Protein AF-A0A351F115-F1 (afdb_monomer_lite)

Foldseek 3Di:
DQDPPLVVNLVVLLVVLVVCVVVVVLVSLLVSCVVNAPPDDPAQSNLSSLLSNCLPPLLCLLSLLVNLQHHVPCNVVSCVRCVVSHDLVSNVVVQDALQSQLSNLLSVLVVDLDQSVVSLVSNCVRPQAGPSSLVSLVVNLVSLCQQQVCCQQFVDHGPRDPPPPPPDPCPVDQRFNVVSNVSNVVSLVSLVVSLVVLVPDDLVRHNDSLSSLVSNLSSCLSNLVLVVSLVSLVVSCVPPVPDPCNLVSLLSNLLSQQLPDAQPPGDRDPSNLVNCVVCVQQLVSLSSNLSSCVRSVVNQLSLLSNQSSLPVVVVDPDPPPLPRFDKHWHALDRSHSPTDIDRHSVVVCLWRPALVSLVSNLVSLPPPPPPPPSCCNSNVRVVVCSLVSLQSSLLNCVLVVVLVSSLVSNVVHDPVVCVQCQDLPRPPQADVPAHQADDQLQDWPPFDGQRDDPDDDGRDLNVLSVVLVVLVVLLPDPPRPQNLSSLLSNLSNLLQCALRHRNVSSNDRYSDDPPPDPDPRTRPNSVCRHAVVSSLVSLVSSLVSDPDPLLNLLSVLSSCVSGDPPPDLVVSCVVPVPCSVVSVDSVCSNVSNVND

Sequence (596 aa):
LAEKDPYLNRKYAFIAIRTAYYGSEFDYIKKIFQSHFARGKKDYLYYRALFFNSFQNKDAGSDIANIMAYCPEKRYAAYYFFHEQFDLKNSLTKATSSQDIGNLYAFASVQRLDPNLDYLRKIYEHSNKSRILDFLLLREINKIEDWIYTPYYTNYLPSTQFTEFWWSENDTELHTIETLRARSEKDRTYAKQMLDFVIGVDYSKIHDVSLWNAAQIQLLFMTRNYDACLNKIEVFEKQFAKKKIISQIEKIKALCIISNQETGRAIIKEAVKPIIMKYKDDERFLFSIGRELEFRKNLPDGIAIIAFGNQKFRNRYYYDESNNSVEWRGNRLLNSGNLEYFYEYFDYLDFVYSADDLKIVVNGLNKKKKGDDFYKTMYSQLKKDENYLKDLLGTKYIRENRLEDALNAFNLIAFRYWEENYNPWERDRFDDSYTFDKNPFYDIKYVDPFIPHTERYLVTKLSITQHLIKYLKLADNPKTKNRDYYYFIIANCYLNMTQKGHSWMMRRFTSVTNYDQEYDESYIDESEYVNSLLAQKYYRLAAENSKTEKFKALCLLMEVFSADPERKLDRLKNTYPEYYQELSSCENLENYFEAR

Radius of gyration: 35.19 Å; chains: 1; bounding box: 95×59×95 Å

pLDDT: mean 88.33, std 13.48, range [35.59, 98.81]

Structure (mmCIF, N/CA/C/O backbone):
data_AF-A0A351F115-F1
#
_entry.id   AF-A0A351F115-F1
#
loop_
_atom_site.group_PDB
_atom_site.id
_atom_site.type_symbol
_atom_site.label_atom_id
_atom_site.label_alt_id
_atom_site.label_comp_id
_atom_site.label_asym_id
_atom_site.label_entity_id
_atom_site.label_seq_id
_atom_site.pdbx_PDB_ins_code
_atom_site.Cartn_x
_atom_site.Cartn_y
_atom_site.Cartn_z
_atom_site.occupancy
_atom_site.B_iso_or_equiv
_atom_site.auth_seq_id
_atom_site.auth_comp_id
_atom_site.auth_asym_id
_atom_site.auth_atom_id
_atom_site.pdbx_PDB_model_num
ATOM 1 N N . LEU A 1 1 ? -58.477 12.902 39.162 1.00 46.78 1 LEU A N 1
ATOM 2 C CA . LEU A 1 1 ? -58.349 11.608 39.871 1.00 46.78 1 LEU A CA 1
ATOM 3 C C . LEU A 1 1 ? -56.872 11.388 40.161 1.00 46.78 1 LEU A C 1
ATOM 5 O O . LEU A 1 1 ? -56.096 11.329 39.218 1.00 46.78 1 LEU A O 1
ATOM 9 N N . ALA A 1 2 ? -56.465 11.387 41.431 1.00 62.66 2 ALA A N 1
ATOM 10 C CA . ALA A 1 2 ? -55.080 11.093 41.789 1.00 62.66 2 ALA A CA 1
ATOM 11 C C . ALA A 1 2 ? -54.870 9.576 41.684 1.00 62.66 2 ALA A C 1
ATOM 13 O O . ALA A 1 2 ? -55.402 8.828 42.503 1.00 62.66 2 ALA A O 1
ATOM 14 N N . GLU A 1 3 ? -54.160 9.137 40.643 1.00 77.31 3 GLU A N 1
ATOM 15 C CA . GLU A 1 3 ? -53.733 7.743 40.494 1.00 77.31 3 GLU A CA 1
ATOM 16 C C . GLU A 1 3 ? -52.885 7.344 41.708 1.00 77.31 3 GLU A C 1
ATOM 18 O O . GLU A 1 3 ? -51.897 8.022 42.022 1.00 77.31 3 GLU A O 1
ATOM 23 N N . LYS A 1 4 ? -53.303 6.277 42.398 1.00 80.94 4 LYS A N 1
ATOM 24 C CA . LYS A 1 4 ? -52.693 5.806 43.648 1.00 80.94 4 LYS A CA 1
ATOM 25 C C . LYS A 1 4 ? -51.581 4.795 43.401 1.00 80.94 4 LYS A C 1
ATOM 27 O O . LYS A 1 4 ? -50.735 4.634 44.277 1.00 80.94 4 LYS A O 1
ATOM 32 N N . ASP A 1 5 ? -51.561 4.138 42.240 1.00 88.19 5 ASP A N 1
ATOM 33 C CA . ASP A 1 5 ? -50.468 3.243 41.878 1.00 88.19 5 ASP A CA 1
ATOM 34 C C . ASP A 1 5 ? -49.172 4.048 41.623 1.00 88.19 5 ASP A C 1
ATOM 36 O O . ASP A 1 5 ? -49.130 4.887 40.713 1.00 88.19 5 ASP A O 1
ATOM 40 N N . PRO A 1 6 ? -48.086 3.819 42.392 1.00 83.44 6 PRO A N 1
ATOM 41 C CA . PRO A 1 6 ? -46.859 4.611 42.274 1.00 83.44 6 PRO A CA 1
ATOM 42 C C . PRO A 1 6 ? -46.179 4.509 40.902 1.00 83.44 6 PRO A C 1
ATOM 44 O O . PRO A 1 6 ? -45.483 5.437 40.479 1.00 83.44 6 PRO A O 1
ATOM 47 N N . TYR A 1 7 ? -46.357 3.390 40.195 1.00 85.00 7 TYR A N 1
ATOM 48 C CA . TYR A 1 7 ? -45.766 3.169 38.881 1.00 85.00 7 TYR A CA 1
ATOM 49 C C . TYR A 1 7 ? -46.531 3.924 37.786 1.00 85.00 7 TYR A C 1
ATOM 51 O O . TYR A 1 7 ? -45.915 4.638 36.986 1.00 85.00 7 TYR A O 1
ATOM 59 N N . LEU A 1 8 ? -47.863 3.830 37.774 1.00 90.25 8 LEU A N 1
ATOM 60 C CA . LEU A 1 8 ? -48.729 4.572 36.857 1.00 90.25 8 LEU A CA 1
ATOM 61 C C . LEU A 1 8 ? -48.640 6.079 37.106 1.00 90.25 8 LEU A C 1
ATOM 63 O O . LEU A 1 8 ? -48.534 6.844 36.148 1.00 90.25 8 LEU A O 1
ATOM 67 N N . ASN A 1 9 ? -48.561 6.509 38.368 1.00 90.00 9 ASN A N 1
ATOM 68 C CA . ASN A 1 9 ? -48.372 7.913 38.727 1.00 90.00 9 ASN A CA 1
ATOM 69 C C . ASN A 1 9 ? -47.105 8.507 38.081 1.00 90.00 9 ASN A C 1
ATOM 71 O O . ASN A 1 9 ? -47.172 9.542 37.415 1.00 90.00 9 ASN A O 1
ATOM 75 N N . ARG A 1 10 ? -45.958 7.814 38.179 1.00 92.06 10 ARG A N 1
ATOM 76 C CA . ARG A 1 10 ? -44.707 8.251 37.530 1.00 92.06 10 ARG A CA 1
ATOM 77 C C . ARG A 1 10 ? -44.803 8.226 36.004 1.00 92.06 10 ARG A C 1
ATOM 79 O O . ARG A 1 10 ? -44.256 9.110 35.348 1.00 92.06 10 ARG A O 1
ATOM 86 N N . LYS A 1 11 ? -45.504 7.252 35.414 1.00 93.44 11 LYS A N 1
ATOM 87 C CA . LYS A 1 11 ? -45.737 7.216 33.959 1.00 93.44 11 LYS A CA 1
ATOM 88 C C . LYS A 1 11 ? -46.572 8.399 33.476 1.00 93.44 11 LYS A C 1
ATOM 90 O O . LYS A 1 11 ? -46.186 9.029 32.494 1.00 93.44 11 LYS A O 1
ATOM 95 N N . TYR A 1 12 ? -47.660 8.733 34.166 1.00 94.69 12 TYR A N 1
ATOM 96 C CA . TYR A 1 12 ? -48.470 9.906 33.835 1.00 94.69 12 TYR A CA 1
ATOM 97 C C . TYR A 1 12 ? -47.681 11.205 34.013 1.00 94.69 12 TYR A C 1
ATOM 99 O O . TYR A 1 12 ? -47.723 12.059 33.130 1.00 94.69 12 TYR A O 1
ATOM 107 N N . ALA A 1 13 ? -46.874 11.318 35.073 1.00 94.50 13 ALA A N 1
ATOM 108 C CA . ALA A 1 13 ? -45.971 12.453 35.261 1.00 94.50 13 ALA A CA 1
ATOM 109 C C . ALA A 1 13 ? -44.963 12.592 34.102 1.00 94.50 13 ALA A C 1
ATOM 111 O O . ALA A 1 13 ? -44.718 13.694 33.618 1.00 94.50 13 ALA A O 1
ATOM 112 N N . PHE A 1 14 ? -44.416 11.483 33.596 1.00 95.50 14 PHE A N 1
ATOM 113 C CA . PHE A 1 14 ? -43.544 11.514 32.419 1.00 95.50 14 PHE A CA 1
ATOM 114 C C . PHE A 1 14 ? -44.281 11.941 31.136 1.00 95.50 14 PHE A C 1
ATOM 116 O O . PHE A 1 14 ? -43.737 12.714 30.349 1.00 95.50 14 PHE A O 1
ATOM 123 N N . ILE A 1 15 ? -45.515 11.471 30.917 1.00 95.94 15 ILE A N 1
ATOM 124 C CA . ILE A 1 15 ? -46.340 11.901 29.774 1.00 95.94 15 ILE A CA 1
ATOM 125 C C . ILE A 1 15 ? -46.619 13.408 29.854 1.00 95.94 15 ILE A C 1
ATOM 127 O O . ILE A 1 15 ? -46.506 14.101 28.841 1.00 95.94 15 ILE A O 1
ATOM 131 N N . ALA A 1 16 ? -46.905 13.926 31.051 1.00 96.69 16 ALA A N 1
ATOM 132 C CA . ALA A 1 16 ? -47.076 15.357 31.282 1.00 96.69 16 ALA A CA 1
ATOM 133 C C . ALA A 1 16 ? -45.792 16.141 30.961 1.00 96.69 16 ALA A C 1
ATOM 135 O O . ALA A 1 16 ? -45.860 17.106 30.208 1.00 96.69 16 ALA A O 1
ATOM 136 N N . ILE A 1 17 ? -44.618 15.678 31.417 1.00 97.00 17 ILE A N 1
ATOM 137 C CA . ILE A 1 17 ? -43.314 16.272 31.060 1.00 97.00 17 ILE A CA 1
ATOM 138 C C . ILE A 1 17 ? -43.117 16.320 29.539 1.00 97.00 17 ILE A C 1
ATOM 140 O O . ILE A 1 17 ? -42.720 17.348 28.995 1.00 97.00 17 ILE A O 1
ATOM 144 N N . ARG A 1 18 ? -43.399 15.219 28.834 1.00 95.50 18 ARG A N 1
ATOM 145 C CA . ARG A 1 18 ? -43.221 15.155 27.378 1.00 95.50 18 ARG A CA 1
ATOM 146 C C . ARG A 1 18 ? -44.179 16.096 26.643 1.00 95.50 18 ARG A C 1
ATOM 148 O O . ARG A 1 18 ? -43.780 16.705 25.659 1.00 95.50 18 ARG A O 1
ATOM 155 N N . THR A 1 19 ? -45.418 16.211 27.112 1.00 96.81 19 THR A N 1
ATOM 156 C CA . THR A 1 19 ? -46.416 17.130 26.540 1.00 96.81 19 THR A CA 1
ATOM 157 C C . THR A 1 19 ? -45.997 18.582 26.767 1.00 96.81 19 THR A C 1
ATOM 159 O O . THR A 1 19 ? -45.962 19.362 25.821 1.00 96.81 19 THR A O 1
ATOM 162 N N . ALA A 1 20 ? -45.567 18.906 27.989 1.00 96.56 20 ALA A N 1
ATOM 163 C CA . ALA A 1 20 ? -45.057 20.221 28.365 1.00 96.56 20 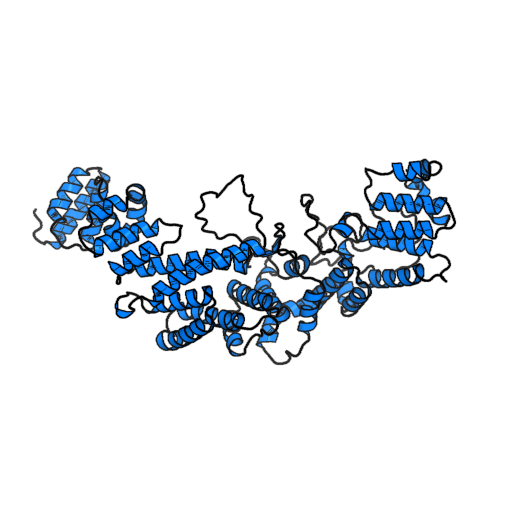ALA A CA 1
ATOM 164 C C . ALA A 1 20 ? -43.832 20.638 27.537 1.00 96.56 20 ALA A C 1
ATOM 166 O O . ALA A 1 20 ? -43.718 21.796 27.154 1.00 96.56 20 ALA A O 1
ATOM 167 N N . TYR A 1 21 ? -42.947 19.696 27.191 1.00 95.94 21 TYR A N 1
ATOM 168 C CA . TYR A 1 21 ? -41.808 19.964 26.307 1.00 95.94 21 TYR A CA 1
ATOM 169 C C . TYR A 1 21 ? -42.235 20.458 24.921 1.00 95.94 21 TYR A C 1
ATOM 171 O O . TYR A 1 21 ? -41.673 21.432 24.432 1.00 95.94 21 TYR A O 1
ATOM 179 N N . TYR A 1 22 ? -43.252 19.847 24.304 1.00 95.06 22 TYR A N 1
ATOM 180 C CA . TYR A 1 22 ? -43.764 20.316 23.009 1.00 95.06 22 TYR A CA 1
ATOM 181 C C . TYR A 1 22 ? -44.514 21.651 23.107 1.00 95.06 22 TYR A C 1
ATOM 183 O O . TYR A 1 22 ? -44.584 22.378 22.122 1.00 95.06 22 TYR A O 1
ATOM 191 N N . GLY A 1 23 ? -45.038 21.984 24.289 1.00 95.44 23 GLY A N 1
ATOM 192 C CA . GLY A 1 23 ? -45.591 23.304 24.599 1.00 95.44 23 GLY A CA 1
ATOM 193 C C . GLY A 1 23 ? -44.549 24.345 25.027 1.00 95.44 23 GLY A C 1
ATOM 194 O O . GLY A 1 23 ? -44.927 25.467 25.342 1.00 95.44 23 GLY A O 1
ATOM 195 N N . SER A 1 24 ? -43.253 24.004 25.062 1.00 94.19 24 SER A N 1
ATOM 196 C CA . SER A 1 24 ? -42.176 24.857 25.600 1.00 94.19 24 SER A CA 1
ATOM 197 C C . SER A 1 24 ? -42.368 25.290 27.068 1.00 94.19 24 SER A C 1
ATOM 199 O O . SER A 1 24 ? -41.802 26.287 27.515 1.00 94.19 24 SER A O 1
ATOM 201 N N . GLU A 1 25 ? -43.123 24.527 27.861 1.00 96.19 25 GLU A N 1
ATOM 202 C CA . GLU A 1 25 ? -43.442 24.826 29.265 1.00 96.19 25 GLU A CA 1
ATOM 203 C C . GLU A 1 25 ? -42.366 24.290 30.231 1.00 96.19 25 GLU A C 1
ATOM 205 O O . GLU A 1 25 ? -42.608 23.424 31.080 1.00 96.19 25 GLU A O 1
ATOM 210 N N . PHE A 1 26 ? -41.130 24.780 30.109 1.00 93.56 26 PHE A N 1
ATOM 211 C CA . PHE A 1 26 ? -39.989 24.206 30.835 1.00 93.56 26 PHE A CA 1
ATOM 212 C C . PHE A 1 26 ? -40.050 24.354 32.367 1.00 93.56 26 PHE A C 1
ATOM 214 O O . PHE A 1 26 ? -39.596 23.460 33.087 1.00 93.56 26 PHE A O 1
ATOM 221 N N . ASP A 1 27 ? -40.656 25.421 32.894 1.00 94.19 27 ASP A N 1
ATOM 222 C CA . ASP A 1 27 ? -40.867 25.567 34.343 1.00 94.19 27 ASP A CA 1
ATOM 223 C C . ASP A 1 27 ? -41.812 24.490 34.890 1.00 94.19 27 ASP A C 1
ATOM 225 O O . ASP A 1 27 ? -41.612 23.954 35.988 1.00 94.19 27 ASP A O 1
ATOM 229 N N . TYR A 1 28 ? -42.817 24.112 34.095 1.00 95.31 28 TYR A N 1
ATOM 230 C CA . TYR A 1 28 ? -43.743 23.045 34.445 1.00 95.31 28 TYR A CA 1
ATOM 231 C C . TYR A 1 28 ? -43.050 21.676 34.422 1.00 95.31 28 TYR A C 1
ATOM 233 O O . TYR A 1 28 ? -43.230 20.886 35.354 1.00 95.31 28 TYR A O 1
ATOM 241 N N . ILE A 1 29 ? -42.164 21.433 33.445 1.00 96.31 29 ILE A N 1
ATOM 242 C CA . ILE A 1 29 ? -41.291 20.245 33.423 1.00 96.31 29 ILE A CA 1
ATOM 243 C C . ILE A 1 29 ? -40.482 20.151 34.718 1.00 96.31 29 ILE A C 1
ATOM 245 O O . ILE A 1 29 ? -40.507 19.107 35.376 1.00 96.31 29 ILE A O 1
ATOM 249 N N . LYS A 1 30 ? -39.812 21.240 35.120 1.00 94.62 30 LYS A N 1
ATOM 250 C CA . LYS A 1 30 ? -38.999 21.284 36.344 1.00 94.62 30 LYS A CA 1
ATOM 251 C C . LYS A 1 30 ? -39.828 20.970 37.587 1.00 94.62 30 LYS A C 1
ATOM 253 O O . LYS A 1 30 ? -39.413 20.159 38.419 1.00 94.62 30 LYS A O 1
ATOM 258 N N . LYS A 1 31 ? -41.026 21.553 37.699 1.00 95.50 31 LYS A N 1
ATOM 259 C CA . LYS A 1 31 ? -41.953 21.304 38.814 1.00 95.50 31 LYS A CA 1
ATOM 260 C C . LYS A 1 31 ? -42.383 19.836 38.892 1.00 95.50 31 LYS A C 1
ATOM 262 O O . LYS A 1 31 ? -42.335 19.242 39.975 1.00 95.50 31 LYS A O 1
ATOM 267 N N . ILE A 1 32 ? -42.782 19.236 37.767 1.00 95.44 32 ILE A N 1
ATOM 268 C CA . ILE A 1 32 ? -43.182 17.820 37.726 1.00 95.44 32 ILE A CA 1
ATOM 269 C C . ILE A 1 32 ? -41.984 16.924 38.055 1.00 95.44 32 ILE A C 1
ATOM 271 O O . ILE A 1 32 ? -42.112 15.994 38.854 1.00 95.44 32 ILE A O 1
ATOM 275 N N . PHE A 1 33 ? -40.807 17.220 37.497 1.00 95.31 33 PHE A N 1
ATOM 276 C CA . PHE A 1 33 ? -39.592 16.454 37.759 1.00 95.31 33 PHE A CA 1
ATOM 277 C C . PHE A 1 33 ? -39.231 16.449 39.250 1.00 95.31 33 PHE A C 1
ATOM 279 O O . PHE A 1 33 ? -39.029 15.386 39.842 1.00 95.31 33 PHE A O 1
ATOM 286 N N . GLN A 1 34 ? -39.217 17.622 39.888 1.00 93.94 34 GLN A N 1
ATOM 287 C CA . GLN A 1 34 ? -38.934 17.739 41.320 1.00 93.94 34 GLN A CA 1
ATOM 288 C C . GLN A 1 34 ? -39.942 16.973 42.184 1.00 93.94 34 GLN A C 1
ATOM 290 O O . GLN A 1 34 ? -39.546 16.323 43.152 1.00 93.94 34 GLN A O 1
ATOM 295 N N . SER A 1 35 ? -41.222 17.002 41.808 1.00 93.06 35 SER A N 1
ATOM 296 C CA . SER A 1 35 ? -42.300 16.384 42.588 1.00 93.06 35 SER A CA 1
ATOM 297 C C . SER A 1 35 ? -42.333 14.856 42.464 1.00 93.06 35 SER A C 1
ATOM 299 O O . SER A 1 35 ? -42.600 14.172 43.448 1.00 93.06 35 SER A O 1
ATOM 301 N N . HIS A 1 36 ? -42.045 14.308 41.277 1.00 92.69 36 HIS A N 1
ATOM 302 C CA . HIS A 1 36 ? -42.259 12.881 40.985 1.00 92.69 36 HIS A CA 1
ATOM 303 C C . HIS A 1 36 ? -40.974 12.068 40.754 1.00 92.69 36 HIS A C 1
ATOM 305 O O . HIS A 1 36 ? -41.019 10.836 40.792 1.00 92.69 36 HIS A O 1
ATOM 311 N N . PHE A 1 37 ? -39.831 12.717 40.502 1.00 93.62 37 PHE A N 1
ATOM 312 C CA . PHE A 1 37 ? -38.601 12.035 40.080 1.00 93.62 37 PHE A CA 1
ATOM 313 C C . PHE A 1 37 ? -37.375 12.349 40.944 1.00 93.62 37 PHE A C 1
ATOM 315 O O . PHE A 1 37 ? -36.576 11.444 41.175 1.00 93.62 37 PHE A O 1
ATOM 322 N N . ALA A 1 38 ? -37.226 13.569 41.473 1.00 90.25 38 ALA A N 1
ATOM 323 C CA . ALA A 1 38 ? -35.990 13.992 42.150 1.00 90.25 38 ALA A CA 1
ATOM 324 C C . ALA A 1 38 ? -35.612 13.169 43.400 1.00 90.25 38 ALA A C 1
ATOM 326 O O . ALA A 1 38 ? -34.429 13.004 43.680 1.00 90.25 38 ALA A O 1
ATOM 327 N N . ARG A 1 39 ? -36.596 12.639 44.140 1.00 86.12 39 ARG A N 1
ATOM 328 C CA . ARG A 1 39 ? -36.383 11.834 45.364 1.00 86.12 39 ARG A CA 1
ATOM 329 C C . ARG A 1 39 ? -36.653 10.333 45.168 1.00 86.12 39 ARG A C 1
ATOM 331 O O . ARG A 1 39 ? -36.789 9.600 46.141 1.00 86.12 39 ARG A O 1
ATOM 338 N N . GLY A 1 40 ? -36.786 9.885 43.918 1.00 82.69 40 GLY A N 1
ATOM 339 C CA . GLY A 1 40 ? -37.211 8.528 43.572 1.00 82.69 40 GLY A CA 1
ATOM 340 C C . GLY A 1 40 ? -36.092 7.610 43.076 1.00 82.69 40 GLY A C 1
ATOM 341 O O . GLY A 1 40 ? -34.918 7.970 43.014 1.00 82.69 40 GLY A O 1
ATOM 342 N N . LYS A 1 41 ? -36.483 6.395 42.670 1.00 88.25 41 LYS A N 1
ATOM 343 C CA . LYS A 1 41 ? -35.584 5.420 42.039 1.00 88.25 41 LYS A CA 1
ATOM 344 C C . LYS A 1 41 ? -35.066 5.957 40.699 1.00 88.25 41 LYS A C 1
ATOM 346 O O . LYS A 1 41 ? -35.858 6.291 39.818 1.00 88.25 41 LYS A O 1
ATOM 351 N N . LYS A 1 42 ? -33.742 5.953 40.524 1.00 90.62 42 LYS A N 1
ATOM 352 C CA . LYS A 1 42 ? -33.059 6.284 39.263 1.00 90.62 42 LYS A CA 1
ATOM 353 C C . LYS A 1 42 ? -33.142 5.120 38.262 1.00 90.62 42 LYS A C 1
ATOM 355 O O . LYS A 1 42 ? -32.173 4.413 38.020 1.00 90.62 42 LYS A O 1
ATOM 360 N N . ASP A 1 43 ? -34.339 4.861 37.748 1.00 90.75 43 ASP A N 1
ATOM 361 C CA . ASP A 1 43 ? -34.608 3.865 36.703 1.00 90.75 43 ASP A CA 1
ATOM 362 C C . ASP A 1 43 ? -34.716 4.508 35.306 1.00 90.75 43 ASP A C 1
ATOM 364 O O . ASP A 1 43 ? -34.501 5.708 35.138 1.00 90.75 43 ASP A O 1
ATOM 368 N N . TYR A 1 44 ? -35.059 3.719 34.281 1.00 89.56 44 TYR A N 1
ATOM 369 C CA . TYR A 1 44 ? -35.165 4.212 32.900 1.00 89.56 44 TYR A CA 1
ATOM 370 C C . TYR A 1 44 ? -36.099 5.431 32.773 1.00 89.56 44 TYR A C 1
ATOM 372 O O . TYR A 1 44 ? -35.824 6.351 32.005 1.00 89.56 44 TYR A O 1
ATOM 380 N N . LEU A 1 45 ? -37.191 5.472 33.546 1.00 92.56 45 LEU A N 1
ATOM 381 C CA . LEU A 1 45 ? -38.173 6.549 33.473 1.00 92.56 45 LEU A CA 1
ATOM 382 C C . LEU A 1 45 ? -37.640 7.839 34.107 1.00 92.56 45 LEU A C 1
ATOM 384 O O . LEU A 1 45 ? -37.899 8.919 33.581 1.00 92.56 45 LEU A O 1
ATOM 388 N N . TYR A 1 46 ? -36.851 7.726 35.183 1.00 95.06 46 TYR A N 1
ATOM 389 C CA . TYR A 1 46 ? -36.118 8.858 35.752 1.00 95.06 46 TYR A CA 1
ATOM 390 C C . TYR A 1 46 ? -35.191 9.499 34.718 1.00 95.06 46 TYR A C 1
ATOM 392 O O . TYR A 1 46 ? -35.288 10.701 34.497 1.00 95.06 46 TYR A O 1
ATOM 400 N N . TYR A 1 47 ? -34.345 8.720 34.035 1.00 94.75 47 TYR A N 1
ATOM 401 C CA . TYR A 1 47 ? -33.392 9.294 33.077 1.00 94.75 47 TYR A CA 1
ATOM 402 C C . TYR A 1 47 ? -34.065 9.851 31.814 1.00 94.75 47 TYR A C 1
ATOM 404 O O . TYR A 1 47 ? -33.599 10.845 31.259 1.00 94.75 47 TYR A O 1
ATOM 412 N N . ARG A 1 48 ? -35.199 9.279 31.381 1.00 94.56 48 ARG A N 1
ATOM 413 C CA . ARG A 1 48 ? -36.036 9.884 30.330 1.00 94.56 48 ARG A CA 1
ATOM 414 C C . ARG A 1 48 ? -36.603 11.237 30.754 1.00 94.56 48 ARG A C 1
ATOM 416 O O . ARG A 1 48 ? -36.627 12.154 29.940 1.00 94.56 48 ARG A O 1
ATOM 423 N N . ALA A 1 49 ? -37.082 11.356 31.992 1.00 95.19 49 ALA A N 1
ATOM 424 C CA . ALA A 1 49 ? -37.593 12.614 32.528 1.00 95.19 49 ALA A CA 1
ATOM 425 C C . ALA A 1 49 ? -36.462 13.638 32.739 1.00 95.19 49 ALA A C 1
ATOM 427 O O . ALA A 1 49 ? -36.638 14.814 32.425 1.00 95.19 49 ALA A O 1
ATOM 428 N N . LEU A 1 50 ? -35.290 13.177 33.194 1.00 94.69 50 LEU A N 1
ATOM 429 C CA . LEU A 1 50 ? -34.104 14.004 33.416 1.00 94.69 50 LEU A CA 1
ATOM 430 C C . LEU A 1 50 ? -33.648 14.682 32.122 1.00 94.69 50 LEU A C 1
ATOM 432 O O . LEU A 1 50 ? -33.390 15.877 32.143 1.00 94.69 50 LEU A O 1
ATOM 436 N N . PHE A 1 51 ? -33.660 13.962 30.992 1.00 95.44 51 PHE A N 1
ATOM 437 C CA . PHE A 1 51 ? -33.349 14.524 29.671 1.00 95.44 51 PHE A CA 1
ATOM 438 C C . PHE A 1 51 ? -34.157 15.789 29.351 1.00 95.44 51 PHE A C 1
ATOM 440 O O . PHE A 1 51 ? -33.592 16.783 28.907 1.00 95.44 51 PHE A O 1
ATOM 447 N N . PHE A 1 52 ? -35.468 15.781 29.606 1.00 95.00 52 PHE A N 1
ATOM 448 C CA . PHE A 1 52 ? -36.305 16.960 29.373 1.00 95.00 52 PHE A CA 1
ATOM 449 C C . PHE A 1 52 ? -36.050 18.066 30.404 1.00 95.00 52 PHE A C 1
ATOM 451 O O . PHE A 1 52 ? -36.082 19.244 30.061 1.00 95.00 52 PHE A O 1
ATOM 458 N N . ASN A 1 53 ? -35.757 17.697 31.653 1.00 94.25 53 ASN A N 1
ATOM 459 C CA . ASN A 1 53 ? -35.425 18.648 32.713 1.00 94.25 53 ASN A CA 1
ATOM 460 C C . ASN A 1 53 ? -34.075 19.362 32.483 1.00 94.25 53 ASN A C 1
ATOM 462 O O . ASN A 1 53 ? -33.877 20.464 32.990 1.00 94.25 53 ASN A O 1
ATOM 466 N N . SER A 1 54 ? -33.159 18.772 31.707 1.00 93.31 54 SER A N 1
ATOM 467 C CA . SER A 1 54 ? -31.838 19.350 31.431 1.00 93.31 54 SER A CA 1
ATOM 468 C C . SER A 1 54 ? -31.868 20.592 30.526 1.00 93.31 54 SER A C 1
ATOM 470 O O . SER A 1 54 ? -30.959 21.404 30.629 1.00 93.31 54 SER A O 1
ATOM 472 N N . PHE A 1 55 ? -32.908 20.813 29.710 1.00 90.94 55 PHE A N 1
ATOM 473 C CA . PHE A 1 55 ? -32.941 21.906 28.715 1.00 90.94 55 PHE A CA 1
ATOM 474 C C . PHE A 1 55 ? -32.863 23.333 29.289 1.00 90.94 55 PHE A C 1
ATOM 476 O O . PHE A 1 55 ? -32.411 24.232 28.589 1.00 90.94 55 PHE A O 1
ATOM 483 N N . GLN A 1 56 ? -33.284 23.558 30.538 1.00 85.88 56 GLN A N 1
ATOM 484 C CA . GLN A 1 56 ? -33.159 24.864 31.216 1.00 85.88 56 GLN A CA 1
ATOM 485 C C . GLN A 1 56 ? -32.105 24.862 32.331 1.00 85.88 56 GLN A C 1
ATOM 487 O O . GLN A 1 56 ? -31.926 25.858 33.035 1.00 85.88 56 GLN A O 1
ATOM 492 N N . ASN A 1 57 ? -31.416 23.738 32.540 1.00 83.75 57 ASN A N 1
ATOM 493 C CA . ASN A 1 57 ? -30.407 23.630 33.580 1.00 83.75 57 ASN A CA 1
ATOM 494 C C . ASN A 1 57 ? -29.029 23.975 32.999 1.00 83.75 57 ASN A C 1
ATOM 496 O O . ASN A 1 57 ? -28.372 23.130 32.401 1.00 83.75 57 ASN A O 1
ATOM 500 N N . LYS A 1 58 ? -28.571 25.212 33.235 1.00 76.06 58 LYS A N 1
ATOM 501 C CA . LYS A 1 58 ? -27.241 25.690 32.805 1.00 76.06 58 LYS A CA 1
ATOM 502 C C . LYS A 1 58 ? -26.072 24.902 33.416 1.00 76.06 58 LYS A C 1
ATOM 504 O O . LYS A 1 58 ? -24.958 24.995 32.923 1.00 76.06 58 LYS A O 1
ATOM 509 N N . ASP A 1 59 ? -26.337 24.114 34.457 1.00 81.56 59 ASP A N 1
ATOM 510 C CA . ASP A 1 59 ? -25.364 23.298 35.181 1.00 81.56 59 ASP A CA 1
ATOM 511 C C . ASP A 1 59 ? -25.625 21.791 35.025 1.00 81.56 59 ASP A C 1
ATOM 513 O O . ASP A 1 59 ? -25.282 20.988 35.895 1.00 81.56 59 ASP A O 1
ATOM 517 N N . ALA A 1 60 ? -26.247 21.381 33.918 1.00 86.56 60 ALA A N 1
ATOM 518 C CA . ALA A 1 60 ? -26.678 20.003 33.695 1.00 86.56 60 ALA A CA 1
ATOM 519 C C . ALA A 1 60 ? -25.545 18.999 33.420 1.00 86.56 60 ALA A C 1
ATOM 521 O O . ALA A 1 60 ? -25.846 17.854 33.107 1.00 86.56 60 ALA A O 1
ATOM 522 N N . GLY A 1 61 ? -24.262 19.361 33.515 1.00 89.81 61 GLY A N 1
ATOM 523 C CA . GLY A 1 61 ? -23.151 18.501 33.078 1.00 89.81 61 GLY A CA 1
ATOM 524 C C . GLY A 1 61 ? -23.176 17.079 33.662 1.00 89.81 61 GLY A C 1
ATOM 525 O O . GLY A 1 61 ? -23.100 16.098 32.919 1.00 89.81 61 GLY A O 1
ATOM 526 N N . SER A 1 62 ? -23.391 16.949 34.976 1.00 90.56 62 SER A N 1
ATOM 527 C CA . SER A 1 62 ? -23.563 15.645 35.641 1.00 90.56 62 SER A CA 1
ATOM 528 C C . SER A 1 62 ? -24.837 14.918 35.202 1.00 90.56 62 SER A C 1
ATOM 530 O O . SER A 1 62 ? -24.826 13.698 35.037 1.00 90.56 62 SER A O 1
ATOM 532 N N . ASP A 1 63 ? -25.932 15.649 34.982 1.00 91.19 63 ASP A N 1
ATOM 533 C CA . ASP A 1 63 ? -27.195 15.078 34.507 1.00 91.19 63 ASP A CA 1
ATOM 534 C C . ASP A 1 63 ? -27.038 14.519 33.086 1.00 91.19 63 ASP A C 1
ATOM 536 O O . ASP A 1 63 ? -27.415 13.377 32.828 1.00 91.19 63 ASP A O 1
ATOM 540 N N . ILE A 1 64 ? -26.413 15.284 32.189 1.00 92.25 64 ILE A N 1
ATOM 541 C CA . ILE A 1 64 ? -26.134 14.934 30.791 1.00 92.25 64 ILE A CA 1
ATOM 542 C C . ILE A 1 64 ? -25.253 13.682 30.718 1.00 92.25 64 ILE A C 1
ATOM 544 O O . ILE A 1 64 ? -25.597 12.715 30.029 1.00 92.25 64 ILE A O 1
ATOM 548 N N . ALA A 1 65 ? -24.155 13.655 31.477 1.00 92.81 65 ALA A N 1
ATOM 549 C CA . ALA A 1 65 ? -23.266 12.499 31.539 1.00 92.81 65 ALA A CA 1
ATOM 550 C C . ALA A 1 65 ? -23.984 11.245 32.064 1.00 92.81 65 ALA A C 1
ATOM 552 O O . ALA A 1 65 ? -23.833 10.149 31.516 1.00 92.81 65 ALA A O 1
ATOM 553 N N . ASN A 1 66 ? -24.833 11.403 33.081 1.00 91.56 66 ASN A N 1
ATOM 554 C CA . ASN A 1 66 ? -25.639 10.315 33.624 1.00 91.56 66 ASN A CA 1
ATOM 555 C C . ASN A 1 66 ? -26.716 9.827 32.639 1.00 91.56 66 ASN A C 1
ATOM 557 O O . ASN A 1 66 ? -26.937 8.619 32.531 1.00 91.56 66 ASN A O 1
ATOM 561 N N . ILE A 1 67 ? -27.350 10.716 31.867 1.00 92.94 67 ILE A N 1
ATOM 562 C CA . ILE A 1 67 ? -28.261 10.324 30.780 1.00 92.94 67 ILE A CA 1
ATOM 563 C C . ILE A 1 67 ? -27.504 9.477 29.750 1.00 92.94 67 ILE A C 1
ATOM 565 O O . ILE A 1 67 ? -27.986 8.411 29.363 1.00 92.94 67 ILE A O 1
ATOM 569 N N . MET A 1 68 ? -26.300 9.893 29.345 1.00 90.38 68 MET A N 1
ATOM 570 C CA . MET A 1 68 ? -25.475 9.143 28.393 1.00 90.38 68 MET A CA 1
ATOM 571 C C . MET A 1 68 ? -25.121 7.737 28.916 1.00 90.38 68 MET A C 1
ATOM 573 O O . MET A 1 68 ? -25.185 6.752 28.165 1.00 90.38 68 MET A O 1
ATOM 577 N N . ALA A 1 69 ? -24.778 7.631 30.203 1.00 89.00 69 ALA A N 1
ATOM 578 C CA . ALA A 1 69 ? -24.406 6.376 30.849 1.00 89.00 69 ALA A CA 1
ATOM 579 C C . ALA A 1 69 ? -25.596 5.412 31.006 1.00 89.00 69 ALA A C 1
ATOM 581 O O . ALA A 1 69 ? -25.471 4.228 30.684 1.00 89.00 69 ALA A O 1
ATOM 582 N N . TYR A 1 70 ? -26.756 5.910 31.445 1.00 90.06 70 TYR A N 1
ATOM 583 C CA . TYR A 1 70 ? -27.866 5.071 31.916 1.00 90.06 70 TYR A CA 1
ATOM 584 C C . TYR A 1 70 ? -29.104 5.042 31.011 1.00 90.06 70 TYR A C 1
ATOM 586 O O . TYR A 1 70 ? -29.994 4.223 31.237 1.00 90.06 70 TYR A O 1
ATOM 594 N N . CYS A 1 71 ? -29.176 5.883 29.975 1.00 91.50 71 CYS A N 1
ATOM 595 C CA . CYS A 1 71 ? -30.333 5.987 29.082 1.00 91.50 71 CYS A CA 1
ATOM 596 C C . CYS A 1 71 ? -29.931 5.786 27.608 1.00 91.50 71 CYS A C 1
ATOM 598 O O . CYS A 1 71 ? -29.782 6.760 26.864 1.00 91.50 71 CYS A O 1
ATOM 600 N N . PRO A 1 72 ? -29.759 4.529 27.143 1.00 87.69 72 PRO A N 1
ATOM 601 C CA . PRO A 1 72 ? -29.279 4.237 25.789 1.00 87.69 72 PRO A CA 1
ATOM 602 C C . PRO A 1 72 ? -30.083 4.921 24.675 1.00 87.69 72 PRO A C 1
ATOM 604 O O . PRO A 1 72 ? -29.507 5.434 23.724 1.00 87.69 72 PRO A O 1
ATOM 607 N N . GLU A 1 73 ? -31.405 4.994 24.823 1.00 89.69 73 GLU A N 1
ATOM 608 C CA . GLU A 1 73 ? -32.324 5.603 23.848 1.00 89.69 73 GLU A CA 1
ATOM 609 C C . GLU A 1 73 ? -32.252 7.138 23.777 1.00 89.69 73 GLU A C 1
ATOM 611 O O . GLU A 1 73 ? -32.734 7.737 22.818 1.00 89.69 73 GLU A O 1
ATOM 616 N N . LYS A 1 74 ? -31.667 7.788 24.792 1.00 91.12 74 LYS A N 1
ATOM 617 C CA . LYS A 1 74 ? -31.436 9.238 24.823 1.00 91.12 74 LYS A CA 1
ATOM 618 C C . LYS A 1 74 ? -29.967 9.602 24.698 1.00 91.12 74 LYS A C 1
ATOM 620 O O . LYS A 1 74 ? -29.666 10.784 24.668 1.00 91.12 74 LYS A O 1
ATOM 625 N N . ARG A 1 75 ? -29.062 8.629 24.565 1.00 89.00 75 ARG A N 1
ATOM 626 C CA . ARG A 1 75 ? -27.617 8.867 24.487 1.00 89.00 75 ARG A CA 1
ATOM 627 C C . ARG A 1 75 ? -27.238 9.828 23.359 1.00 89.00 75 ARG A C 1
ATOM 629 O O . ARG A 1 75 ? -26.592 10.835 23.618 1.00 89.00 75 ARG A O 1
ATOM 636 N N . TYR A 1 76 ? -27.665 9.527 22.131 1.00 88.38 76 TYR A N 1
ATOM 637 C CA . TYR A 1 76 ? -27.360 10.356 20.961 1.00 88.38 76 TYR A CA 1
ATOM 638 C C . TYR A 1 76 ? -28.031 11.730 21.048 1.00 88.38 76 TYR A C 1
ATOM 640 O O . TYR A 1 76 ? -27.386 12.742 20.816 1.00 88.38 76 TYR A O 1
ATOM 648 N N . ALA A 1 77 ? -29.301 11.773 21.462 1.00 90.81 77 ALA A N 1
ATOM 649 C CA . ALA A 1 77 ? -30.019 13.032 21.649 1.00 90.81 77 ALA A CA 1
ATOM 650 C C . ALA A 1 77 ? -29.366 13.912 22.728 1.00 90.81 77 ALA A C 1
ATOM 652 O O . ALA A 1 77 ? -29.239 15.114 22.542 1.00 90.81 77 ALA A O 1
ATOM 653 N N . ALA A 1 78 ? -28.927 13.325 23.843 1.00 90.31 78 ALA A N 1
ATOM 654 C CA . ALA A 1 78 ? -28.244 14.049 24.908 1.00 90.31 78 ALA A CA 1
ATOM 655 C C . ALA A 1 78 ? -26.906 14.618 24.433 1.00 90.31 78 ALA A C 1
ATOM 657 O O . ALA A 1 78 ? -26.590 15.752 24.765 1.00 90.31 78 ALA A O 1
ATOM 658 N N . TYR A 1 79 ? -26.152 13.865 23.627 1.00 90.38 79 TYR A N 1
ATOM 659 C CA . TYR A 1 79 ? -24.975 14.415 22.965 1.00 90.38 79 TYR A CA 1
ATOM 660 C C . TYR A 1 79 ? -25.375 15.585 22.062 1.00 90.38 79 TYR A C 1
ATOM 662 O O . TYR A 1 79 ? -24.966 16.704 22.329 1.00 90.38 79 TYR A O 1
ATOM 670 N N . TYR A 1 80 ? -26.248 15.352 21.078 1.00 91.12 80 TYR A N 1
ATOM 671 C CA . TYR A 1 80 ? -26.670 16.339 20.078 1.00 91.12 80 TYR A CA 1
ATOM 672 C C . TYR A 1 80 ? -27.151 17.669 20.678 1.00 91.12 80 TYR A C 1
ATOM 674 O O . TYR A 1 80 ? -26.755 18.724 20.205 1.00 91.12 80 TYR A O 1
ATOM 682 N N . PHE A 1 81 ? -27.981 17.637 21.724 1.00 91.00 81 PHE A N 1
ATOM 683 C CA . PHE A 1 81 ? -28.545 18.861 22.301 1.00 91.00 81 PHE A CA 1
ATOM 684 C C . PHE A 1 81 ? -27.652 19.549 23.334 1.00 91.00 81 PHE A C 1
ATOM 686 O O . PHE A 1 81 ? -27.852 20.733 23.594 1.00 91.00 81 PHE A O 1
ATOM 693 N N . PHE A 1 82 ? -26.724 18.826 23.968 1.00 91.06 82 PHE A N 1
ATOM 694 C CA . PHE A 1 82 ? -26.033 19.340 25.152 1.00 91.06 82 PHE A CA 1
ATOM 695 C C . PHE A 1 82 ? -24.504 19.312 25.077 1.00 91.06 82 PHE A C 1
ATOM 697 O O . PHE A 1 82 ? -23.870 19.787 26.017 1.00 91.06 82 PHE A O 1
ATOM 704 N N . HIS A 1 83 ? -23.890 18.781 24.011 1.00 89.75 83 HIS A N 1
ATOM 705 C CA . HIS A 1 83 ? -22.428 18.662 23.941 1.00 89.75 83 HIS A CA 1
ATOM 706 C C . HIS A 1 83 ? -21.721 20.021 24.078 1.00 89.75 83 HIS A C 1
ATOM 708 O O . HIS A 1 83 ? -20.763 20.117 24.836 1.00 89.75 83 HIS A O 1
ATOM 714 N N . GLU A 1 84 ? -22.238 21.081 23.447 1.00 88.12 84 GLU A N 1
ATOM 715 C CA . GLU A 1 84 ? -21.657 22.434 23.521 1.00 88.12 84 GLU A CA 1
ATOM 716 C C . GLU A 1 84 ? -21.736 23.056 24.921 1.00 88.12 84 GLU A C 1
ATOM 718 O O . GLU A 1 84 ? -20.919 23.896 25.282 1.00 88.12 84 GLU A O 1
ATOM 723 N N . GLN A 1 85 ? -22.718 22.644 25.728 1.00 85.38 85 GLN A N 1
ATOM 724 C CA . GLN A 1 85 ? -22.920 23.155 27.087 1.00 85.38 85 GLN A CA 1
ATOM 725 C C . GLN A 1 85 ? -22.054 22.419 28.118 1.00 85.38 85 GLN A C 1
ATOM 727 O O . GLN A 1 85 ? -22.005 22.808 29.287 1.00 85.38 85 GLN A O 1
ATOM 732 N N . PHE A 1 86 ? -21.414 21.318 27.724 1.00 90.69 86 PHE A N 1
ATOM 733 C CA . PHE A 1 86 ? -20.676 20.471 28.641 1.00 90.69 86 PHE A CA 1
ATOM 734 C C . PHE A 1 86 ? -19.265 21.012 28.887 1.00 90.69 86 PHE A C 1
ATOM 736 O O . PHE A 1 86 ? -18.391 20.920 28.031 1.00 90.69 86 PHE A O 1
ATOM 743 N N . ASP A 1 87 ? -19.018 21.478 30.110 1.00 91.62 87 ASP A N 1
ATOM 744 C CA . ASP A 1 87 ? -17.677 21.802 30.597 1.00 91.62 87 ASP A CA 1
ATOM 745 C C . ASP A 1 87 ? -17.242 20.785 31.661 1.00 91.62 87 ASP A C 1
ATOM 747 O O . ASP A 1 87 ? -17.845 20.685 32.737 1.00 91.62 87 ASP A O 1
ATOM 751 N N . LEU A 1 88 ? -16.195 20.006 31.367 1.00 94.12 88 LEU A N 1
ATOM 752 C CA . LEU A 1 88 ? -15.731 18.939 32.257 1.00 94.12 88 LEU A CA 1
ATOM 753 C C . LEU A 1 88 ? -15.267 19.492 33.612 1.00 94.12 88 LEU A C 1
ATOM 755 O O . LEU A 1 88 ? -15.605 18.926 34.651 1.00 94.12 88 LEU A O 1
ATOM 759 N N . LYS A 1 89 ? -14.511 20.596 33.615 1.00 94.12 89 LYS A N 1
ATOM 760 C CA . LYS A 1 89 ? -13.906 21.161 34.828 1.00 94.12 89 LYS A CA 1
ATOM 761 C C . LYS A 1 89 ? -14.981 21.610 35.818 1.00 94.12 89 LYS A C 1
ATOM 763 O O . LYS A 1 89 ? -14.956 21.202 36.977 1.00 94.12 89 LYS A O 1
ATOM 768 N N . ASN A 1 90 ? -15.954 22.384 35.352 1.00 92.38 90 ASN A N 1
ATOM 769 C CA . ASN A 1 90 ? -17.100 22.849 36.121 1.00 92.38 90 ASN A CA 1
ATOM 770 C C . ASN A 1 90 ? -17.971 21.679 36.573 1.00 92.38 90 ASN A C 1
ATOM 772 O O . ASN A 1 90 ? -18.376 21.638 37.735 1.00 92.38 90 ASN A O 1
ATOM 776 N N . SER A 1 91 ? -18.218 20.700 35.701 1.00 93.69 91 SER A N 1
ATOM 777 C CA . SER A 1 91 ? -19.038 19.534 36.044 1.00 93.69 91 SER A CA 1
ATOM 778 C C . SER A 1 91 ? -18.404 18.679 37.144 1.00 93.69 91 SER A C 1
ATOM 780 O O . SER A 1 91 ? -19.105 18.224 38.047 1.00 93.69 91 SER A O 1
ATOM 782 N N . LEU A 1 92 ? -17.075 18.514 37.135 1.00 94.94 92 LEU A N 1
ATOM 783 C CA . LEU A 1 92 ? -16.349 17.772 38.171 1.00 94.94 92 LEU A CA 1
ATOM 784 C C . LEU A 1 92 ? -16.501 18.399 39.563 1.00 94.94 92 LEU A C 1
ATOM 786 O O . LEU A 1 92 ? -16.628 17.662 40.537 1.00 94.94 92 LEU A O 1
ATOM 790 N N . THR A 1 93 ? -16.574 19.733 39.672 1.00 93.06 93 THR A N 1
ATOM 791 C CA . THR A 1 93 ? -16.818 20.406 40.969 1.00 93.06 93 THR A CA 1
ATOM 792 C C . THR A 1 93 ? -18.178 20.074 41.587 1.00 93.06 93 THR A C 1
ATOM 794 O O . THR A 1 93 ? -18.369 20.249 42.788 1.00 93.06 93 THR A O 1
ATOM 797 N N . LYS A 1 94 ? -19.118 19.579 40.774 1.00 89.50 94 LYS A N 1
ATOM 798 C CA . LYS A 1 94 ? -20.501 19.268 41.159 1.00 89.50 94 LYS A CA 1
ATOM 799 C C . LYS A 1 94 ? -20.766 17.761 41.215 1.00 89.50 94 LYS A C 1
ATOM 801 O O . LYS A 1 94 ? -21.906 17.348 41.425 1.00 89.50 94 LYS A O 1
ATOM 806 N N . ALA A 1 95 ? -19.749 16.926 40.995 1.00 91.50 95 ALA A N 1
ATOM 807 C CA . ALA A 1 95 ? -19.895 15.478 41.021 1.00 91.50 95 ALA A CA 1
ATOM 808 C C . ALA A 1 95 ? -20.164 14.984 42.452 1.00 91.50 95 ALA A C 1
ATOM 810 O O . ALA A 1 95 ? -19.452 15.342 43.387 1.00 91.50 95 ALA A O 1
ATOM 811 N N . THR A 1 96 ? -21.184 14.139 42.628 1.00 89.19 96 THR A N 1
ATOM 812 C CA . THR A 1 96 ? -21.629 13.698 43.964 1.00 89.19 96 THR A CA 1
ATOM 813 C C . THR A 1 96 ? -21.156 12.301 44.356 1.00 89.19 96 THR A C 1
ATOM 815 O O . THR A 1 96 ? -21.307 11.892 45.505 1.00 89.19 96 THR A O 1
ATOM 818 N N . SER A 1 97 ? -20.593 11.545 43.416 1.00 91.62 97 SER A N 1
ATOM 819 C CA . SER A 1 97 ? -20.135 10.177 43.644 1.00 91.62 97 SER A CA 1
ATOM 820 C C . SER A 1 97 ? -18.975 9.811 42.722 1.00 91.62 97 SER A C 1
ATOM 822 O O . SER A 1 97 ? -18.802 10.409 41.661 1.00 91.62 97 SER A O 1
ATOM 824 N N . SER A 1 98 ? -18.213 8.774 43.090 1.00 93.06 98 SER A N 1
ATOM 825 C CA . SER A 1 98 ? -17.179 8.209 42.209 1.00 93.06 98 SER A CA 1
ATOM 826 C C . SER A 1 98 ? -17.762 7.840 40.843 1.00 93.06 98 SER A C 1
ATOM 828 O O . SER A 1 98 ? -17.202 8.164 39.806 1.00 93.06 98 SER A O 1
ATOM 830 N N . GLN A 1 99 ? -18.945 7.233 40.829 1.00 91.44 99 GLN A N 1
ATOM 831 C CA . GLN A 1 99 ? -19.603 6.847 39.590 1.00 91.44 99 GLN A CA 1
ATOM 832 C C . GLN A 1 99 ? -19.962 8.057 38.704 1.00 91.44 99 GLN A C 1
ATOM 834 O O . GLN A 1 99 ? -19.810 7.970 37.485 1.00 91.44 99 GLN A O 1
ATOM 839 N N . ASP A 1 100 ? -20.379 9.186 39.293 1.00 91.81 100 ASP A N 1
ATOM 840 C CA . ASP A 1 100 ? -20.624 10.428 38.545 1.00 91.81 100 ASP A CA 1
ATOM 841 C C . ASP A 1 100 ? -19.332 10.950 37.905 1.00 91.81 100 ASP A C 1
ATOM 843 O O . ASP A 1 100 ? -19.340 11.312 36.731 1.00 91.81 100 ASP A O 1
ATOM 847 N N . ILE A 1 101 ? -18.208 10.923 38.634 1.00 95.50 101 ILE A N 1
ATOM 848 C CA . ILE A 1 101 ? -16.892 11.313 38.097 1.00 95.50 101 ILE A CA 1
ATOM 849 C C . ILE A 1 101 ? -16.547 10.457 36.873 1.00 95.50 101 ILE A C 1
ATOM 851 O O . ILE A 1 101 ? -16.180 10.990 35.825 1.00 95.50 101 ILE A O 1
ATOM 855 N N . GLY A 1 102 ? -16.723 9.135 36.970 1.00 95.56 102 GLY A N 1
ATOM 856 C CA . GLY A 1 102 ? -16.502 8.223 35.846 1.00 95.56 102 GLY A CA 1
ATOM 857 C C . GLY A 1 102 ? -17.387 8.545 34.635 1.00 95.56 102 GLY A C 1
ATOM 858 O O . GLY A 1 102 ? -16.906 8.549 33.503 1.00 95.56 102 GLY A O 1
ATOM 859 N N . ASN A 1 103 ? -18.662 8.877 34.857 1.00 94.50 103 ASN A N 1
ATOM 860 C CA . ASN A 1 103 ? -19.586 9.240 33.780 1.00 94.50 103 ASN A CA 1
ATOM 861 C C . ASN A 1 103 ? -19.215 10.578 33.117 1.00 94.50 103 ASN A C 1
ATOM 863 O O . ASN A 1 103 ? -19.319 10.693 31.896 1.00 94.50 103 ASN A O 1
ATOM 867 N N . LEU A 1 104 ? -18.748 11.565 33.889 1.00 95.75 104 LEU A N 1
ATOM 868 C CA . LEU A 1 104 ? -18.288 12.859 33.372 1.00 95.75 104 LEU A CA 1
ATOM 869 C C . LEU A 1 104 ? -17.076 12.704 32.447 1.00 95.75 104 LEU A C 1
ATOM 871 O O . LEU A 1 104 ? -17.104 13.188 31.315 1.00 95.75 104 LEU A O 1
ATOM 875 N N . TYR A 1 105 ? -16.046 11.969 32.881 1.00 97.12 105 TYR A N 1
ATOM 876 C CA . TYR A 1 105 ? -14.893 11.671 32.024 1.00 97.12 105 TYR A CA 1
ATOM 877 C C . TYR A 1 105 ? -15.287 10.854 30.794 1.00 97.12 105 TYR A C 1
ATOM 879 O O . TYR A 1 105 ? -14.737 11.070 29.713 1.00 97.12 105 TYR A O 1
ATOM 887 N N . ALA A 1 106 ? -16.254 9.943 30.922 1.00 94.44 106 ALA A N 1
ATOM 888 C CA . ALA A 1 106 ? -16.760 9.197 29.780 1.00 94.44 106 ALA A CA 1
ATOM 889 C C . ALA A 1 106 ? -17.467 10.104 28.763 1.00 94.44 106 ALA A C 1
ATOM 891 O O . ALA A 1 106 ? -17.257 9.933 27.565 1.00 94.44 106 ALA A O 1
ATOM 892 N N . PHE A 1 107 ? -18.259 11.083 29.212 1.00 94.06 107 PHE A N 1
ATOM 893 C CA . PHE A 1 107 ? -18.905 12.050 28.318 1.00 94.06 107 PHE A CA 1
ATOM 894 C C . PHE A 1 107 ? -17.874 12.927 27.601 1.00 94.06 107 PHE A C 1
ATOM 896 O O . PHE A 1 107 ? -17.941 13.090 26.384 1.00 94.06 107 PHE A O 1
ATOM 903 N N . ALA A 1 108 ? -16.872 13.418 28.334 1.00 94.50 108 ALA A N 1
ATOM 904 C CA . ALA A 1 108 ? -15.770 14.184 27.757 1.00 94.50 108 ALA A CA 1
ATOM 905 C C . ALA A 1 108 ? -14.966 13.359 26.736 1.00 94.50 108 ALA A C 1
ATOM 907 O O . ALA A 1 108 ? -14.635 13.842 25.658 1.00 94.50 108 ALA A O 1
ATOM 908 N N . SER A 1 109 ? -14.715 12.082 27.038 1.00 94.38 109 SER A N 1
ATOM 909 C CA . SER A 1 109 ? -13.975 11.165 26.162 1.00 94.38 109 SER A CA 1
ATOM 910 C C . SER A 1 109 ? -14.619 11.001 24.787 1.00 94.38 109 SER A C 1
ATOM 912 O O . SER A 1 109 ? -13.912 10.891 23.789 1.00 94.38 109 SER A O 1
ATOM 914 N N . VAL A 1 110 ? -15.956 10.988 24.700 1.00 89.69 110 VAL A N 1
ATOM 915 C CA . VAL A 1 110 ? -16.669 10.849 23.415 1.00 89.69 110 VAL A CA 1
ATOM 916 C C . VAL A 1 110 ? -16.359 12.016 22.467 1.00 89.69 110 VAL A C 1
ATOM 918 O O . VAL A 1 110 ? -16.305 11.808 21.259 1.00 89.69 110 VAL A O 1
ATOM 921 N N . GLN A 1 111 ? -16.068 13.203 23.001 1.00 87.00 111 GLN A N 1
ATOM 922 C CA . GLN A 1 111 ? -15.773 14.411 22.221 1.00 87.00 111 GLN A CA 1
ATOM 923 C C . GLN A 1 111 ? -14.312 14.499 21.755 1.00 87.00 111 GLN A C 1
ATOM 925 O O . GLN A 1 111 ? -14.009 15.233 20.821 1.00 87.00 111 GLN A O 1
ATOM 930 N N . ARG A 1 112 ? -13.396 13.745 22.376 1.00 88.44 112 ARG A N 1
ATOM 931 C CA . ARG A 1 112 ? -11.957 13.853 22.100 1.00 88.44 112 ARG A CA 1
ATOM 932 C C . ARG A 1 112 ? -11.534 13.112 20.836 1.00 88.44 112 ARG A C 1
ATOM 934 O O . ARG A 1 112 ? -11.866 11.935 20.658 1.00 88.44 112 ARG A O 1
ATOM 941 N N . LEU A 1 113 ? -10.781 13.808 19.984 1.00 84.06 113 LEU A N 1
ATOM 942 C CA . LEU A 1 113 ? -10.125 13.260 18.791 1.00 84.06 113 LEU A CA 1
ATOM 943 C C . LEU A 1 113 ? -8.655 12.904 19.063 1.00 84.06 113 LEU A C 1
ATOM 945 O O . LEU A 1 113 ? -8.142 11.949 18.490 1.00 84.06 113 LEU A O 1
ATOM 949 N N . ASP A 1 114 ? -8.014 13.619 19.984 1.00 86.88 114 ASP A N 1
ATOM 950 C CA . ASP A 1 114 ? -6.637 13.430 20.441 1.00 86.88 114 ASP A CA 1
ATOM 951 C C . ASP A 1 114 ? -6.499 12.218 21.401 1.00 86.88 114 ASP A C 1
ATOM 953 O O . ASP A 1 114 ? -7.507 11.586 21.744 1.00 86.88 114 ASP A O 1
ATOM 957 N N . PRO A 1 115 ? -5.277 11.828 21.817 1.00 92.25 115 PRO A N 1
ATOM 958 C CA . PRO A 1 115 ? -5.052 10.715 22.746 1.00 92.25 115 PRO A CA 1
ATOM 959 C C . PRO A 1 115 ? -5.882 10.804 24.040 1.00 92.25 115 PRO A C 1
ATOM 961 O O . PRO A 1 115 ? -5.778 11.776 24.781 1.00 92.25 115 PRO A O 1
ATOM 964 N N . ASN A 1 116 ? -6.659 9.764 24.364 1.00 95.06 116 ASN A N 1
ATOM 965 C CA . ASN A 1 116 ? -7.652 9.786 25.460 1.00 95.06 116 ASN A CA 1
ATOM 966 C C . ASN A 1 116 ? -7.285 8.891 26.668 1.00 95.06 116 ASN A C 1
ATOM 968 O O . ASN A 1 116 ? -8.138 8.493 27.468 1.00 95.06 116 ASN A O 1
ATOM 972 N N . LEU A 1 117 ? -6.012 8.502 26.797 1.00 97.19 117 LEU A N 1
ATOM 973 C CA . LEU A 1 117 ? -5.571 7.530 27.813 1.00 97.19 117 LEU A CA 1
ATOM 974 C C . LEU A 1 117 ? -5.740 8.058 29.244 1.00 97.19 117 LEU A C 1
ATOM 976 O O . LEU A 1 117 ? -6.095 7.304 30.151 1.00 97.19 117 LEU A O 1
ATOM 980 N N . ASP A 1 118 ? -5.488 9.345 29.452 1.00 97.19 118 ASP A N 1
ATOM 981 C CA . ASP A 1 118 ? -5.667 10.025 30.733 1.00 97.19 118 ASP A CA 1
ATOM 982 C C . ASP A 1 118 ? -7.113 9.901 31.238 1.00 97.19 118 ASP A C 1
ATOM 984 O O . ASP A 1 118 ? -7.336 9.565 32.404 1.00 97.19 118 ASP A O 1
ATOM 988 N N . TYR A 1 119 ? -8.100 10.068 30.355 1.00 97.38 119 TYR A N 1
ATOM 989 C CA . TYR A 1 119 ? -9.511 9.944 30.722 1.00 97.38 119 TYR A CA 1
ATOM 990 C C . TYR A 1 119 ? -9.926 8.486 30.904 1.00 97.38 119 TYR A C 1
ATOM 992 O O . TYR A 1 119 ? -10.663 8.186 31.841 1.00 97.38 119 TYR A O 1
ATOM 1000 N N . LEU A 1 120 ? -9.417 7.554 30.091 1.00 97.50 120 LEU A N 1
ATOM 1001 C CA . LEU A 1 120 ? -9.662 6.119 30.291 1.00 97.50 120 LEU A CA 1
ATOM 1002 C C . LEU A 1 120 ? -9.194 5.641 31.672 1.00 97.50 120 LEU A C 1
ATOM 1004 O O . LEU A 1 120 ? -9.919 4.896 32.335 1.00 97.50 120 LEU A O 1
ATOM 1008 N N . ARG A 1 121 ? -8.034 6.119 32.146 1.00 97.56 121 ARG A N 1
ATOM 1009 C CA . ARG A 1 121 ? -7.550 5.839 33.509 1.00 97.56 121 ARG A CA 1
ATOM 1010 C C . ARG A 1 121 ? -8.523 6.356 34.560 1.00 97.56 121 ARG A C 1
ATOM 1012 O O . ARG A 1 121 ? -8.894 5.603 35.457 1.00 97.56 121 ARG A O 1
ATOM 1019 N N . LYS A 1 122 ? -9.015 7.589 34.406 1.00 97.75 122 LYS A N 1
ATOM 1020 C CA . LYS A 1 122 ? -10.016 8.164 35.317 1.00 97.75 122 LYS A CA 1
ATOM 1021 C C . LYS A 1 122 ? -11.336 7.407 35.309 1.00 97.75 122 LYS A C 1
ATOM 1023 O O . LYS A 1 122 ? -11.897 7.152 36.371 1.00 97.75 122 LYS A O 1
ATOM 1028 N N . ILE A 1 123 ? -11.814 6.978 34.148 1.00 96.50 123 ILE A N 1
ATOM 1029 C CA . ILE A 1 123 ? -13.035 6.172 34.059 1.00 96.50 123 ILE A CA 1
ATOM 1030 C C . ILE A 1 123 ? -12.825 4.815 34.734 1.00 96.50 123 ILE A C 1
ATOM 1032 O O . ILE A 1 123 ? -13.707 4.370 35.457 1.00 96.50 123 ILE A O 1
ATOM 1036 N N . TYR A 1 124 ? -11.673 4.167 34.556 1.00 96.75 124 TYR A N 1
ATOM 1037 C CA . TYR A 1 124 ? -11.377 2.899 35.222 1.00 96.75 124 TYR A CA 1
ATOM 1038 C C . TYR A 1 124 ? -11.261 3.046 36.749 1.00 96.75 124 TYR A C 1
ATOM 1040 O O . TYR A 1 124 ? -11.867 2.263 37.481 1.00 96.75 124 TYR A O 1
ATOM 1048 N N . GLU A 1 125 ? -10.557 4.074 37.237 1.00 96.31 125 GLU A N 1
ATOM 1049 C CA . GLU A 1 125 ? -10.439 4.392 38.671 1.00 96.31 125 GLU A CA 1
ATOM 1050 C C . GLU A 1 125 ? -11.817 4.538 39.333 1.00 96.31 125 GLU A C 1
ATOM 1052 O O . GLU A 1 125 ? -12.040 4.056 40.443 1.00 96.31 125 GLU A O 1
ATOM 1057 N N . HIS A 1 126 ? -12.754 5.174 38.628 1.00 95.88 126 HIS A N 1
ATOM 1058 C CA . HIS A 1 126 ? -14.020 5.610 39.201 1.00 95.88 126 HIS A CA 1
ATOM 1059 C C . HIS A 1 126 ? -15.242 4.758 38.817 1.00 95.88 126 HIS A C 1
ATOM 1061 O O . HIS A 1 126 ? -16.251 4.797 39.528 1.00 95.88 126 HIS A O 1
ATOM 1067 N N . SER A 1 127 ? -15.171 4.009 37.711 1.00 90.88 127 SER A N 1
ATOM 1068 C CA . SER A 1 127 ? -16.267 3.237 37.109 1.00 90.88 127 SER A CA 1
ATOM 1069 C C . SER A 1 127 ? -15.783 2.060 36.229 1.00 90.88 127 SER A C 1
ATOM 1071 O O . SER A 1 127 ? -16.200 1.875 35.082 1.00 90.88 127 SER A O 1
ATOM 1073 N N . ASN A 1 128 ? -14.906 1.215 36.775 1.00 87.81 128 ASN A N 1
ATOM 1074 C CA . ASN A 1 128 ? -14.311 0.059 36.079 1.00 87.81 128 ASN A CA 1
ATOM 1075 C C . ASN A 1 128 ? -15.297 -0.956 35.460 1.00 87.81 128 ASN A C 1
ATOM 1077 O O . ASN A 1 128 ? -14.971 -1.558 34.440 1.00 87.81 128 ASN A O 1
ATOM 1081 N N . LYS A 1 129 ? -16.506 -1.129 36.010 1.00 88.62 129 LYS A N 1
ATOM 1082 C CA . LYS A 1 129 ? -17.540 -2.031 35.456 1.00 88.62 129 LYS A CA 1
ATOM 1083 C C . LYS A 1 129 ? -18.454 -1.379 34.413 1.00 88.62 129 LYS A C 1
ATOM 1085 O O . LYS A 1 129 ? -19.474 -1.961 34.040 1.00 88.62 129 LYS A O 1
ATOM 1090 N N . SER A 1 130 ? -18.146 -0.166 33.957 1.00 85.69 130 SER A N 1
ATOM 1091 C CA . SER A 1 130 ? -18.998 0.533 32.999 1.00 85.69 130 SER A CA 1
ATOM 1092 C C . SER A 1 130 ? -18.827 0.008 31.577 1.00 85.69 130 SER A C 1
ATOM 1094 O O . SER A 1 130 ? -17.727 -0.015 31.034 1.00 85.69 130 SER A O 1
ATOM 1096 N N . ARG A 1 131 ? -19.944 -0.291 30.905 1.00 87.94 131 ARG A N 1
ATOM 1097 C CA . ARG A 1 131 ? -19.953 -0.644 29.475 1.00 87.94 131 ARG A CA 1
ATOM 1098 C C . ARG A 1 131 ? -19.388 0.471 28.582 1.00 87.94 131 ARG A C 1
ATOM 1100 O O . ARG A 1 131 ? -18.955 0.199 27.466 1.00 87.94 131 ARG A O 1
ATOM 1107 N N . ILE A 1 132 ? -19.411 1.728 29.035 1.00 89.12 132 ILE A N 1
ATOM 1108 C CA . ILE A 1 132 ? -18.836 2.828 28.252 1.00 89.12 132 ILE A CA 1
ATOM 1109 C C . ILE A 1 132 ? -17.308 2.787 28.236 1.00 89.12 132 ILE A C 1
ATOM 1111 O O . ILE A 1 132 ? -16.719 3.189 27.241 1.00 89.12 132 ILE A O 1
ATOM 1115 N N . LEU A 1 133 ? -16.678 2.266 29.294 1.00 94.56 133 LEU A N 1
ATOM 1116 C CA . LEU A 1 133 ? -15.229 2.109 29.353 1.00 94.56 133 LEU A CA 1
ATOM 1117 C C . LEU A 1 133 ? -14.761 1.125 28.275 1.00 94.56 133 LEU A C 1
ATOM 1119 O O . LEU A 1 133 ? -13.858 1.448 27.512 1.00 94.56 133 LEU A O 1
ATOM 1123 N N . ASP A 1 134 ? -15.441 -0.019 28.156 1.00 94.31 134 ASP A N 1
ATOM 1124 C CA . ASP A 1 134 ? -15.201 -1.015 27.103 1.00 94.31 134 ASP A CA 1
ATOM 1125 C C . ASP A 1 134 ? -15.316 -0.398 25.696 1.00 94.31 134 ASP A C 1
ATOM 1127 O O . ASP A 1 134 ? -14.455 -0.595 24.839 1.00 94.31 134 ASP A O 1
ATOM 1131 N N . PHE A 1 135 ? -16.367 0.395 25.459 1.00 93.00 135 PHE A N 1
ATOM 1132 C CA . PHE A 1 135 ? -16.571 1.084 24.182 1.00 93.00 135 PHE A CA 1
ATOM 1133 C C . PHE A 1 135 ? -15.468 2.108 23.882 1.00 93.00 135 PHE A C 1
ATOM 1135 O O . PHE A 1 135 ? -14.969 2.164 22.759 1.00 93.00 135 PHE A O 1
ATOM 1142 N N . LEU A 1 136 ? -15.088 2.916 24.873 1.00 95.50 136 LEU A N 1
ATOM 1143 C CA . LEU A 1 136 ? -14.062 3.943 24.712 1.00 95.50 136 LEU A CA 1
ATOM 1144 C C . LEU A 1 136 ? -12.671 3.331 24.519 1.00 95.50 136 LEU A C 1
ATOM 1146 O O . LEU A 1 136 ? -11.903 3.863 23.726 1.00 95.50 136 LEU A O 1
ATOM 1150 N N . LEU A 1 137 ? -12.367 2.200 25.167 1.00 97.19 137 LEU A N 1
ATOM 1151 C CA . LEU A 1 137 ? -11.144 1.438 24.905 1.00 97.19 137 LEU A CA 1
ATOM 1152 C C . LEU A 1 137 ? -11.087 0.979 23.445 1.00 97.19 137 LEU A C 1
ATOM 1154 O O . LEU A 1 137 ? -10.083 1.204 22.776 1.00 97.19 137 LEU A O 1
ATOM 1158 N N . LEU A 1 138 ? -12.167 0.373 22.938 1.00 95.56 138 LEU A N 1
ATOM 1159 C CA . LEU A 1 138 ? -12.235 -0.059 21.541 1.00 95.56 138 LEU A CA 1
ATOM 1160 C C . LEU A 1 138 ? -12.062 1.123 20.578 1.00 95.56 138 LEU A C 1
ATOM 1162 O O . LEU A 1 138 ? -11.300 1.031 19.622 1.00 95.56 138 LEU A O 1
ATOM 1166 N N . ARG A 1 139 ? -12.726 2.253 20.848 1.00 95.25 139 ARG A N 1
ATOM 1167 C CA . ARG A 1 139 ? -12.569 3.474 20.046 1.00 95.25 139 ARG A CA 1
ATOM 1168 C C . ARG A 1 139 ? -11.128 3.986 20.061 1.00 95.25 139 ARG A C 1
ATOM 1170 O O . ARG A 1 139 ? -10.637 4.395 19.014 1.00 95.25 139 ARG A O 1
ATOM 1177 N N . GLU A 1 140 ? -10.460 3.971 21.213 1.00 96.56 140 GLU A N 1
ATOM 1178 C CA . GLU A 1 140 ? -9.070 4.422 21.314 1.00 96.56 140 GLU A CA 1
ATOM 1179 C C . GLU A 1 140 ? -8.123 3.510 20.537 1.00 96.56 140 GLU A C 1
ATOM 1181 O O . GLU A 1 140 ? -7.254 3.999 19.824 1.00 96.56 140 GLU A O 1
ATOM 1186 N N . ILE A 1 141 ? -8.337 2.193 20.597 1.00 97.00 141 ILE A N 1
ATOM 1187 C CA . ILE A 1 141 ? -7.576 1.227 19.797 1.00 97.00 141 ILE A CA 1
ATOM 1188 C C . ILE A 1 141 ? -7.785 1.482 18.307 1.00 97.00 141 ILE A C 1
ATOM 1190 O O . ILE A 1 141 ? -6.799 1.545 17.587 1.00 97.00 141 ILE A O 1
ATOM 1194 N N . ASN A 1 142 ? -9.017 1.724 17.853 1.00 95.31 142 ASN A N 1
ATOM 1195 C CA . ASN A 1 142 ? -9.287 2.033 16.446 1.00 95.31 142 ASN A CA 1
ATOM 1196 C C . ASN A 1 142 ? -8.577 3.318 15.975 1.00 95.31 142 ASN A C 1
ATOM 1198 O O . ASN A 1 142 ? -8.117 3.377 14.839 1.00 95.31 142 ASN A O 1
ATOM 1202 N N . LYS A 1 143 ? -8.454 4.345 16.831 1.00 94.75 143 LYS A N 1
ATOM 1203 C CA . LYS A 1 143 ? -7.644 5.534 16.500 1.00 94.75 143 LYS A CA 1
ATOM 1204 C C . LYS A 1 143 ? -6.169 5.175 16.359 1.00 94.75 143 LYS A C 1
ATOM 1206 O O . LYS A 1 143 ? -5.532 5.580 15.399 1.00 94.75 143 LYS A O 1
ATOM 1211 N N . ILE A 1 144 ? -5.638 4.379 17.286 1.00 96.44 144 ILE A N 1
ATOM 1212 C CA . ILE A 1 144 ? -4.249 3.910 17.230 1.00 96.44 144 ILE A CA 1
ATOM 1213 C C . ILE A 1 144 ? -4.010 3.053 15.971 1.00 96.44 144 ILE A C 1
ATOM 1215 O O . ILE A 1 144 ? -2.949 3.163 15.360 1.00 96.44 144 ILE A O 1
ATOM 1219 N N . GLU A 1 145 ? -4.982 2.232 15.554 1.00 95.88 145 GLU A N 1
ATOM 1220 C CA . GLU A 1 145 ? -4.938 1.499 14.280 1.00 95.88 145 GLU A CA 1
ATOM 1221 C C . GLU A 1 145 ? -4.812 2.451 13.095 1.00 95.88 145 GLU A C 1
ATOM 1223 O O . GLU A 1 145 ? -3.921 2.262 12.276 1.00 95.88 145 GLU A O 1
ATOM 1228 N N . ASP A 1 146 ? -5.649 3.484 13.021 1.00 94.50 146 ASP A N 1
ATOM 1229 C CA . ASP A 1 146 ? -5.588 4.491 11.958 1.00 94.50 146 ASP A CA 1
ATOM 1230 C C . ASP A 1 146 ? -4.250 5.253 11.972 1.00 94.50 146 ASP A C 1
ATOM 1232 O O . ASP A 1 146 ? -3.592 5.387 10.944 1.00 94.50 146 ASP A O 1
ATOM 1236 N N . TRP A 1 147 ? -3.786 5.684 13.147 1.00 94.12 147 TRP A N 1
ATOM 1237 C CA . TRP A 1 147 ? -2.527 6.419 13.301 1.00 94.12 147 TRP A CA 1
ATOM 1238 C C . TRP A 1 147 ? -1.293 5.605 12.902 1.00 94.12 147 TRP A C 1
ATOM 1240 O O . TRP A 1 147 ? -0.391 6.133 12.257 1.00 94.12 147 TRP A O 1
ATOM 1250 N N . ILE A 1 148 ? -1.255 4.313 13.242 1.00 96.12 148 ILE A N 1
ATOM 1251 C CA . ILE A 1 148 ? -0.104 3.447 12.963 1.00 96.12 148 ILE A CA 1
ATOM 1252 C C . ILE A 1 148 ? -0.226 2.775 11.597 1.00 96.12 148 ILE A C 1
ATOM 1254 O O . ILE A 1 148 ? 0.720 2.797 10.814 1.00 96.12 148 ILE A O 1
ATOM 1258 N N . TYR A 1 149 ? -1.341 2.101 11.321 1.00 96.12 149 TYR A N 1
ATOM 1259 C CA . TYR A 1 149 ? -1.449 1.172 10.198 1.00 96.12 149 TYR A CA 1
ATOM 1260 C C . TYR A 1 149 ? -1.793 1.844 8.877 1.00 96.12 149 TYR A C 1
ATOM 1262 O O . TYR A 1 149 ? -1.324 1.349 7.850 1.00 96.12 149 TYR A O 1
ATOM 1270 N N . THR A 1 150 ? -2.526 2.963 8.880 1.00 94.06 150 THR A N 1
ATOM 1271 C CA . THR A 1 150 ? -2.805 3.709 7.644 1.00 94.06 150 THR A CA 1
ATOM 1272 C C . THR A 1 150 ? -1.489 4.196 7.013 1.00 94.06 150 THR A C 1
ATOM 1274 O O . THR A 1 150 ? -1.170 3.764 5.902 1.00 94.06 150 THR A O 1
ATOM 1277 N N . PRO A 1 151 ? -0.604 4.935 7.714 1.00 94.06 151 PRO A N 1
ATOM 1278 C CA . PRO A 1 151 ? 0.680 5.310 7.125 1.00 94.06 151 PRO A CA 1
ATOM 1279 C C . PRO A 1 151 ? 1.571 4.099 6.851 1.00 94.06 151 PRO A C 1
ATOM 1281 O O . PRO A 1 151 ? 2.227 4.045 5.812 1.00 94.06 151 PRO A O 1
ATOM 1284 N N . TYR A 1 152 ? 1.581 3.105 7.746 1.00 96.00 152 TYR A N 1
ATOM 1285 C CA . TYR A 1 152 ? 2.470 1.949 7.645 1.00 96.00 152 TYR A CA 1
ATOM 1286 C C . TYR A 1 152 ? 2.171 1.015 6.464 1.00 96.00 152 TYR A C 1
ATOM 1288 O O . TYR A 1 152 ? 3.108 0.552 5.813 1.00 96.00 152 TYR A O 1
ATOM 1296 N N . TYR A 1 153 ? 0.906 0.712 6.170 1.00 95.81 153 TYR A N 1
ATOM 1297 C CA . TYR A 1 153 ? 0.566 -0.209 5.082 1.00 95.81 153 TYR A CA 1
ATOM 1298 C C . TYR A 1 153 ? 0.338 0.504 3.755 1.00 95.81 153 TYR A C 1
ATOM 1300 O O . TYR A 1 153 ? 0.815 0.002 2.733 1.00 95.81 153 TYR A O 1
ATOM 1308 N N . THR A 1 154 ? -0.343 1.654 3.768 1.00 94.06 154 THR A N 1
ATOM 1309 C CA . THR A 1 154 ? -0.837 2.300 2.544 1.00 94.06 154 THR A CA 1
ATOM 1310 C C . THR A 1 154 ? -0.137 3.613 2.204 1.00 94.06 154 THR A C 1
ATOM 1312 O O . THR A 1 154 ? -0.374 4.157 1.131 1.00 94.06 154 THR A O 1
ATOM 1315 N N . ASN A 1 155 ? 0.756 4.108 3.070 1.00 93.50 155 ASN A N 1
ATOM 1316 C CA . ASN A 1 155 ? 1.425 5.403 2.914 1.00 93.50 155 ASN A CA 1
ATOM 1317 C C . ASN A 1 155 ? 0.441 6.588 2.803 1.00 93.50 155 ASN A C 1
ATOM 1319 O O . ASN A 1 155 ? 0.749 7.595 2.166 1.00 93.50 155 ASN A O 1
ATOM 1323 N N . TYR A 1 156 ? -0.731 6.491 3.436 1.00 91.38 156 TYR A N 1
ATOM 1324 C CA . TYR A 1 156 ? -1.654 7.614 3.635 1.00 91.38 156 TYR A CA 1
ATOM 1325 C C . TYR A 1 156 ? -1.468 8.266 4.998 1.00 91.38 156 TYR A C 1
ATOM 1327 O O . TYR A 1 156 ? -0.968 7.652 5.939 1.00 91.38 156 TYR A O 1
ATOM 1335 N N . LEU A 1 157 ? -1.918 9.511 5.120 1.00 89.00 157 LEU A N 1
ATOM 1336 C CA . LEU A 1 157 ? -2.128 10.091 6.437 1.00 89.00 157 LEU A CA 1
ATOM 1337 C C . LEU A 1 157 ? -3.343 9.431 7.111 1.00 89.00 157 LEU A C 1
ATOM 1339 O O . LEU A 1 157 ? -4.273 9.017 6.417 1.00 89.00 157 LEU A O 1
ATOM 1343 N N . PRO A 1 158 ? -3.368 9.358 8.450 1.00 88.75 158 PRO A N 1
ATOM 1344 C CA . PRO A 1 158 ? -4.536 8.878 9.174 1.00 88.75 158 PRO A CA 1
ATOM 1345 C C . PRO A 1 158 ? -5.765 9.754 8.910 1.00 88.75 158 PRO A C 1
ATOM 1347 O O . PRO A 1 158 ? -5.643 10.968 8.723 1.00 88.75 158 PRO A O 1
ATOM 1350 N N . SER A 1 159 ? -6.950 9.149 8.971 1.00 83.62 159 SER A N 1
ATOM 1351 C CA . SER A 1 159 ? -8.235 9.849 8.818 1.00 83.62 159 SER A CA 1
ATOM 1352 C C . SER A 1 159 ? -8.530 10.814 9.971 1.00 83.62 159 SER A C 1
ATOM 1354 O O . SER A 1 159 ? -9.157 11.856 9.794 1.00 83.62 159 SER A O 1
ATOM 1356 N N . THR A 1 160 ? -8.063 10.474 11.172 1.00 73.56 160 THR A N 1
ATOM 1357 C CA . THR A 1 160 ? -8.263 11.265 12.386 1.00 73.56 160 THR A CA 1
ATOM 1358 C C . THR A 1 160 ? -7.040 12.129 12.665 1.00 73.56 160 THR A C 1
ATOM 1360 O O . THR A 1 160 ? -6.157 11.772 13.446 1.00 73.56 160 THR A O 1
ATOM 1363 N N . GLN A 1 161 ? -6.985 13.293 12.017 1.00 66.31 161 GLN A N 1
ATOM 1364 C CA . GLN A 1 161 ? -5.989 14.320 12.312 1.00 66.31 161 GLN A CA 1
ATOM 1365 C C . GLN A 1 161 ? -6.530 15.271 13.384 1.00 66.31 161 GLN A C 1
ATOM 1367 O O . GLN A 1 161 ? -7.604 15.849 13.235 1.00 66.31 161 GLN A O 1
ATOM 1372 N N . PHE A 1 162 ? -5.803 15.389 14.494 1.00 62.59 162 PHE A N 1
ATOM 1373 C CA . PHE A 1 162 ? -6.147 16.264 15.624 1.00 62.59 162 PHE A CA 1
ATOM 1374 C C . PHE A 1 162 ? -5.270 17.526 15.682 1.00 62.59 162 PHE A C 1
ATOM 1376 O O . PHE A 1 162 ? -5.349 18.298 16.633 1.00 62.59 162 PHE A O 1
ATOM 1383 N N . THR A 1 163 ? -4.437 17.739 14.662 1.00 53.50 163 THR A N 1
ATOM 1384 C CA . THR A 1 163 ? -3.820 19.031 14.351 1.00 53.50 163 THR A CA 1
ATOM 1385 C C . THR A 1 163 ? -4.804 19.835 13.496 1.00 53.50 163 THR A C 1
ATOM 1387 O O . THR A 1 163 ? -5.371 19.285 12.558 1.00 53.50 163 THR A O 1
ATOM 1390 N N . GLU A 1 164 ? -5.027 21.114 13.819 1.00 42.91 164 GLU A N 1
ATOM 1391 C CA . GLU A 1 164 ? -6.089 21.994 13.269 1.00 42.91 164 GLU A CA 1
ATOM 1392 C C . GLU A 1 164 ? -6.080 22.220 11.747 1.00 42.91 164 GLU A C 1
ATOM 1394 O O . GLU A 1 164 ? -6.936 22.916 11.206 1.00 42.91 164 GLU A O 1
ATOM 1399 N N . PHE A 1 165 ? -5.151 21.629 11.016 1.00 40.53 165 PHE A N 1
ATOM 1400 C CA . PHE A 1 165 ? -4.887 22.001 9.642 1.00 40.53 165 PHE A CA 1
ATOM 1401 C C . PHE A 1 165 ? -5.409 20.956 8.669 1.00 40.53 165 PHE A C 1
ATOM 1403 O O . PHE A 1 165 ? -4.657 20.258 8.005 1.00 40.53 165 PHE A O 1
ATOM 1410 N N . TRP A 1 166 ? -6.733 20.909 8.536 1.00 39.69 166 TRP A N 1
ATOM 1411 C CA . TRP A 1 166 ? -7.357 20.302 7.357 1.00 39.69 166 TRP A CA 1
ATOM 1412 C C . TRP A 1 166 ? -7.080 21.108 6.074 1.00 39.69 166 TRP A C 1
ATOM 1414 O O . TRP A 1 166 ? -7.356 20.611 4.992 1.00 39.69 166 TRP A O 1
ATOM 1424 N N . TRP A 1 167 ? -6.504 22.312 6.208 1.00 35.59 167 TRP A N 1
ATOM 1425 C CA . TRP A 1 167 ? -6.072 23.221 5.144 1.00 35.59 167 TRP A CA 1
ATOM 1426 C C . TRP A 1 167 ? -4.970 24.184 5.653 1.00 35.59 167 TRP A C 1
ATOM 1428 O O . TRP A 1 167 ? -5.163 25.398 5.625 1.00 35.59 167 TRP A O 1
ATOM 1438 N N . SER A 1 168 ? -3.827 23.714 6.188 1.00 36.66 168 SER A N 1
ATOM 1439 C CA . SER A 1 168 ? -2.694 24.658 6.301 1.00 36.66 168 SER A CA 1
ATOM 1440 C C . SER A 1 168 ? -2.145 24.897 4.910 1.00 36.66 168 SER A C 1
ATOM 1442 O O . SER A 1 168 ? -1.473 24.033 4.357 1.00 36.66 168 SER A O 1
ATOM 1444 N N . GLU A 1 169 ? -2.300 26.117 4.417 1.00 36.94 169 GLU A N 1
ATOM 1445 C CA . GLU A 1 169 ? -1.528 26.696 3.309 1.00 36.94 169 GLU A CA 1
ATOM 1446 C C . GLU A 1 169 ? -0.001 26.764 3.601 1.00 36.94 169 GLU A C 1
ATOM 1448 O O . GLU A 1 169 ? 0.737 27.448 2.906 1.00 36.94 169 GLU A O 1
ATOM 1453 N N . ASN A 1 170 ? 0.485 26.037 4.618 1.00 43.12 170 ASN A N 1
ATOM 1454 C CA . ASN A 1 170 ? 1.879 25.881 5.032 1.00 43.12 170 ASN A CA 1
ATOM 1455 C C . ASN A 1 170 ? 2.220 24.389 5.229 1.00 43.12 170 ASN A C 1
ATOM 1457 O O . ASN A 1 170 ? 2.785 24.009 6.255 1.00 43.12 170 ASN A O 1
ATOM 1461 N N . ASP A 1 171 ? 1.854 23.530 4.275 1.00 46.44 171 ASP A N 1
ATOM 1462 C CA . ASP A 1 171 ? 2.289 22.127 4.253 1.00 46.44 171 ASP A CA 1
ATOM 1463 C C . ASP A 1 171 ? 3.776 22.047 3.856 1.00 46.44 171 ASP A C 1
ATOM 1465 O O . ASP A 1 171 ? 4.152 21.711 2.737 1.00 46.44 171 ASP A O 1
ATOM 1469 N N . THR A 1 172 ? 4.659 22.478 4.761 1.00 52.72 172 THR A N 1
ATOM 1470 C CA . THR A 1 172 ? 6.115 22.401 4.562 1.00 52.72 172 THR A CA 1
ATOM 1471 C C . THR A 1 172 ? 6.664 20.995 4.817 1.00 52.72 172 THR A C 1
ATOM 1473 O O . THR A 1 172 ? 7.853 20.758 4.607 1.00 52.72 172 THR A O 1
ATOM 1476 N N . GLU A 1 173 ? 5.848 20.069 5.335 1.00 64.94 173 GLU A N 1
ATOM 1477 C CA . GLU A 1 173 ? 6.302 18.731 5.713 1.00 64.94 173 GLU A CA 1
ATOM 1478 C C . GLU A 1 173 ? 6.143 17.760 4.541 1.00 64.94 173 GLU A C 1
ATOM 1480 O O . GLU A 1 173 ? 5.095 17.163 4.323 1.00 64.94 173 GLU A O 1
ATOM 1485 N N . LEU A 1 174 ? 7.230 17.569 3.793 1.00 78.06 174 LEU A N 1
ATOM 1486 C CA . LEU A 1 174 ? 7.281 16.606 2.698 1.00 78.06 174 LEU A CA 1
ATOM 1487 C C . LEU A 1 174 ? 6.866 15.203 3.187 1.00 78.06 174 LEU A C 1
ATOM 1489 O O . LEU A 1 174 ? 7.542 14.565 4.005 1.00 78.06 174 LEU A O 1
ATOM 1493 N N . HIS A 1 175 ? 5.740 14.709 2.679 1.00 86.06 175 HIS A N 1
ATOM 1494 C CA . HIS A 1 175 ? 5.240 13.376 2.992 1.00 86.06 175 HIS A CA 1
ATOM 1495 C C . HIS A 1 175 ? 5.928 12.328 2.124 1.00 86.06 175 HIS A C 1
ATOM 1497 O O . HIS A 1 175 ? 5.587 12.131 0.963 1.00 86.06 175 HIS A O 1
ATOM 1503 N N . THR A 1 176 ? 6.883 11.626 2.719 1.00 90.19 176 THR A N 1
ATOM 1504 C CA . THR A 1 176 ? 7.674 10.573 2.087 1.00 90.19 176 THR A CA 1
ATOM 1505 C C . THR A 1 176 ? 7.392 9.246 2.784 1.00 90.19 176 THR A C 1
ATOM 1507 O O . THR A 1 176 ? 6.782 9.197 3.859 1.00 90.19 176 THR A O 1
ATOM 1510 N N . ILE A 1 177 ? 7.860 8.134 2.213 1.00 91.19 177 ILE A N 1
ATOM 1511 C CA . ILE A 1 177 ? 7.754 6.834 2.890 1.00 91.19 177 ILE A CA 1
ATOM 1512 C C . ILE A 1 177 ? 8.473 6.898 4.247 1.00 91.19 177 ILE A C 1
ATOM 1514 O O . ILE A 1 177 ? 7.944 6.401 5.242 1.00 91.19 177 ILE A O 1
ATOM 1518 N N . GLU A 1 178 ? 9.640 7.539 4.321 1.00 91.69 178 GLU A N 1
ATOM 1519 C CA . GLU A 1 178 ? 10.407 7.672 5.566 1.00 91.69 178 GLU A CA 1
ATOM 1520 C C . GLU A 1 178 ? 9.678 8.493 6.634 1.00 91.69 178 GLU A C 1
ATOM 1522 O O . GLU A 1 178 ? 9.571 8.032 7.775 1.00 91.69 178 GLU A O 1
ATOM 1527 N N . THR A 1 179 ? 9.127 9.663 6.289 1.00 91.50 179 THR A N 1
ATOM 1528 C CA . THR A 1 179 ? 8.443 10.523 7.273 1.00 91.50 179 THR A CA 1
ATOM 1529 C C . THR A 1 179 ? 7.157 9.871 7.784 1.00 91.50 179 THR A C 1
ATOM 1531 O O . THR A 1 179 ? 6.895 9.862 8.991 1.00 91.50 179 THR A O 1
ATOM 1534 N N . LEU A 1 180 ? 6.411 9.188 6.911 1.00 92.06 180 LEU A N 1
ATOM 1535 C CA . LEU A 1 180 ? 5.225 8.411 7.290 1.00 92.06 180 LEU A CA 1
ATOM 1536 C C . LEU A 1 180 ? 5.566 7.212 8.192 1.00 92.06 180 LEU A C 1
ATOM 1538 O O . LEU A 1 180 ? 4.820 6.890 9.127 1.00 92.06 180 LEU A O 1
ATOM 1542 N N . ARG A 1 181 ? 6.708 6.546 7.961 1.00 91.62 181 ARG A N 1
ATOM 1543 C CA . ARG A 1 181 ? 7.202 5.489 8.861 1.00 91.62 181 ARG A CA 1
ATOM 1544 C C . ARG A 1 181 ? 7.622 6.062 10.209 1.00 91.62 181 ARG A C 1
ATOM 1546 O O . ARG A 1 181 ? 7.222 5.504 11.227 1.00 91.62 181 ARG A O 1
ATOM 1553 N N . ALA A 1 182 ? 8.353 7.174 10.238 1.00 90.62 182 ALA A N 1
ATOM 1554 C CA . ALA A 1 182 ? 8.758 7.832 11.479 1.00 90.62 182 ALA A CA 1
ATOM 1555 C C . ALA A 1 182 ? 7.545 8.247 12.330 1.00 90.62 182 ALA A C 1
ATOM 1557 O O . ALA A 1 182 ? 7.522 7.999 13.539 1.00 90.62 182 ALA A O 1
ATOM 1558 N N . ARG A 1 183 ? 6.494 8.781 11.694 1.00 90.44 183 ARG A N 1
ATOM 1559 C CA . ARG A 1 183 ? 5.201 9.048 12.340 1.00 90.44 183 ARG A CA 1
ATOM 1560 C C . ARG A 1 183 ? 4.609 7.787 12.971 1.00 90.44 183 ARG A C 1
ATOM 1562 O O . ARG A 1 183 ? 4.303 7.793 14.160 1.00 90.44 183 ARG A O 1
ATOM 1569 N N . SER A 1 184 ? 4.540 6.691 12.213 1.00 93.44 184 SER A N 1
ATOM 1570 C CA . SER A 1 184 ? 4.032 5.410 12.727 1.00 93.44 184 SER A CA 1
ATOM 1571 C C . SER A 1 184 ? 4.807 4.944 13.969 1.00 93.44 184 SER A C 1
ATOM 1573 O O . SER A 1 184 ? 4.210 4.439 14.916 1.00 93.44 184 SER A O 1
ATOM 1575 N N . GLU A 1 185 ? 6.135 5.118 14.004 1.00 94.06 185 GLU A N 1
ATOM 1576 C CA . GLU A 1 185 ? 6.953 4.757 15.173 1.00 94.06 185 GLU A CA 1
ATOM 1577 C C . GLU A 1 185 ? 6.689 5.661 16.389 1.00 94.06 185 GLU A C 1
ATOM 1579 O O . GLU A 1 185 ? 6.663 5.176 17.525 1.00 94.06 185 GLU A O 1
ATOM 1584 N N . LYS A 1 186 ? 6.413 6.953 16.175 1.00 91.81 186 LYS A N 1
ATOM 1585 C CA . LYS A 1 186 ? 5.956 7.856 17.242 1.00 91.81 186 LYS A CA 1
ATOM 1586 C C . LYS A 1 186 ? 4.619 7.384 17.817 1.00 91.81 186 LYS A C 1
ATOM 1588 O O . LYS A 1 186 ? 4.494 7.253 19.036 1.00 91.81 186 LYS A O 1
ATOM 1593 N N . ASP A 1 187 ? 3.659 7.039 16.965 1.00 93.88 187 ASP A N 1
ATOM 1594 C CA . ASP A 1 187 ? 2.324 6.599 17.388 1.00 93.88 187 ASP A CA 1
ATOM 1595 C C . ASP A 1 187 ? 2.356 5.240 18.121 1.00 93.88 187 ASP A C 1
ATOM 1597 O O . ASP A 1 187 ? 1.615 5.023 19.087 1.00 93.88 187 ASP A O 1
ATOM 1601 N N . ARG A 1 188 ? 3.311 4.353 17.790 1.00 96.88 188 ARG A N 1
ATOM 1602 C CA . ARG A 1 188 ? 3.583 3.123 18.567 1.00 96.88 188 ARG A CA 1
ATOM 1603 C C . ARG A 1 188 ? 3.990 3.401 20.016 1.00 96.88 188 ARG A C 1
ATOM 1605 O O . ARG A 1 188 ? 3.716 2.574 20.888 1.00 96.88 188 ARG A O 1
ATOM 1612 N N . THR A 1 189 ? 4.593 4.555 20.308 1.00 96.38 189 THR A N 1
ATOM 1613 C CA . THR A 1 189 ? 4.925 4.943 21.690 1.00 96.38 189 THR A CA 1
ATOM 1614 C C . THR A 1 189 ? 3.656 5.173 22.510 1.00 96.38 189 THR A C 1
ATOM 1616 O O . THR A 1 189 ? 3.571 4.732 23.657 1.00 96.38 189 THR A O 1
ATOM 1619 N N . TYR A 1 190 ? 2.625 5.782 21.917 1.00 96.81 190 TYR A N 1
ATOM 1620 C CA . TYR A 1 190 ? 1.326 5.921 22.573 1.00 96.81 190 TYR A CA 1
ATOM 1621 C C . TYR A 1 190 ? 0.605 4.569 22.710 1.00 96.81 190 TYR A C 1
ATOM 1623 O O . TYR A 1 190 ? 0.090 4.250 23.785 1.00 96.81 190 TYR A O 1
ATOM 1631 N N . ALA A 1 191 ? 0.664 3.710 21.684 1.00 98.19 191 ALA A N 1
ATOM 1632 C CA . ALA A 1 191 ? 0.157 2.337 21.777 1.00 98.19 191 ALA A CA 1
ATOM 1633 C C . ALA A 1 191 ? 0.801 1.558 22.936 1.00 98.19 191 ALA A C 1
ATOM 1635 O O . ALA A 1 191 ? 0.125 0.800 23.632 1.00 98.19 191 ALA A O 1
ATOM 1636 N N . LYS A 1 192 ? 2.095 1.783 23.199 1.00 98.50 192 LYS A N 1
ATOM 1637 C CA . LYS A 1 192 ? 2.799 1.186 24.337 1.00 98.50 192 LYS A CA 1
ATOM 1638 C C . LYS A 1 192 ? 2.261 1.680 25.682 1.00 98.50 192 LYS A C 1
ATOM 1640 O O . LYS A 1 192 ? 2.009 0.861 26.560 1.00 98.50 192 LYS A O 1
ATOM 1645 N N . GLN A 1 193 ? 1.994 2.977 25.829 1.00 98.50 193 GLN A N 1
ATOM 1646 C CA . GLN A 1 193 ? 1.369 3.515 27.046 1.00 98.50 193 GLN A CA 1
ATOM 1647 C C . GLN A 1 193 ? -0.036 2.938 27.279 1.00 98.50 193 GLN A C 1
ATOM 1649 O O . GLN A 1 193 ? -0.414 2.659 28.421 1.00 98.50 193 GLN A O 1
ATOM 1654 N N . MET A 1 194 ? -0.804 2.746 26.201 1.00 98.44 194 MET A N 1
ATOM 1655 C CA . MET A 1 194 ? -2.112 2.097 26.258 1.00 98.44 194 MET A CA 1
ATOM 1656 C C . MET A 1 194 ? -1.995 0.617 26.643 1.00 98.44 194 MET A C 1
ATOM 1658 O O . MET A 1 194 ? -2.739 0.141 27.498 1.00 98.44 194 MET A O 1
ATOM 1662 N N . LEU A 1 195 ? -1.028 -0.103 26.068 1.00 98.75 195 LEU A N 1
ATOM 1663 C CA . LEU A 1 195 ? -0.737 -1.492 26.421 1.00 98.75 195 LEU A CA 1
ATOM 1664 C C . LEU A 1 195 ? -0.403 -1.636 27.908 1.00 98.75 195 LEU A C 1
ATOM 1666 O O . LEU A 1 195 ? -0.941 -2.522 28.568 1.00 98.75 195 LEU A O 1
ATOM 1670 N N . ASP A 1 196 ? 0.452 -0.763 28.440 1.00 98.56 196 ASP A N 1
ATOM 1671 C CA . ASP A 1 196 ? 0.850 -0.799 29.848 1.00 98.56 196 ASP A CA 1
ATOM 1672 C C . ASP A 1 196 ? -0.350 -0.550 30.776 1.00 98.56 196 ASP A C 1
ATOM 1674 O O . ASP A 1 196 ? -0.490 -1.214 31.803 1.00 98.56 196 ASP A O 1
ATOM 1678 N N . PHE A 1 197 ? -1.276 0.333 30.382 1.00 98.38 197 PHE A N 1
ATOM 1679 C CA . PHE A 1 197 ? -2.549 0.506 31.085 1.00 98.38 197 PHE A CA 1
ATOM 1680 C C . PHE A 1 197 ? -3.413 -0.761 31.037 1.00 98.38 197 PHE A C 1
ATOM 1682 O O . PHE A 1 197 ? -3.863 -1.224 32.082 1.00 98.38 197 PHE A O 1
ATOM 1689 N N . VAL A 1 198 ? -3.604 -1.361 29.858 1.00 98.25 198 VAL A N 1
ATOM 1690 C CA . VAL A 1 198 ? -4.404 -2.588 29.687 1.00 98.25 198 VAL A CA 1
ATOM 1691 C C . VAL A 1 198 ? -3.820 -3.774 30.463 1.00 98.25 198 VAL A C 1
ATOM 1693 O O . VAL A 1 198 ? -4.578 -4.593 30.981 1.00 98.25 198 VAL A O 1
ATOM 1696 N N . ILE A 1 199 ? -2.493 -3.872 30.575 1.00 97.69 199 ILE A N 1
ATOM 1697 C CA . ILE A 1 199 ? -1.811 -4.887 31.394 1.00 97.69 199 ILE A CA 1
ATOM 1698 C C . ILE A 1 199 ? -2.006 -4.619 32.891 1.00 97.69 199 ILE A C 1
ATOM 1700 O O . ILE A 1 199 ? -2.174 -5.565 33.657 1.00 97.69 199 ILE A O 1
ATOM 1704 N N . GLY A 1 200 ? -1.991 -3.351 33.311 1.00 96.69 200 GLY A N 1
ATOM 1705 C CA . GLY A 1 200 ? -2.130 -2.951 34.715 1.00 96.69 200 GLY A CA 1
ATOM 1706 C C . GLY A 1 200 ? -3.555 -3.023 35.278 1.00 96.69 200 GLY A C 1
ATOM 1707 O O . GLY A 1 200 ? -3.750 -2.816 36.476 1.00 96.69 200 GLY A O 1
ATOM 1708 N N . VAL A 1 201 ? -4.558 -3.295 34.441 1.00 96.06 201 VAL A N 1
ATOM 1709 C CA . VAL A 1 201 ? -5.961 -3.407 34.855 1.00 96.06 201 VAL A CA 1
ATOM 1710 C C . VAL A 1 201 ? -6.244 -4.745 35.546 1.00 96.06 201 VAL A C 1
ATOM 1712 O O . VAL A 1 201 ? -5.721 -5.795 35.187 1.00 96.06 201 VAL A O 1
ATOM 1715 N N . ASP A 1 202 ? -7.132 -4.712 36.538 1.00 95.25 202 ASP A N 1
ATOM 1716 C CA . ASP A 1 202 ? -7.657 -5.886 37.228 1.00 95.25 202 ASP A CA 1
ATOM 1717 C C . ASP A 1 202 ? -8.853 -6.445 36.444 1.00 95.25 202 ASP A C 1
ATOM 1719 O O . ASP A 1 202 ? -9.963 -5.903 36.478 1.00 95.25 202 ASP A O 1
ATOM 1723 N N . TYR A 1 203 ? -8.629 -7.557 35.742 1.00 94.00 203 TYR A N 1
ATOM 1724 C CA . TYR A 1 203 ? -9.621 -8.168 34.853 1.00 94.00 203 TYR A CA 1
ATOM 1725 C C . TYR A 1 203 ? -10.858 -8.701 35.603 1.00 94.00 203 TYR A C 1
ATOM 1727 O O . TYR A 1 203 ? -11.887 -8.952 34.980 1.00 94.00 203 TYR A O 1
ATOM 1735 N N . SER A 1 204 ? -10.811 -8.837 36.935 1.00 92.19 204 SER A N 1
ATOM 1736 C CA . SER A 1 204 ? -11.991 -9.191 37.743 1.00 92.19 204 SER A CA 1
ATOM 1737 C C . SER A 1 204 ? -12.972 -8.021 37.930 1.00 92.19 204 SER A C 1
ATOM 1739 O O . SER A 1 204 ? -14.125 -8.214 38.333 1.00 92.19 204 SER A O 1
ATOM 1741 N N . LYS A 1 205 ? -12.524 -6.793 37.635 1.00 90.25 205 LYS A N 1
ATOM 1742 C CA . LYS A 1 205 ? -13.267 -5.546 37.860 1.00 90.25 205 LYS A CA 1
ATOM 1743 C C . LYS A 1 205 ? -13.800 -4.899 36.587 1.00 90.25 205 LYS A C 1
ATOM 1745 O O . LYS A 1 205 ? -14.484 -3.888 36.692 1.00 90.25 205 LYS A O 1
ATOM 1750 N N . ILE A 1 206 ? -13.531 -5.468 35.419 1.00 93.75 206 ILE A N 1
ATOM 1751 C CA . ILE A 1 206 ? -14.021 -4.968 34.128 1.00 93.75 206 ILE A CA 1
ATOM 1752 C C . ILE A 1 206 ? -15.290 -5.694 33.684 1.00 93.75 206 ILE A C 1
ATOM 1754 O O . ILE A 1 206 ? -15.636 -6.756 34.202 1.00 93.75 206 ILE A O 1
ATOM 1758 N N . HIS A 1 207 ? -15.999 -5.100 32.727 1.00 92.94 207 HIS A N 1
ATOM 1759 C CA . HIS A 1 207 ? -17.259 -5.632 32.224 1.00 92.94 207 HIS A CA 1
ATOM 1760 C C . HIS A 1 207 ? -17.052 -6.724 31.153 1.00 92.94 207 HIS A C 1
ATOM 1762 O O . HIS A 1 207 ? -17.561 -7.832 31.326 1.00 92.94 207 HIS A O 1
ATOM 1768 N N . ASP A 1 208 ? -16.281 -6.468 30.086 1.00 94.19 208 ASP A N 1
ATOM 1769 C CA . ASP A 1 208 ? -16.011 -7.461 29.031 1.00 94.19 208 ASP A CA 1
ATOM 1770 C C . ASP A 1 208 ? -14.550 -7.939 29.009 1.00 94.19 208 ASP A C 1
ATOM 1772 O O . ASP A 1 208 ? -13.699 -7.441 28.273 1.00 94.19 208 ASP A O 1
ATOM 1776 N N . VAL A 1 209 ? -14.268 -8.996 29.770 1.00 94.62 209 VAL A N 1
ATOM 1777 C CA . VAL A 1 209 ? -12.949 -9.653 29.815 1.00 94.62 209 VAL A CA 1
ATOM 1778 C C . VAL A 1 209 ? -12.457 -10.088 28.428 1.00 94.62 209 VAL A C 1
ATOM 1780 O O . VAL A 1 209 ? -11.259 -10.016 28.148 1.00 94.62 209 VAL A O 1
ATOM 1783 N N . SER A 1 210 ? -13.351 -10.545 27.544 1.00 95.00 210 SER A N 1
ATOM 1784 C CA . SER A 1 210 ? -12.946 -11.002 26.210 1.00 95.00 210 SER A CA 1
ATOM 1785 C C . SER A 1 210 ? -12.508 -9.840 25.320 1.00 95.00 210 SER A C 1
ATOM 1787 O O . SER A 1 210 ? -11.507 -9.960 24.618 1.00 95.00 210 SER A O 1
ATOM 1789 N N . LEU A 1 211 ? -13.183 -8.692 25.406 1.00 95.31 211 LEU A N 1
ATOM 1790 C CA . LEU A 1 211 ? -12.780 -7.483 24.691 1.00 95.31 211 LEU A CA 1
ATOM 1791 C C . LEU A 1 211 ? -11.398 -7.000 25.140 1.00 95.31 211 LEU A C 1
ATOM 1793 O O . LEU A 1 211 ? -10.547 -6.741 24.297 1.00 95.31 211 LEU A O 1
ATOM 1797 N N . TRP A 1 212 ? -11.148 -6.926 26.448 1.00 96.81 212 TRP A N 1
ATOM 1798 C CA . TRP A 1 212 ? -9.869 -6.443 26.977 1.00 96.81 212 TRP A CA 1
ATOM 1799 C C . TRP A 1 212 ? -8.694 -7.364 26.631 1.00 96.81 212 TRP A C 1
ATOM 1801 O O . TRP A 1 212 ? -7.610 -6.888 26.301 1.00 96.81 212 TRP A O 1
ATOM 1811 N N . ASN A 1 213 ? -8.906 -8.685 26.617 1.00 97.25 213 ASN A N 1
ATOM 1812 C CA . ASN A 1 213 ? -7.870 -9.602 26.142 1.00 97.25 213 ASN A CA 1
ATOM 1813 C C . ASN A 1 213 ? -7.581 -9.418 24.641 1.00 97.25 213 ASN A C 1
ATOM 1815 O O . ASN A 1 213 ? -6.418 -9.461 24.245 1.00 97.25 213 ASN A O 1
ATOM 1819 N N . ALA A 1 214 ? -8.607 -9.197 23.813 1.00 97.50 214 ALA A N 1
ATOM 1820 C CA . ALA A 1 214 ? -8.422 -8.921 22.388 1.00 97.50 214 ALA A CA 1
ATOM 1821 C C . ALA A 1 214 ? -7.725 -7.569 22.149 1.00 97.50 214 ALA A C 1
ATOM 1823 O O . ALA A 1 214 ? -6.805 -7.486 21.340 1.00 97.50 214 ALA A O 1
ATOM 1824 N N . ALA A 1 215 ? -8.097 -6.544 22.917 1.00 97.94 215 ALA A N 1
ATOM 1825 C CA . ALA A 1 215 ? -7.427 -5.250 22.951 1.00 97.94 215 ALA A CA 1
ATOM 1826 C C . ALA A 1 215 ? -5.934 -5.391 23.275 1.00 97.94 215 ALA A C 1
ATOM 1828 O O . ALA A 1 215 ? -5.089 -4.832 22.580 1.00 97.94 215 ALA A O 1
ATOM 1829 N N . GLN A 1 216 ? -5.597 -6.194 24.289 1.00 98.50 216 GLN A N 1
ATOM 1830 C CA . GLN A 1 216 ? -4.207 -6.473 24.637 1.00 98.50 216 GLN A CA 1
ATOM 1831 C C . GLN A 1 216 ? -3.451 -7.149 23.484 1.00 98.50 216 GLN A C 1
ATOM 1833 O O . GLN A 1 216 ? -2.314 -6.775 23.216 1.00 98.50 216 GLN A O 1
ATOM 1838 N N . ILE A 1 217 ? -4.062 -8.119 22.792 1.00 98.69 217 ILE A N 1
ATOM 1839 C CA . ILE A 1 217 ? -3.453 -8.790 21.629 1.00 98.69 217 ILE A CA 1
ATOM 1840 C C . ILE A 1 217 ? -3.133 -7.782 20.524 1.00 98.69 217 ILE A C 1
ATOM 1842 O O . ILE A 1 217 ? -2.013 -7.783 20.009 1.00 98.69 217 ILE A O 1
ATOM 1846 N N . GLN A 1 218 ? -4.087 -6.909 20.200 1.00 98.31 218 GLN A N 1
ATOM 1847 C CA . GLN A 1 218 ? -3.914 -5.909 19.154 1.00 98.31 218 GLN A CA 1
ATOM 1848 C C . GLN A 1 218 ? -2.819 -4.898 19.512 1.00 98.31 218 GLN A C 1
ATOM 1850 O O . GLN A 1 218 ? -1.928 -4.635 18.710 1.00 98.31 218 GLN A O 1
ATOM 1855 N N . LEU A 1 219 ? -2.802 -4.411 20.754 1.00 98.75 219 LEU A N 1
ATOM 1856 C CA . LEU A 1 219 ? -1.757 -3.512 21.247 1.00 98.75 219 LEU A CA 1
ATOM 1857 C C . LEU A 1 219 ? -0.372 -4.187 21.287 1.00 98.75 219 LEU A C 1
ATOM 1859 O O . LEU A 1 219 ? 0.636 -3.564 20.957 1.00 98.75 219 LEU A O 1
ATOM 1863 N N . LEU A 1 220 ? -0.289 -5.474 21.641 1.00 98.81 220 LEU A N 1
ATOM 1864 C CA . LEU A 1 220 ? 0.966 -6.235 21.562 1.00 98.81 220 LEU A CA 1
ATOM 1865 C C . LEU A 1 220 ? 1.488 -6.310 20.121 1.00 98.81 220 LEU A C 1
ATOM 1867 O O . LEU A 1 220 ? 2.678 -6.093 19.894 1.00 98.81 220 LEU A O 1
ATOM 1871 N N . PHE A 1 221 ? 0.605 -6.546 19.148 1.00 98.62 221 PHE A N 1
ATOM 1872 C CA . PHE A 1 221 ? 0.967 -6.528 17.731 1.00 98.62 221 PHE A CA 1
ATOM 1873 C C . PHE A 1 221 ? 1.403 -5.126 17.262 1.00 98.62 221 PHE A C 1
ATOM 1875 O O . PHE A 1 221 ? 2.470 -4.986 16.663 1.00 98.62 221 PHE A O 1
ATOM 1882 N N . MET A 1 222 ? 0.661 -4.068 17.611 1.00 98.06 222 MET A N 1
ATOM 1883 C CA . MET A 1 222 ? 1.022 -2.669 17.318 1.00 98.06 222 MET A CA 1
ATOM 1884 C C . MET A 1 222 ? 2.377 -2.273 17.902 1.00 98.06 222 MET A C 1
ATOM 1886 O O . MET A 1 222 ? 3.155 -1.571 17.265 1.00 98.06 222 MET A O 1
ATOM 1890 N N . THR A 1 223 ? 2.697 -2.732 19.107 1.00 98.12 223 THR A N 1
ATOM 1891 C CA . THR A 1 223 ? 3.988 -2.448 19.757 1.00 98.12 223 THR A CA 1
ATOM 1892 C C . THR A 1 223 ? 5.118 -3.367 19.287 1.00 98.12 223 THR A C 1
ATOM 1894 O O . THR A 1 223 ? 6.230 -3.268 19.799 1.00 98.12 223 THR A O 1
ATOM 1897 N N . ARG A 1 224 ? 4.853 -4.250 18.311 1.00 97.62 224 ARG A N 1
ATOM 1898 C CA . ARG A 1 224 ? 5.793 -5.250 17.778 1.00 97.62 224 ARG A CA 1
ATOM 1899 C C . ARG A 1 224 ? 6.339 -6.217 18.833 1.00 97.62 224 ARG A C 1
ATOM 1901 O O . ARG A 1 224 ? 7.388 -6.824 18.639 1.00 97.62 224 ARG A O 1
ATOM 1908 N N . ASN A 1 225 ? 5.620 -6.406 19.940 1.00 98.12 225 ASN A N 1
ATOM 1909 C CA . ASN A 1 225 ? 5.943 -7.429 20.929 1.00 98.12 225 ASN A CA 1
ATOM 1910 C C . ASN A 1 225 ? 5.321 -8.768 20.507 1.00 98.12 225 ASN A C 1
ATOM 1912 O O . ASN A 1 225 ? 4.332 -9.238 21.078 1.00 98.12 225 ASN A O 1
ATOM 1916 N N . TYR A 1 226 ? 5.870 -9.336 19.433 1.00 98.19 226 TYR A N 1
ATOM 1917 C CA . TYR A 1 226 ? 5.265 -10.455 18.721 1.00 98.19 226 TYR A CA 1
ATOM 1918 C C . TYR A 1 226 ? 5.212 -11.743 19.549 1.00 98.19 226 TYR A C 1
ATOM 1920 O O . TYR A 1 226 ? 4.184 -12.415 19.551 1.00 98.19 226 TYR A O 1
ATOM 1928 N N . ASP A 1 227 ? 6.254 -12.065 20.316 1.00 98.12 227 ASP A N 1
ATOM 1929 C CA . ASP A 1 227 ? 6.263 -13.278 21.145 1.00 98.12 227 ASP A CA 1
ATOM 1930 C C . ASP A 1 227 ? 5.179 -13.227 22.230 1.00 98.12 227 ASP A C 1
ATOM 1932 O O . ASP A 1 227 ? 4.398 -14.167 22.395 1.00 98.12 227 ASP A O 1
ATOM 1936 N N . ALA A 1 228 ? 5.057 -12.094 22.930 1.00 98.50 228 ALA A N 1
ATOM 1937 C CA . ALA A 1 228 ? 3.989 -11.907 23.907 1.00 98.50 228 ALA A CA 1
ATOM 1938 C C . ALA A 1 228 ? 2.603 -11.884 23.241 1.00 98.50 228 ALA A C 1
ATOM 1940 O O . ALA A 1 228 ? 1.647 -12.410 23.813 1.00 98.50 228 ALA A O 1
ATOM 1941 N N . CYS A 1 229 ? 2.491 -11.320 22.032 1.00 98.75 229 CYS A N 1
ATOM 1942 C CA . CYS A 1 229 ? 1.267 -11.357 21.235 1.00 98.75 229 CYS A CA 1
ATOM 1943 C C . CYS A 1 229 ? 0.838 -12.807 20.951 1.00 98.75 229 CYS A C 1
ATOM 1945 O O . CYS A 1 229 ? -0.287 -13.181 21.278 1.00 98.75 229 CYS A O 1
ATOM 1947 N N . LEU A 1 230 ? 1.737 -13.649 20.430 1.00 98.62 230 LEU A N 1
ATOM 1948 C CA . LEU A 1 230 ? 1.452 -15.055 20.114 1.00 98.62 230 LEU A CA 1
ATOM 1949 C C . LEU A 1 230 ? 1.070 -15.864 21.358 1.00 98.62 230 LEU A C 1
ATOM 1951 O O . LEU A 1 230 ? 0.073 -16.588 21.329 1.00 98.62 230 LEU A O 1
ATOM 1955 N N . ASN A 1 231 ? 1.790 -15.679 22.467 1.00 98.31 231 ASN A N 1
ATOM 1956 C CA . ASN A 1 231 ? 1.458 -16.319 23.742 1.00 98.31 231 ASN A CA 1
ATOM 1957 C C . ASN A 1 231 ? 0.053 -15.922 24.221 1.00 98.31 231 ASN A C 1
ATOM 1959 O O . ASN A 1 231 ? -0.731 -16.761 24.670 1.00 98.31 231 ASN A O 1
ATOM 1963 N N . LYS A 1 232 ? -0.302 -14.637 24.099 1.00 98.31 232 LYS A N 1
ATOM 1964 C CA . LYS A 1 232 ? -1.624 -14.136 24.490 1.00 98.31 232 LYS A CA 1
ATOM 1965 C C . LYS A 1 232 ? -2.733 -14.670 23.579 1.00 98.31 232 LYS A C 1
ATOM 1967 O O . LYS A 1 232 ? -3.808 -15.004 24.078 1.00 98.31 232 LYS A O 1
ATOM 1972 N N . ILE A 1 233 ? -2.469 -14.788 22.278 1.00 98.44 233 ILE A N 1
ATOM 1973 C CA . ILE A 1 233 ? -3.386 -15.382 21.298 1.00 98.44 233 ILE A CA 1
ATOM 1974 C C . ILE A 1 233 ? -3.686 -16.841 21.645 1.00 98.44 233 ILE A C 1
ATOM 1976 O O . ILE A 1 233 ? -4.853 -17.221 21.664 1.00 98.44 233 ILE A O 1
ATOM 1980 N N . GLU A 1 234 ? -2.675 -17.644 21.983 1.00 97.69 234 GLU A N 1
ATOM 1981 C CA . GLU A 1 234 ? -2.883 -19.055 22.333 1.00 97.69 234 GLU A CA 1
ATOM 1982 C C . GLU A 1 234 ? -3.816 -19.212 23.547 1.00 97.69 234 GLU A C 1
ATOM 1984 O O . GLU A 1 234 ? -4.726 -20.047 23.551 1.00 97.69 234 GLU A O 1
ATOM 1989 N N . VAL A 1 235 ? -3.633 -18.374 24.574 1.00 97.50 235 VAL A N 1
ATOM 1990 C CA . VAL A 1 235 ? -4.524 -18.340 25.745 1.00 97.50 235 VAL A CA 1
ATOM 1991 C C . VAL A 1 235 ? -5.939 -17.912 25.343 1.00 97.50 235 VAL A C 1
ATOM 1993 O O . VAL A 1 235 ? -6.917 -18.520 25.785 1.00 97.50 235 VAL A O 1
ATOM 1996 N N . PHE A 1 236 ? -6.059 -16.898 24.482 1.00 97.75 236 PHE A N 1
ATOM 1997 C CA . PHE A 1 236 ? -7.346 -16.395 24.007 1.00 97.75 236 PHE A CA 1
ATOM 1998 C C . PHE A 1 236 ? -8.128 -17.446 23.220 1.00 97.75 236 PHE A C 1
ATOM 2000 O O . PHE A 1 236 ? -9.312 -17.648 23.484 1.00 97.75 236 PHE A O 1
ATOM 2007 N N . GLU A 1 237 ? -7.481 -18.139 22.282 1.00 96.19 237 GLU A N 1
ATOM 2008 C CA . GLU A 1 237 ? -8.101 -19.184 21.465 1.00 96.19 237 GLU A CA 1
ATOM 2009 C C . GLU A 1 237 ? -8.667 -20.306 22.348 1.00 96.19 237 GLU A C 1
ATOM 2011 O O . GLU A 1 237 ? -9.796 -20.741 22.130 1.00 96.19 237 GLU A O 1
ATOM 2016 N N . LYS A 1 238 ? -7.953 -20.711 23.408 1.00 95.69 238 LYS A N 1
ATOM 2017 C CA . LYS A 1 238 ? -8.426 -21.739 24.355 1.00 95.69 238 LYS A CA 1
ATOM 2018 C C . LYS A 1 238 ? -9.643 -21.287 25.169 1.00 95.69 238 LYS A C 1
ATOM 2020 O O . LYS A 1 238 ? -10.560 -22.075 25.386 1.00 95.69 238 LYS A O 1
ATOM 2025 N N . GLN A 1 239 ? -9.664 -20.035 25.626 1.00 95.69 239 GLN A N 1
ATOM 2026 C CA . GLN A 1 239 ? -10.715 -19.522 26.517 1.00 95.69 239 GLN A CA 1
ATOM 2027 C C . GLN A 1 239 ? -11.951 -19.000 25.769 1.00 95.69 239 GLN A C 1
ATOM 2029 O O . GLN A 1 239 ? -13.072 -19.088 26.271 1.00 95.69 239 GLN A O 1
ATOM 2034 N N . PHE A 1 240 ? -11.763 -18.455 24.567 1.00 94.69 240 PHE A N 1
ATOM 2035 C CA . PHE A 1 240 ? -12.762 -17.654 23.860 1.00 94.69 240 PHE A CA 1
ATOM 2036 C C . PHE A 1 240 ? -13.019 -18.112 22.414 1.00 94.69 240 PHE A C 1
ATOM 2038 O O . PHE A 1 240 ? -13.583 -17.346 21.635 1.00 94.69 240 PHE A O 1
ATOM 2045 N N . ALA A 1 241 ? -12.703 -19.367 22.060 1.00 90.00 241 ALA A N 1
ATOM 2046 C CA . ALA A 1 241 ? -12.861 -19.938 20.709 1.00 90.00 241 ALA A CA 1
ATOM 2047 C C . ALA A 1 241 ? -14.209 -19.644 20.017 1.00 90.00 241 ALA A C 1
ATOM 2049 O O . ALA A 1 241 ? -14.272 -19.492 18.802 1.00 90.00 241 ALA A O 1
ATOM 2050 N N . LYS A 1 242 ? -15.309 -19.578 20.782 1.00 91.25 242 LYS A N 1
ATOM 2051 C CA . LYS A 1 242 ? -16.674 -19.381 20.256 1.00 91.25 242 LYS A CA 1
ATOM 2052 C C . LYS A 1 242 ? -17.082 -17.907 20.114 1.00 91.25 242 LYS A C 1
ATOM 2054 O O . LYS A 1 242 ? -18.210 -17.621 19.713 1.00 91.25 242 LYS A O 1
ATOM 2059 N N . LYS A 1 243 ? -16.222 -16.953 20.485 1.00 92.00 243 LYS A N 1
ATOM 2060 C CA . LYS A 1 243 ? -16.517 -15.517 20.373 1.00 92.00 243 LYS A CA 1
ATOM 2061 C C . LYS A 1 243 ? -16.364 -15.059 18.923 1.00 92.00 243 LYS A C 1
ATOM 2063 O O . LYS A 1 243 ? -15.417 -15.434 18.246 1.00 92.00 243 LYS A O 1
ATOM 2068 N N . LYS A 1 244 ? -17.240 -14.154 18.469 1.00 90.50 244 LYS A N 1
ATOM 2069 C CA . LYS A 1 244 ? -17.197 -13.590 17.101 1.00 90.50 244 LYS A CA 1
ATOM 2070 C C . LYS A 1 244 ? -15.850 -12.933 16.748 1.00 90.50 244 LYS A C 1
ATOM 2072 O O . LYS A 1 244 ? -15.438 -12.964 15.593 1.00 90.50 244 LYS A O 1
ATOM 2077 N N . ILE A 1 245 ? -15.160 -12.378 17.748 1.00 92.12 245 ILE A N 1
ATOM 2078 C CA . ILE A 1 245 ? -13.866 -11.698 17.591 1.00 92.12 245 ILE A CA 1
ATOM 2079 C C . ILE A 1 245 ? -12.712 -12.642 17.221 1.00 92.12 245 ILE A C 1
ATOM 2081 O O . ILE A 1 245 ? -11.675 -12.169 16.770 1.00 92.12 245 ILE A O 1
ATOM 2085 N N . ILE A 1 246 ? -12.889 -13.966 17.348 1.00 95.00 246 ILE A N 1
ATOM 2086 C CA . ILE A 1 246 ? -11.838 -14.953 17.051 1.00 95.00 246 ILE A CA 1
ATOM 2087 C C . ILE A 1 246 ? -11.281 -14.807 15.631 1.00 95.00 246 ILE A C 1
ATOM 2089 O O . ILE A 1 246 ? -10.091 -14.999 15.412 1.00 95.00 246 ILE A O 1
ATOM 2093 N N . SER A 1 247 ? -12.119 -14.379 14.683 1.00 95.06 247 SER A N 1
ATOM 2094 C CA . SER A 1 247 ? -11.701 -14.154 13.299 1.00 95.06 247 SER A CA 1
ATOM 2095 C C . SER A 1 247 ? -10.627 -13.074 13.155 1.00 95.06 247 SER A C 1
ATOM 2097 O O . SER A 1 247 ? -9.710 -13.226 12.355 1.00 95.06 247 SER A O 1
ATOM 2099 N N . GLN A 1 248 ? -10.700 -12.010 13.956 1.00 95.12 248 GLN A N 1
ATOM 2100 C CA . GLN A 1 248 ? -9.684 -10.958 13.979 1.00 95.12 248 GLN A CA 1
ATOM 2101 C C . GLN A 1 248 ? -8.406 -11.447 14.666 1.00 95.12 248 GLN A C 1
ATOM 2103 O O . GLN A 1 248 ? -7.307 -11.187 14.189 1.00 95.12 248 GLN A O 1
ATOM 2108 N N . ILE A 1 249 ? -8.546 -12.236 15.735 1.00 98.06 249 ILE A N 1
ATOM 2109 C CA . ILE A 1 249 ? -7.412 -12.828 16.455 1.00 98.06 249 ILE A CA 1
ATOM 2110 C C . ILE A 1 249 ? -6.602 -13.774 15.558 1.00 98.06 249 ILE A C 1
ATOM 2112 O O . ILE A 1 249 ? -5.375 -13.708 15.553 1.00 98.06 249 ILE A O 1
ATOM 2116 N N . GLU A 1 250 ? -7.262 -14.602 14.746 1.00 97.94 250 GLU A N 1
ATOM 2117 C CA . GLU A 1 250 ? -6.589 -15.469 13.770 1.00 97.94 250 GLU A CA 1
ATOM 2118 C C . GLU A 1 250 ? -5.820 -14.655 12.713 1.00 97.94 250 GLU A C 1
ATOM 2120 O O . GLU A 1 250 ? -4.690 -15.003 12.368 1.00 97.94 250 GLU A O 1
ATOM 2125 N N . LYS A 1 251 ? -6.381 -13.542 12.223 1.00 98.25 251 LYS A N 1
ATOM 2126 C CA . LYS A 1 251 ? -5.686 -12.652 11.275 1.00 98.25 251 LYS A CA 1
ATOM 2127 C C . LYS A 1 251 ? -4.459 -11.994 11.905 1.00 98.25 251 LYS A C 1
ATOM 2129 O O . LYS A 1 251 ? -3.385 -12.020 11.305 1.00 98.25 251 LYS A O 1
ATOM 2134 N N . ILE A 1 252 ? -4.583 -11.486 13.135 1.00 98.44 252 ILE A N 1
ATOM 2135 C CA . ILE A 1 252 ? -3.449 -10.933 13.894 1.00 98.44 252 ILE A CA 1
ATOM 2136 C C . ILE A 1 252 ? -2.384 -12.012 14.109 1.00 98.44 252 ILE A C 1
ATOM 2138 O O . ILE A 1 252 ? -1.202 -11.735 13.946 1.00 98.44 252 ILE A O 1
ATOM 2142 N N . LYS A 1 253 ? -2.775 -13.260 14.398 1.00 98.69 253 LYS A N 1
ATOM 2143 C CA . LYS A 1 253 ? -1.845 -14.394 14.525 1.00 98.69 253 LYS A CA 1
ATOM 2144 C C . LYS A 1 253 ? -1.030 -14.602 13.251 1.00 98.69 253 LYS A C 1
ATOM 2146 O O . LYS A 1 253 ? 0.188 -14.730 13.330 1.00 98.69 253 LYS A O 1
ATOM 2151 N N . ALA A 1 254 ? -1.682 -14.619 12.089 1.00 98.62 254 ALA A N 1
ATOM 2152 C CA . ALA A 1 254 ? -1.009 -14.763 10.800 1.00 98.62 254 ALA A CA 1
ATOM 2153 C C . ALA A 1 254 ? -0.017 -13.621 10.534 1.00 98.62 254 ALA A C 1
ATOM 2155 O O . ALA A 1 254 ? 1.143 -13.893 10.224 1.00 98.62 254 ALA A O 1
ATOM 2156 N N . LEU A 1 255 ? -0.450 -12.368 10.720 1.00 98.56 255 LEU A N 1
ATOM 2157 C CA . LEU A 1 255 ? 0.411 -11.191 10.573 1.00 98.56 255 LEU A CA 1
ATOM 2158 C C . LEU A 1 255 ? 1.598 -11.260 11.536 1.00 98.56 255 LEU A C 1
ATOM 2160 O O . LEU A 1 255 ? 2.741 -11.192 11.109 1.00 98.56 255 LEU A O 1
ATOM 2164 N N . CYS A 1 256 ? 1.341 -11.521 12.815 1.00 98.50 256 CYS A N 1
ATOM 2165 C CA . CYS A 1 256 ? 2.353 -11.624 13.859 1.00 98.50 256 CYS A CA 1
ATOM 2166 C C . CYS A 1 256 ? 3.404 -12.706 13.556 1.00 98.50 256 CYS A C 1
ATOM 2168 O O . CYS A 1 256 ? 4.600 -12.445 13.659 1.00 98.50 256 CYS A O 1
ATOM 2170 N N . ILE A 1 257 ? 2.991 -13.900 13.104 1.00 98.62 257 ILE A N 1
ATOM 2171 C CA . ILE A 1 257 ? 3.927 -14.970 12.714 1.00 98.62 257 ILE A CA 1
ATOM 2172 C C . ILE A 1 257 ? 4.836 -14.528 11.560 1.00 98.62 257 ILE A C 1
ATOM 2174 O O . ILE A 1 257 ? 6.016 -14.889 11.555 1.00 98.62 257 ILE A O 1
ATOM 2178 N N . ILE A 1 258 ? 4.303 -13.783 10.587 1.00 98.31 258 ILE A N 1
ATOM 2179 C CA . ILE A 1 258 ? 5.087 -13.277 9.457 1.00 98.31 258 ILE A CA 1
ATOM 2180 C C . ILE A 1 258 ? 6.029 -12.164 9.916 1.00 98.31 258 ILE A C 1
ATOM 2182 O O . ILE A 1 258 ? 7.230 -12.246 9.657 1.00 98.31 258 ILE A O 1
ATOM 2186 N N . SER A 1 259 ? 5.504 -11.171 10.633 1.00 97.44 259 SER A N 1
ATOM 2187 C CA . SER A 1 259 ? 6.234 -9.993 11.100 1.00 97.44 259 SER A CA 1
ATOM 2188 C C . SER A 1 259 ? 7.340 -10.322 12.107 1.00 97.44 259 SER A C 1
ATOM 2190 O O . SER A 1 259 ? 8.322 -9.581 12.170 1.00 97.44 259 SER A O 1
ATOM 2192 N N . ASN A 1 260 ? 7.223 -11.427 12.853 1.00 97.69 260 ASN A N 1
ATOM 2193 C CA . ASN A 1 260 ? 8.233 -11.909 13.807 1.00 97.69 260 ASN A CA 1
ATOM 2194 C C . ASN A 1 260 ? 9.413 -12.653 13.148 1.00 97.69 260 ASN A C 1
ATOM 2196 O O . ASN A 1 260 ? 10.166 -13.363 13.811 1.00 97.69 260 ASN A O 1
ATOM 2200 N N . GLN A 1 261 ? 9.549 -12.580 11.825 1.00 97.56 261 GLN A N 1
ATOM 2201 C CA . GLN A 1 261 ? 10.674 -13.170 11.105 1.00 97.56 261 GLN A CA 1
ATOM 2202 C C . GLN A 1 261 ? 11.725 -12.116 10.768 1.00 97.56 261 GLN A C 1
ATOM 2204 O O . GLN A 1 261 ? 11.417 -10.944 10.540 1.00 97.56 261 GLN A O 1
ATOM 2209 N N . GLU A 1 262 ? 12.974 -12.565 10.695 1.00 96.56 262 GLU A N 1
ATOM 2210 C CA . GLU A 1 262 ? 14.104 -11.757 10.250 1.00 96.56 262 GLU A CA 1
ATOM 2211 C C . GLU A 1 262 ? 13.946 -11.361 8.772 1.00 96.56 262 GLU A C 1
ATOM 2213 O O . GLU A 1 262 ? 13.581 -12.177 7.916 1.00 96.56 262 GLU A O 1
ATOM 2218 N N . THR A 1 263 ? 14.241 -10.097 8.465 1.00 95.56 263 THR A N 1
ATOM 2219 C CA . THR A 1 263 ? 14.257 -9.577 7.093 1.00 95.56 263 THR A CA 1
ATOM 2220 C C . THR A 1 263 ? 15.239 -10.370 6.226 1.00 95.56 263 THR A C 1
ATOM 2222 O O . THR A 1 263 ? 16.366 -10.637 6.625 1.00 95.56 263 THR A O 1
ATOM 2225 N N . GLY A 1 264 ? 14.809 -10.767 5.028 1.00 94.75 264 GLY A N 1
ATOM 2226 C CA . GLY A 1 264 ? 15.571 -11.605 4.098 1.00 94.75 264 GLY A CA 1
ATOM 2227 C C . GLY A 1 264 ? 15.415 -13.112 4.327 1.00 94.75 264 GLY A C 1
ATOM 2228 O O . GLY A 1 264 ? 15.842 -13.894 3.481 1.00 94.75 264 GLY A O 1
ATOM 2229 N N . ARG A 1 265 ? 14.783 -13.537 5.432 1.00 95.38 265 ARG A N 1
ATOM 2230 C CA . ARG A 1 265 ? 14.540 -14.958 5.758 1.00 95.38 265 ARG A CA 1
ATOM 2231 C C . ARG A 1 265 ? 13.064 -15.310 5.950 1.00 95.38 265 ARG A C 1
ATOM 2233 O O . ARG A 1 265 ? 12.748 -16.463 6.237 1.00 95.38 265 ARG A O 1
ATOM 2240 N N . ALA A 1 266 ? 12.160 -14.342 5.815 1.00 96.44 266 ALA A N 1
ATOM 2241 C CA . ALA A 1 266 ? 10.739 -14.560 6.048 1.00 96.44 266 ALA A CA 1
ATOM 2242 C C . ALA A 1 266 ? 10.109 -15.501 5.013 1.00 96.44 266 ALA A C 1
ATOM 2244 O O . ALA A 1 266 ? 10.297 -15.349 3.808 1.00 96.44 266 ALA A O 1
ATOM 2245 N N . ILE A 1 267 ? 9.295 -16.440 5.494 1.00 95.50 267 ILE A N 1
ATOM 2246 C CA . ILE A 1 267 ? 8.511 -17.372 4.674 1.00 95.50 267 ILE A CA 1
ATOM 2247 C C . ILE A 1 267 ? 7.067 -17.453 5.173 1.00 95.50 267 ILE A C 1
ATOM 2249 O O . ILE A 1 267 ? 6.765 -17.100 6.318 1.00 95.50 267 ILE A O 1
ATOM 2253 N N . ILE A 1 268 ? 6.170 -17.987 4.344 1.00 96.06 268 ILE A N 1
ATOM 2254 C CA . ILE A 1 268 ? 4.826 -18.372 4.785 1.00 96.06 268 ILE A CA 1
ATOM 2255 C C . ILE A 1 268 ? 4.925 -19.720 5.511 1.00 96.06 268 ILE A C 1
ATOM 2257 O O . ILE A 1 268 ? 4.989 -20.777 4.883 1.00 96.06 268 ILE A O 1
ATOM 2261 N N . LYS A 1 269 ? 4.953 -19.689 6.849 1.00 95.88 269 LYS A N 1
ATOM 2262 C CA . LYS A 1 269 ? 4.990 -20.905 7.682 1.00 95.88 269 LYS A CA 1
ATOM 2263 C C . LYS A 1 269 ? 3.698 -21.721 7.522 1.00 95.88 269 LYS A C 1
ATOM 2265 O O . LYS A 1 269 ? 2.625 -21.148 7.341 1.00 95.88 269 LYS A O 1
ATOM 2270 N N . GLU A 1 270 ? 3.771 -23.044 7.688 1.00 95.19 270 GLU A N 1
ATOM 2271 C CA . GLU A 1 270 ? 2.608 -23.950 7.555 1.00 95.19 270 GLU A CA 1
ATOM 2272 C C . GLU A 1 270 ? 1.415 -23.546 8.433 1.00 95.19 270 GLU A C 1
ATOM 2274 O O . GLU A 1 270 ? 0.273 -23.623 7.996 1.00 95.19 270 GLU A O 1
ATOM 2279 N N . ALA A 1 271 ? 1.670 -23.034 9.642 1.00 95.81 271 ALA A N 1
ATOM 2280 C CA . ALA A 1 271 ? 0.624 -22.562 10.551 1.00 95.81 271 ALA A CA 1
ATOM 2281 C C . ALA A 1 271 ? -0.175 -21.356 10.012 1.00 95.81 271 ALA A C 1
ATOM 2283 O O . ALA A 1 271 ? -1.291 -21.109 10.462 1.00 95.81 271 ALA A O 1
ATOM 2284 N N . VAL A 1 272 ? 0.384 -20.600 9.061 1.00 97.75 272 VAL A N 1
ATOM 2285 C CA . VAL A 1 272 ? -0.226 -19.386 8.497 1.00 97.75 272 VAL A CA 1
ATOM 2286 C C . VAL A 1 272 ? -1.097 -19.704 7.281 1.00 97.75 272 VAL A C 1
ATOM 2288 O O . VAL A 1 272 ? -2.149 -19.090 7.098 1.00 97.75 272 VAL A O 1
ATOM 2291 N N . LYS A 1 273 ? -0.709 -20.699 6.474 1.00 96.88 273 LYS A N 1
ATOM 2292 C CA . LYS A 1 273 ? -1.432 -21.101 5.256 1.00 96.88 273 LYS A CA 1
ATOM 2293 C C . LYS A 1 273 ? -2.939 -21.330 5.459 1.00 96.88 273 LYS A C 1
ATOM 2295 O O . LYS A 1 273 ? -3.708 -20.739 4.701 1.00 96.88 273 LYS A O 1
ATOM 2300 N N . PRO A 1 274 ? -3.414 -22.116 6.450 1.00 97.62 274 PRO A N 1
ATOM 2301 C CA . PRO A 1 274 ? -4.850 -22.340 6.622 1.00 97.62 274 PRO A CA 1
ATOM 2302 C C . PRO A 1 274 ? -5.605 -21.060 6.999 1.00 97.62 274 PRO A C 1
ATOM 2304 O O . PRO A 1 274 ? -6.758 -20.905 6.605 1.00 97.62 274 PRO A O 1
ATOM 2307 N N . ILE A 1 275 ? -4.963 -20.122 7.705 1.00 98.25 275 ILE A N 1
ATOM 2308 C CA . ILE A 1 275 ? -5.566 -18.830 8.059 1.00 98.25 275 ILE A CA 1
ATOM 2309 C C . ILE A 1 275 ? -5.746 -17.978 6.798 1.00 98.25 275 ILE A C 1
ATOM 2311 O O . ILE A 1 275 ? -6.840 -17.471 6.556 1.00 98.25 275 ILE A O 1
ATOM 2315 N N . ILE A 1 276 ? -4.710 -17.880 5.958 1.00 98.06 276 ILE A N 1
ATOM 2316 C CA . ILE A 1 276 ? -4.797 -17.179 4.668 1.00 98.06 276 ILE A CA 1
ATOM 2317 C C . ILE A 1 276 ? -5.883 -17.806 3.789 1.00 98.06 276 ILE A C 1
ATOM 2319 O O . ILE A 1 276 ? -6.711 -17.086 3.245 1.00 98.06 276 ILE A O 1
ATOM 2323 N N . MET A 1 277 ? -5.953 -19.138 3.702 1.00 97.50 277 MET A N 1
ATOM 2324 C CA . MET A 1 277 ? -6.986 -19.815 2.907 1.00 97.50 277 MET A CA 1
ATOM 2325 C C . MET A 1 277 ? -8.403 -19.576 3.433 1.00 97.50 277 MET A C 1
ATOM 2327 O O . MET A 1 277 ? -9.325 -19.417 2.634 1.00 97.50 277 MET A O 1
ATOM 2331 N N . LYS A 1 278 ? -8.581 -19.532 4.758 1.00 97.38 278 LYS A N 1
ATOM 2332 C CA . LYS A 1 278 ? -9.868 -19.237 5.403 1.00 97.38 278 LYS A CA 1
ATOM 2333 C C . LYS A 1 278 ? -10.351 -17.815 5.102 1.00 97.38 278 LYS A C 1
ATOM 2335 O O . LYS A 1 278 ? -11.549 -17.615 4.934 1.00 97.38 278 LYS A O 1
ATOM 2340 N N . TYR A 1 279 ? -9.433 -16.851 5.014 1.00 96.38 279 TYR A N 1
ATOM 2341 C CA . TYR A 1 279 ? -9.724 -15.427 4.795 1.00 96.38 279 TYR A CA 1
ATOM 2342 C C . TYR A 1 279 ? -9.288 -14.914 3.418 1.00 96.38 279 TYR A C 1
ATOM 2344 O O . TYR A 1 279 ? -9.071 -13.720 3.245 1.00 96.38 279 TYR A O 1
ATOM 2352 N N . LYS A 1 280 ? -9.193 -15.799 2.422 1.00 94.25 280 LYS A N 1
ATOM 2353 C CA . LYS A 1 280 ? -8.725 -15.475 1.063 1.00 94.25 280 LYS A CA 1
ATOM 2354 C C . LYS A 1 280 ? -9.596 -14.461 0.312 1.00 94.25 280 LYS A C 1
ATOM 2356 O O . LYS A 1 280 ? -9.190 -13.953 -0.724 1.00 94.25 280 LYS A O 1
ATOM 2361 N N . ASP A 1 281 ? -10.810 -14.226 0.801 1.00 91.19 281 ASP A N 1
ATOM 2362 C CA . ASP A 1 281 ? -11.755 -13.270 0.229 1.00 91.19 281 ASP A CA 1
ATOM 2363 C C . ASP A 1 281 ? -11.676 -11.880 0.872 1.00 91.19 281 ASP A C 1
ATOM 2365 O O . ASP A 1 281 ? -12.332 -10.964 0.385 1.00 91.19 281 ASP A O 1
ATOM 2369 N N . ASP A 1 282 ? -10.879 -11.720 1.933 1.00 92.81 282 ASP A N 1
ATOM 2370 C CA . ASP A 1 282 ? -10.616 -10.442 2.589 1.00 92.81 282 ASP A CA 1
ATOM 2371 C C . ASP A 1 282 ? -9.367 -9.787 1.981 1.00 92.81 282 ASP A C 1
ATOM 2373 O O . ASP A 1 282 ? -8.231 -10.081 2.360 1.00 92.81 282 ASP A O 1
ATOM 2377 N N . GLU A 1 283 ? -9.589 -8.898 1.014 1.00 91.25 283 GLU A N 1
ATOM 2378 C CA . GLU A 1 283 ? -8.527 -8.232 0.253 1.00 91.25 283 GLU A CA 1
ATOM 2379 C C . GLU A 1 283 ? -7.611 -7.380 1.141 1.00 91.25 283 GLU A C 1
ATOM 2381 O O . GLU A 1 283 ? -6.402 -7.354 0.923 1.00 91.25 283 GLU A O 1
ATOM 2386 N N . ARG A 1 284 ? -8.151 -6.755 2.196 1.00 92.44 284 ARG A N 1
ATOM 2387 C CA . ARG A 1 284 ? -7.366 -5.947 3.145 1.00 92.44 284 ARG A CA 1
ATOM 2388 C C . ARG A 1 284 ? -6.425 -6.824 3.957 1.00 92.44 284 ARG A C 1
ATOM 2390 O O . ARG A 1 284 ? -5.260 -6.481 4.127 1.00 92.44 284 ARG A O 1
ATOM 2397 N N . PHE A 1 285 ? -6.904 -7.981 4.411 1.00 96.00 285 PHE A N 1
ATOM 2398 C CA . PHE A 1 285 ? -6.062 -8.948 5.109 1.00 96.00 285 PHE A CA 1
ATOM 2399 C C . PHE A 1 285 ? -4.956 -9.508 4.206 1.00 96.00 285 PHE A C 1
ATOM 2401 O O . PHE A 1 285 ? -3.798 -9.561 4.625 1.00 96.00 285 PHE A O 1
ATOM 2408 N N . LEU A 1 286 ? -5.286 -9.889 2.966 1.00 96.50 286 LEU A N 1
ATOM 2409 C CA . LEU A 1 286 ? -4.285 -10.346 1.999 1.00 96.50 286 LEU A CA 1
ATOM 2410 C C . LEU A 1 286 ? -3.252 -9.258 1.704 1.00 96.50 286 LEU A C 1
ATOM 2412 O O . LEU A 1 286 ? -2.054 -9.535 1.737 1.00 96.50 286 LEU A O 1
ATOM 2416 N N . PHE A 1 287 ? -3.698 -8.020 1.495 1.00 96.44 287 PHE A N 1
ATOM 2417 C CA . PHE A 1 287 ? -2.815 -6.881 1.288 1.00 96.44 287 PHE A CA 1
ATOM 2418 C C . PHE A 1 287 ? -1.847 -6.703 2.464 1.00 96.44 287 PHE A C 1
ATOM 2420 O O . PHE A 1 287 ? -0.636 -6.669 2.252 1.00 96.44 287 PHE A O 1
ATOM 2427 N N . SER A 1 288 ? -2.336 -6.692 3.710 1.00 97.31 288 SER A N 1
ATOM 2428 C CA . SER A 1 288 ? -1.474 -6.587 4.895 1.00 97.31 288 SER A CA 1
ATOM 2429 C C . SER A 1 288 ? -0.449 -7.725 4.980 1.00 97.31 288 SER A C 1
ATOM 2431 O O . SER A 1 288 ? 0.723 -7.468 5.244 1.00 97.31 288 SER A O 1
ATOM 2433 N N . ILE A 1 289 ? -0.847 -8.973 4.704 1.00 98.25 289 ILE A N 1
ATOM 2434 C CA . ILE A 1 289 ? 0.075 -10.122 4.662 1.00 98.25 289 ILE A CA 1
ATOM 2435 C C . ILE A 1 289 ? 1.147 -9.932 3.582 1.00 98.25 289 ILE A C 1
ATOM 2437 O O . ILE A 1 289 ? 2.331 -10.173 3.831 1.00 98.25 289 ILE A O 1
ATOM 2441 N N . GLY A 1 290 ? 0.737 -9.490 2.393 1.00 97.94 290 GLY A N 1
ATOM 2442 C CA . GLY A 1 290 ? 1.635 -9.222 1.278 1.00 97.94 290 GLY A CA 1
ATOM 2443 C C . GLY A 1 290 ? 2.674 -8.152 1.608 1.00 97.94 290 GLY A C 1
ATOM 2444 O O . GLY A 1 290 ? 3.867 -8.368 1.395 1.00 97.94 290 GLY A O 1
ATOM 2445 N N . ARG A 1 291 ? 2.234 -7.049 2.226 1.00 97.56 291 ARG A N 1
ATOM 2446 C CA . ARG A 1 291 ? 3.105 -5.957 2.681 1.00 97.56 291 ARG A CA 1
ATOM 2447 C C . ARG A 1 291 ? 4.076 -6.401 3.771 1.00 97.56 291 ARG A C 1
ATOM 2449 O O . ARG A 1 291 ? 5.250 -6.051 3.708 1.00 97.56 291 ARG A O 1
ATOM 2456 N N . GLU A 1 292 ? 3.646 -7.215 4.737 1.00 98.19 292 GLU A N 1
ATOM 2457 C CA . GLU A 1 292 ? 4.563 -7.761 5.750 1.00 98.19 292 GLU A CA 1
ATOM 2458 C C . GLU A 1 292 ? 5.668 -8.628 5.130 1.00 98.19 292 GLU A C 1
ATOM 2460 O O . GLU A 1 292 ? 6.839 -8.486 5.489 1.00 98.19 292 GLU A O 1
ATOM 2465 N N . LEU A 1 293 ? 5.325 -9.497 4.171 1.00 98.38 293 LEU A N 1
ATOM 2466 C CA . LEU A 1 293 ? 6.304 -10.318 3.448 1.00 98.38 293 LEU A CA 1
ATOM 2467 C C . LEU A 1 293 ? 7.286 -9.455 2.649 1.00 98.38 293 LEU A C 1
ATOM 2469 O O . LEU A 1 293 ? 8.496 -9.686 2.694 1.00 98.38 293 LEU A O 1
ATOM 2473 N N . GLU A 1 294 ? 6.777 -8.432 1.971 1.00 97.06 294 GLU A N 1
ATOM 2474 C CA . GLU A 1 294 ? 7.576 -7.474 1.215 1.00 97.06 294 GLU A CA 1
ATOM 2475 C C . GLU A 1 294 ? 8.538 -6.679 2.108 1.00 97.06 294 GLU A C 1
ATOM 2477 O O . GLU A 1 294 ? 9.736 -6.614 1.819 1.00 97.06 294 GLU A O 1
ATOM 2482 N N . PHE A 1 295 ? 8.068 -6.153 3.246 1.00 96.00 295 PHE A N 1
ATOM 2483 C CA . PHE A 1 295 ? 8.918 -5.474 4.231 1.00 96.00 295 PHE A CA 1
ATOM 2484 C C . PHE A 1 295 ? 10.020 -6.390 4.775 1.00 96.00 295 PHE A C 1
ATOM 2486 O O . PHE A 1 295 ? 11.091 -5.916 5.153 1.00 96.00 295 PHE A O 1
ATOM 2493 N N . ARG A 1 296 ? 9.789 -7.709 4.792 1.00 97.12 296 ARG A N 1
ATOM 2494 C CA . ARG A 1 296 ? 10.793 -8.724 5.144 1.00 97.12 296 ARG A CA 1
ATOM 2495 C C . ARG A 1 296 ? 11.548 -9.291 3.938 1.00 97.12 296 ARG A C 1
ATOM 2497 O O . ARG A 1 296 ? 12.229 -10.303 4.086 1.00 97.12 296 ARG A O 1
ATOM 2504 N N . LYS A 1 297 ? 11.488 -8.642 2.772 1.00 96.44 297 LYS A N 1
ATOM 2505 C CA . LYS A 1 297 ? 12.207 -9.004 1.535 1.00 96.44 297 LYS A CA 1
ATOM 2506 C C . LYS A 1 297 ? 11.839 -10.374 0.941 1.00 96.44 297 LYS A C 1
ATOM 2508 O O . LYS A 1 297 ? 12.582 -10.899 0.115 1.00 96.44 297 LYS A O 1
ATOM 2513 N N . ASN A 1 298 ? 10.674 -10.930 1.280 1.00 96.75 298 ASN A N 1
ATOM 2514 C CA . ASN A 1 298 ? 10.076 -12.042 0.536 1.00 96.75 298 ASN A CA 1
ATOM 2515 C C . ASN A 1 298 ? 9.120 -11.498 -0.536 1.00 96.75 298 ASN A C 1
ATOM 2517 O O . ASN A 1 298 ? 7.896 -11.563 -0.414 1.00 96.75 298 ASN A O 1
ATOM 2521 N N . LEU A 1 299 ? 9.715 -10.935 -1.588 1.00 96.94 299 LEU A N 1
ATOM 2522 C CA . LEU A 1 299 ? 8.982 -10.303 -2.686 1.00 96.94 299 LEU A CA 1
ATOM 2523 C C . LEU A 1 299 ? 8.068 -11.280 -3.445 1.00 96.94 299 LEU A C 1
ATOM 2525 O O . LEU A 1 299 ? 6.916 -10.921 -3.679 1.00 96.94 299 LEU A O 1
ATOM 2529 N N . PRO A 1 300 ? 8.500 -12.510 -3.808 1.00 95.88 300 PRO A N 1
ATOM 2530 C CA . PRO A 1 300 ? 7.654 -13.398 -4.600 1.00 95.88 300 PRO A CA 1
ATOM 2531 C C . PRO A 1 300 ? 6.353 -13.755 -3.882 1.00 95.88 300 PRO A C 1
ATOM 2533 O O . PRO A 1 300 ? 5.282 -13.666 -4.477 1.00 95.88 300 PRO A O 1
ATOM 2536 N N . ASP A 1 301 ? 6.427 -14.148 -2.605 1.00 96.06 301 ASP A N 1
ATOM 2537 C CA . ASP A 1 301 ? 5.231 -14.530 -1.853 1.00 96.06 301 ASP A CA 1
ATOM 2538 C C . ASP A 1 301 ? 4.363 -13.318 -1.513 1.00 96.06 301 ASP A C 1
ATOM 2540 O O . ASP A 1 301 ? 3.138 -13.418 -1.592 1.00 96.06 301 ASP A O 1
ATOM 2544 N N . GLY A 1 302 ? 4.982 -12.177 -1.186 1.00 96.94 302 GLY A N 1
ATOM 2545 C CA . GLY A 1 302 ? 4.257 -10.941 -0.899 1.00 96.94 302 GLY A CA 1
ATOM 2546 C C . GLY A 1 302 ? 3.419 -10.482 -2.090 1.00 96.94 302 GLY A C 1
ATOM 2547 O O . GLY A 1 302 ? 2.203 -10.325 -1.978 1.00 96.94 302 GLY A O 1
ATOM 2548 N N . ILE A 1 303 ? 4.052 -10.372 -3.259 1.00 96.81 303 ILE A N 1
ATOM 2549 C CA . ILE A 1 303 ? 3.397 -9.939 -4.495 1.00 96.81 303 ILE A CA 1
ATOM 2550 C C . ILE A 1 303 ? 2.385 -10.969 -4.998 1.00 96.81 303 ILE A C 1
ATOM 2552 O O . ILE A 1 303 ? 1.339 -10.580 -5.509 1.00 96.81 303 ILE A O 1
ATOM 2556 N N . ALA A 1 304 ? 2.628 -12.271 -4.814 1.00 95.88 304 ALA A N 1
ATOM 2557 C CA . ALA A 1 304 ? 1.646 -13.292 -5.183 1.00 95.88 304 ALA A CA 1
ATOM 2558 C C . ALA A 1 304 ? 0.330 -13.120 -4.419 1.00 95.88 304 ALA A C 1
ATOM 2560 O O . ALA A 1 304 ? -0.745 -13.194 -5.010 1.00 95.88 304 ALA A O 1
ATOM 2561 N N . ILE A 1 305 ? 0.413 -12.844 -3.116 1.00 96.06 305 ILE A N 1
ATOM 2562 C CA . ILE A 1 305 ? -0.765 -12.628 -2.277 1.00 96.06 305 ILE A CA 1
ATOM 2563 C C . ILE A 1 305 ? -1.492 -11.331 -2.656 1.00 96.06 305 ILE A C 1
ATOM 2565 O O . ILE A 1 305 ? -2.716 -11.355 -2.786 1.00 96.06 305 ILE A O 1
ATOM 2569 N N . ILE A 1 306 ? -0.763 -10.231 -2.886 1.00 95.50 306 ILE A N 1
ATOM 2570 C CA . ILE A 1 306 ? -1.364 -8.954 -3.320 1.00 95.50 306 ILE A CA 1
ATOM 2571 C C . ILE A 1 306 ? -2.065 -9.132 -4.674 1.00 95.50 306 ILE A C 1
ATOM 2573 O O . ILE A 1 306 ? -3.242 -8.801 -4.807 1.00 95.50 306 ILE A O 1
ATOM 2577 N N . ALA A 1 307 ? -1.393 -9.750 -5.649 1.00 93.94 307 ALA A N 1
ATOM 2578 C CA . ALA A 1 307 ? -1.957 -10.006 -6.972 1.00 93.94 307 ALA A CA 1
ATOM 2579 C C . ALA A 1 307 ? -3.196 -10.915 -6.922 1.00 93.94 307 ALA A C 1
ATOM 2581 O O . ALA A 1 307 ? -4.166 -10.680 -7.641 1.00 93.94 307 ALA A O 1
ATOM 2582 N N . PHE A 1 308 ? -3.198 -11.936 -6.057 1.00 93.44 308 PHE A N 1
ATOM 2583 C CA . PHE A 1 308 ? -4.378 -12.771 -5.836 1.00 93.44 308 PHE A CA 1
ATOM 2584 C C . PHE A 1 308 ? -5.543 -11.975 -5.232 1.00 93.44 308 PHE A C 1
ATOM 2586 O O . PHE A 1 308 ? -6.686 -12.184 -5.635 1.00 93.44 308 PHE A O 1
ATOM 2593 N N . GLY A 1 309 ? -5.276 -11.045 -4.310 1.00 90.56 309 GLY A N 1
ATOM 2594 C CA . GLY A 1 309 ? -6.286 -10.117 -3.794 1.00 90.56 309 GLY A CA 1
ATOM 2595 C C . GLY A 1 309 ? -6.879 -9.233 -4.897 1.00 90.56 309 GLY A C 1
ATOM 2596 O O . GLY A 1 309 ? -8.097 -9.150 -5.024 1.00 90.56 309 GLY A O 1
ATOM 2597 N N . ASN A 1 310 ? -6.032 -8.670 -5.769 1.00 86.25 310 ASN A N 1
ATOM 2598 C CA . ASN A 1 310 ? -6.459 -7.775 -6.854 1.00 86.25 310 ASN A CA 1
ATOM 2599 C C . ASN A 1 310 ? -7.244 -8.463 -7.990 1.00 86.25 310 ASN A C 1
ATOM 2601 O O . ASN A 1 310 ? -7.850 -7.779 -8.813 1.00 86.25 310 ASN A O 1
ATOM 2605 N N . GLN A 1 311 ? -7.290 -9.800 -8.066 1.00 77.94 311 GLN A N 1
ATOM 2606 C CA . GLN A 1 311 ? -7.941 -10.517 -9.179 1.00 77.94 311 GLN A CA 1
ATOM 2607 C C . GLN A 1 311 ? -9.438 -10.183 -9.352 1.00 77.94 311 GLN A C 1
ATOM 2609 O O . GLN A 1 311 ? -9.998 -10.384 -10.429 1.00 77.94 311 GLN A O 1
ATOM 2614 N N . LYS A 1 312 ? -10.105 -9.709 -8.288 1.00 68.06 312 LYS A N 1
ATOM 2615 C CA . LYS A 1 312 ? -11.531 -9.348 -8.304 1.00 68.06 312 LYS A CA 1
ATOM 2616 C C . LYS A 1 312 ? -11.796 -8.008 -8.998 1.00 68.06 312 LYS A C 1
ATOM 2618 O O . LYS A 1 312 ? -12.917 -7.810 -9.462 1.00 68.06 312 LYS A O 1
ATOM 2623 N N . PHE A 1 313 ? -10.784 -7.145 -9.096 1.00 59.84 313 PHE A N 1
ATOM 2624 C CA . PHE A 1 313 ? -10.850 -5.836 -9.748 1.00 59.84 313 PHE A CA 1
ATOM 2625 C C . PHE A 1 313 ? -10.822 -5.970 -11.280 1.00 59.84 313 PHE A C 1
ATOM 2627 O O . PHE A 1 313 ? -11.681 -5.427 -11.967 1.00 59.84 313 PHE A O 1
ATOM 2634 N N . ARG A 1 314 ? -9.946 -6.836 -11.809 1.00 53.09 314 ARG A N 1
ATOM 2635 C CA . ARG A 1 314 ? -9.738 -7.053 -13.258 1.00 53.09 314 ARG A CA 1
ATOM 2636 C C . ARG A 1 314 ? -10.932 -7.606 -14.049 1.00 53.09 314 ARG A C 1
ATOM 2638 O O . ARG A 1 314 ? -10.876 -7.654 -15.269 1.00 53.09 314 ARG A O 1
ATOM 2645 N N . ASN A 1 315 ? -11.999 -8.040 -13.378 1.00 47.69 315 ASN A N 1
ATOM 2646 C CA . ASN A 1 315 ? -13.193 -8.623 -14.006 1.00 47.69 315 ASN A CA 1
ATOM 2647 C C . ASN A 1 315 ? -14.435 -7.712 -13.944 1.00 47.69 315 ASN A C 1
ATOM 2649 O O . ASN A 1 315 ? -15.533 -8.177 -14.252 1.00 47.69 315 ASN A O 1
ATOM 2653 N N . ARG A 1 316 ? -14.317 -6.450 -13.508 1.00 51.38 316 ARG A N 1
ATOM 2654 C CA . ARG A 1 316 ? -15.481 -5.582 -13.263 1.00 51.38 316 ARG A CA 1
ATOM 2655 C C . ARG A 1 316 ? -15.489 -4.377 -14.200 1.00 51.38 316 ARG A C 1
ATOM 2657 O O . ARG A 1 316 ? -14.751 -3.425 -14.014 1.00 51.38 316 ARG A O 1
ATOM 2664 N N . TYR A 1 317 ? -16.394 -4.418 -15.173 1.00 43.28 317 TYR A N 1
ATOM 2665 C CA . TYR A 1 317 ? -16.631 -3.371 -16.178 1.00 43.28 317 TYR A CA 1
ATOM 2666 C C . TYR A 1 317 ? -17.370 -2.120 -15.648 1.00 43.28 317 TYR A C 1
ATOM 2668 O O . TYR A 1 317 ? -17.738 -1.254 -16.435 1.00 43.28 317 TYR A O 1
ATOM 2676 N N . TYR A 1 318 ? -17.624 -2.007 -14.338 1.00 44.16 318 TYR A N 1
ATOM 2677 C CA . TYR A 1 318 ? -18.468 -0.946 -13.777 1.00 44.16 318 TYR A CA 1
ATOM 2678 C C . TYR A 1 318 ? -17.808 -0.207 -12.607 1.00 44.16 318 TYR A C 1
ATOM 2680 O O . TYR A 1 318 ? -17.412 -0.806 -11.608 1.00 44.16 318 TYR A O 1
ATOM 2688 N N . TYR A 1 319 ? -17.795 1.123 -12.734 1.00 44.50 319 TYR A N 1
ATOM 2689 C CA . TYR A 1 319 ? -17.311 2.122 -11.771 1.00 44.50 319 TYR A CA 1
ATOM 2690 C C . TYR A 1 319 ? -17.915 2.011 -10.353 1.00 44.50 319 TYR A C 1
ATOM 2692 O O . TYR A 1 319 ? -17.307 2.493 -9.399 1.00 44.50 319 TYR A O 1
ATOM 2700 N N . ASP A 1 320 ? -19.075 1.366 -10.193 1.00 46.03 320 ASP A N 1
ATOM 2701 C CA . ASP A 1 320 ? -19.871 1.373 -8.950 1.00 46.03 320 ASP A CA 1
ATOM 2702 C C . ASP A 1 320 ? -19.396 0.341 -7.895 1.00 46.03 320 ASP A C 1
ATOM 2704 O O . ASP A 1 320 ? -19.734 0.419 -6.717 1.00 46.03 320 ASP A O 1
ATOM 2708 N N . GLU A 1 321 ? -18.546 -0.621 -8.285 1.00 45.00 321 GLU A N 1
ATOM 2709 C CA . GLU A 1 321 ? -18.018 -1.676 -7.397 1.00 45.00 321 GLU A CA 1
ATOM 2710 C C . GLU A 1 321 ? -16.497 -1.596 -7.148 1.00 45.00 321 GLU A C 1
ATOM 2712 O O . GLU A 1 321 ? -15.888 -2.548 -6.646 1.00 45.00 321 GLU A O 1
ATOM 2717 N N . SER A 1 322 ? -15.885 -0.450 -7.458 1.00 45.59 322 SER A N 1
ATOM 2718 C CA . SER A 1 322 ? -14.470 -0.108 -7.209 1.00 45.59 322 SER A CA 1
ATOM 2719 C C . SER A 1 322 ? -14.070 -0.104 -5.717 1.00 45.59 322 SER A C 1
ATOM 2721 O O . SER A 1 322 ? -12.891 -0.056 -5.384 1.00 45.59 322 SER A O 1
ATOM 2723 N N . ASN A 1 323 ? -15.035 -0.245 -4.801 1.00 50.97 323 ASN A N 1
ATOM 2724 C CA . ASN A 1 323 ? -14.868 -0.140 -3.345 1.00 50.97 323 ASN A CA 1
ATOM 2725 C C . ASN A 1 323 ? -14.160 -1.317 -2.633 1.00 50.97 323 ASN A C 1
ATOM 2727 O O . ASN A 1 323 ? -14.008 -1.267 -1.408 1.00 50.97 323 ASN A O 1
ATOM 2731 N N . ASN A 1 324 ? -13.770 -2.388 -3.336 1.00 52.56 324 ASN A N 1
ATOM 2732 C CA . ASN A 1 324 ? -13.216 -3.587 -2.683 1.00 52.56 324 ASN A CA 1
ATOM 2733 C C . ASN A 1 324 ? -11.685 -3.712 -2.746 1.00 52.56 324 ASN A C 1
ATOM 2735 O O . ASN A 1 324 ? -11.126 -4.321 -1.832 1.00 52.56 324 ASN A O 1
ATOM 2739 N N . SER A 1 325 ? -11.012 -3.096 -3.726 1.00 67.62 325 SER A N 1
ATOM 2740 C CA . SER A 1 325 ? -9.546 -3.110 -3.808 1.00 67.62 325 SER A CA 1
ATOM 2741 C C . SER A 1 325 ? -8.921 -2.124 -2.826 1.00 67.62 325 SER A C 1
ATOM 2743 O O . SER A 1 325 ? -9.436 -1.029 -2.604 1.00 67.62 325 SER A O 1
ATOM 2745 N N . VAL A 1 326 ? -7.788 -2.505 -2.235 1.00 86.94 326 VAL A N 1
ATOM 2746 C CA . VAL A 1 326 ? -6.999 -1.586 -1.409 1.00 86.94 326 VAL A CA 1
ATOM 2747 C C . VAL A 1 326 ? -6.312 -0.579 -2.321 1.00 86.94 326 VAL A C 1
ATOM 2749 O O . VAL A 1 326 ? -5.613 -0.983 -3.241 1.00 86.94 326 VAL A O 1
ATOM 2752 N N . GLU A 1 327 ? -6.491 0.706 -2.042 1.00 89.69 327 GLU A N 1
ATOM 2753 C CA . GLU A 1 327 ? -5.691 1.788 -2.614 1.00 89.69 327 GLU A CA 1
ATOM 2754 C C . GLU A 1 327 ? -4.479 2.046 -1.709 1.00 89.69 327 GLU A C 1
ATOM 2756 O O . GLU A 1 327 ? -4.603 2.103 -0.478 1.00 89.69 327 GLU A O 1
ATOM 2761 N N . TRP A 1 328 ? -3.294 2.192 -2.294 1.00 93.06 328 TRP A N 1
ATOM 2762 C CA . TRP A 1 328 ? -2.091 2.578 -1.558 1.00 93.06 328 TRP A CA 1
ATOM 2763 C C . TRP A 1 328 ? -1.190 3.460 -2.401 1.00 93.06 328 TRP A C 1
ATOM 2765 O O . TRP A 1 328 ? -1.282 3.473 -3.624 1.00 93.06 328 TRP A O 1
ATOM 2775 N N . ARG A 1 329 ? -0.274 4.161 -1.730 1.00 92.56 329 ARG A N 1
ATOM 2776 C CA . ARG A 1 329 ? 0.721 4.993 -2.395 1.00 92.56 329 ARG A CA 1
ATOM 2777 C C . ARG A 1 329 ? 2.127 4.445 -2.274 1.00 92.56 329 ARG A C 1
ATOM 2779 O O . ARG A 1 329 ? 2.446 3.692 -1.347 1.00 92.56 329 ARG A O 1
ATOM 2786 N N . GLY A 1 330 ? 3.011 4.861 -3.167 1.00 90.62 330 GLY A N 1
ATOM 2787 C CA . GLY A 1 330 ? 4.422 4.511 -3.087 1.00 90.62 330 GLY A CA 1
ATOM 2788 C C . GLY A 1 330 ? 5.298 5.298 -4.045 1.00 90.62 330 GLY A C 1
ATOM 2789 O O . GLY A 1 330 ? 4.834 5.870 -5.020 1.00 90.62 330 GLY A O 1
ATOM 2790 N N . ASN A 1 331 ? 6.592 5.281 -3.759 1.00 90.06 331 ASN A N 1
ATOM 2791 C CA . ASN A 1 331 ? 7.629 5.730 -4.669 1.00 90.06 331 ASN A CA 1
ATOM 2792 C C . ASN A 1 331 ? 8.826 4.777 -4.532 1.00 90.06 331 ASN A C 1
ATOM 2794 O O . ASN A 1 331 ? 9.010 4.133 -3.492 1.00 90.06 331 ASN A O 1
ATOM 2798 N N . ARG A 1 332 ? 9.610 4.649 -5.600 1.00 88.31 332 ARG A N 1
ATOM 2799 C CA . ARG A 1 332 ? 10.880 3.916 -5.605 1.00 88.31 332 ARG A CA 1
ATOM 2800 C C . ARG A 1 332 ? 11.889 4.531 -4.626 1.00 88.31 332 ARG A C 1
ATOM 2802 O O . ARG A 1 332 ? 12.604 3.807 -3.936 1.00 88.31 332 ARG A O 1
ATOM 2809 N N . LEU A 1 333 ? 11.954 5.859 -4.581 1.00 88.19 333 LEU A N 1
ATOM 2810 C CA . LEU A 1 333 ? 12.767 6.649 -3.668 1.00 88.19 333 LEU A CA 1
ATOM 2811 C C . LEU A 1 333 ? 12.017 6.846 -2.348 1.00 88.19 333 LEU A C 1
ATOM 2813 O O . LEU A 1 333 ? 10.924 7.405 -2.300 1.00 88.19 333 LEU A O 1
ATOM 2817 N N . LEU A 1 334 ? 12.622 6.399 -1.249 1.00 88.12 334 LEU A N 1
ATOM 2818 C CA . LEU A 1 334 ? 11.985 6.431 0.073 1.00 88.12 334 LEU A CA 1
ATOM 2819 C C . LEU A 1 334 ? 11.800 7.854 0.624 1.00 88.12 334 LEU A C 1
ATOM 2821 O O . LEU A 1 334 ? 10.900 8.085 1.432 1.00 88.12 334 LEU A O 1
ATOM 2825 N N . ASN A 1 335 ? 12.643 8.782 0.173 1.00 89.44 335 ASN A N 1
ATOM 2826 C CA . ASN A 1 335 ? 12.682 10.189 0.558 1.00 89.44 335 ASN A CA 1
ATOM 2827 C C . ASN A 1 335 ? 11.975 11.120 -0.446 1.00 89.44 335 ASN A C 1
ATOM 2829 O O . ASN A 1 335 ? 11.994 12.331 -0.242 1.00 89.44 335 ASN A O 1
ATOM 2833 N N . SER A 1 336 ? 11.362 10.580 -1.503 1.00 86.50 336 SER A N 1
ATOM 2834 C CA . SER A 1 336 ? 10.574 11.374 -2.447 1.00 86.50 336 SER A CA 1
ATOM 2835 C C . SER A 1 336 ? 9.191 11.679 -1.873 1.00 86.50 336 SER A C 1
ATOM 2837 O O . SER A 1 336 ? 8.554 10.809 -1.268 1.00 86.50 336 SER A O 1
ATOM 2839 N N . GLY A 1 337 ? 8.729 12.914 -2.077 1.00 82.56 337 GLY A N 1
ATOM 2840 C CA . GLY A 1 337 ? 7.348 13.314 -1.797 1.00 82.56 337 GLY A CA 1
ATOM 2841 C C . GLY A 1 337 ? 6.367 12.983 -2.923 1.00 82.56 337 GLY A C 1
ATOM 2842 O O . GLY A 1 337 ? 5.160 13.096 -2.724 1.00 82.56 337 GLY A O 1
ATOM 2843 N N . ASN A 1 338 ? 6.862 12.551 -4.089 1.00 83.94 338 ASN A N 1
ATOM 2844 C CA . ASN A 1 338 ? 6.042 12.207 -5.248 1.00 83.94 338 ASN A CA 1
ATOM 2845 C C . ASN A 1 338 ? 5.464 10.787 -5.106 1.00 83.94 338 ASN A C 1
ATOM 2847 O O . ASN A 1 338 ? 5.869 9.848 -5.793 1.00 83.94 338 ASN A O 1
ATOM 2851 N N . LEU A 1 339 ? 4.584 10.590 -4.124 1.00 86.62 339 LEU A N 1
ATOM 2852 C CA . LEU A 1 339 ? 3.953 9.298 -3.868 1.00 86.62 339 LEU A CA 1
ATOM 2853 C C . LEU A 1 339 ? 2.822 9.043 -4.875 1.00 86.62 339 LEU A C 1
ATOM 2855 O O . LEU A 1 339 ? 1.756 9.647 -4.770 1.00 86.62 339 LEU A O 1
ATOM 2859 N N . GLU A 1 340 ? 3.038 8.097 -5.787 1.00 87.25 340 GLU A N 1
ATOM 2860 C CA . GLU A 1 340 ? 2.044 7.679 -6.780 1.00 87.25 340 GLU A CA 1
ATOM 2861 C C . GLU A 1 340 ? 0.997 6.735 -6.196 1.00 87.25 340 GLU A C 1
ATOM 2863 O O . GLU A 1 340 ? 1.269 6.017 -5.230 1.00 87.25 340 GLU A O 1
ATOM 2868 N N . TYR A 1 341 ? -0.187 6.734 -6.806 1.00 88.69 341 TYR A N 1
ATOM 2869 C CA . TYR A 1 341 ? -1.365 5.977 -6.382 1.00 88.69 341 TYR A CA 1
ATOM 2870 C C . TYR A 1 341 ? -1.464 4.644 -7.123 1.00 88.69 341 TYR A C 1
ATOM 2872 O O . TYR A 1 341 ? -1.315 4.585 -8.342 1.00 88.69 341 TYR A O 1
ATOM 2880 N N . PHE A 1 342 ? -1.772 3.570 -6.395 1.00 88.56 342 PHE A N 1
ATOM 2881 C CA . PHE A 1 342 ? -1.889 2.226 -6.950 1.00 88.56 342 PHE A CA 1
ATOM 2882 C C . PHE A 1 342 ? -3.172 1.539 -6.492 1.00 88.56 342 PHE A C 1
ATOM 2884 O O . PHE A 1 342 ? -3.502 1.516 -5.304 1.00 88.56 342 PHE A O 1
ATOM 2891 N N . TYR A 1 343 ? -3.843 0.922 -7.463 1.00 85.19 343 TYR A N 1
ATOM 2892 C CA . TYR A 1 343 ? -4.993 0.034 -7.268 1.00 85.19 343 TYR A CA 1
ATOM 2893 C C . TYR A 1 343 ? -4.653 -1.417 -7.631 1.00 85.19 343 TYR A C 1
ATOM 2895 O O . TYR A 1 343 ? -5.227 -2.362 -7.083 1.00 85.19 343 TYR A O 1
ATOM 2903 N N . GLU A 1 344 ? -3.680 -1.604 -8.528 1.00 85.25 344 GLU A N 1
ATOM 2904 C CA . GLU A 1 344 ? -3.210 -2.905 -8.980 1.00 85.25 344 GLU A CA 1
ATOM 2905 C C . GLU A 1 344 ? -1.731 -3.131 -8.672 1.00 85.25 344 GLU A C 1
ATOM 2907 O O . GLU A 1 344 ? -0.886 -2.238 -8.751 1.00 85.25 344 GLU A O 1
ATOM 2912 N N . TYR A 1 345 ? -1.392 -4.389 -8.390 1.00 91.88 345 TYR A N 1
ATOM 2913 C CA . TYR A 1 345 ? -0.012 -4.794 -8.148 1.00 91.88 345 TYR A CA 1
ATOM 2914 C C . TYR A 1 345 ? 0.918 -4.540 -9.349 1.00 91.88 345 TYR A C 1
ATOM 2916 O O . TYR A 1 345 ? 2.108 -4.338 -9.137 1.00 91.88 345 TYR A O 1
ATOM 2924 N N . PHE A 1 346 ? 0.427 -4.597 -10.597 1.00 91.56 346 PHE A N 1
ATOM 2925 C CA . PHE A 1 346 ? 1.299 -4.488 -11.772 1.00 91.56 346 PHE A CA 1
ATOM 2926 C C . PHE A 1 346 ? 1.887 -3.083 -11.899 1.00 91.56 346 PHE A C 1
ATOM 2928 O O . PHE A 1 346 ? 3.104 -2.958 -12.013 1.00 91.56 346 PHE A O 1
ATOM 2935 N N . ASP A 1 347 ? 1.053 -2.051 -11.786 1.00 88.31 347 ASP A N 1
ATOM 2936 C CA . ASP A 1 347 ? 1.490 -0.653 -11.853 1.00 88.31 347 ASP A CA 1
ATOM 2937 C C . ASP A 1 347 ? 2.437 -0.327 -10.694 1.00 88.31 347 ASP A C 1
ATOM 2939 O O . ASP A 1 347 ? 3.465 0.327 -10.872 1.00 88.31 347 ASP A O 1
ATOM 2943 N N . TYR A 1 348 ? 2.161 -0.895 -9.515 1.00 92.19 348 TYR A N 1
ATOM 2944 C CA . TYR A 1 348 ? 3.056 -0.799 -8.366 1.00 92.19 348 TYR A CA 1
ATOM 2945 C C . TYR A 1 348 ? 4.439 -1.400 -8.650 1.00 92.19 348 TYR A C 1
ATOM 2947 O O . TYR A 1 348 ? 5.459 -0.784 -8.338 1.00 92.19 348 TYR A O 1
ATOM 2955 N N . LEU A 1 349 ? 4.507 -2.582 -9.275 1.00 94.25 349 LEU A N 1
ATOM 2956 C CA . LEU A 1 349 ? 5.780 -3.169 -9.702 1.00 94.25 349 LEU A CA 1
ATOM 2957 C C . LEU A 1 349 ? 6.450 -2.323 -10.789 1.00 94.25 349 LEU A C 1
ATOM 2959 O O . LEU A 1 349 ? 7.673 -2.166 -10.768 1.00 94.25 349 LEU A O 1
ATOM 2963 N N . ASP A 1 350 ? 5.689 -1.788 -11.744 1.00 92.12 350 ASP A N 1
ATOM 2964 C CA . ASP A 1 350 ? 6.225 -0.980 -12.838 1.00 92.12 350 ASP A CA 1
ATOM 2965 C C . ASP A 1 350 ? 6.895 0.302 -12.330 1.00 92.12 350 ASP A C 1
ATOM 2967 O O . ASP A 1 350 ? 8.021 0.618 -12.732 1.00 92.12 350 ASP A O 1
ATOM 2971 N N . PHE A 1 351 ? 6.271 0.969 -11.365 1.00 90.06 351 PHE A N 1
ATOM 2972 C CA . PHE A 1 351 ? 6.775 2.218 -10.815 1.00 90.06 351 PHE A CA 1
ATOM 2973 C C . PHE A 1 351 ? 7.823 2.015 -9.708 1.00 90.06 351 PHE A C 1
ATOM 2975 O O . PHE A 1 351 ? 8.908 2.591 -9.755 1.00 90.06 351 PHE A O 1
ATOM 2982 N N . VAL A 1 352 ? 7.540 1.167 -8.711 1.00 91.62 352 VAL A N 1
ATOM 2983 C CA . VAL A 1 352 ? 8.316 1.130 -7.455 1.00 91.62 352 VAL A CA 1
ATOM 2984 C C . VAL A 1 352 ? 9.493 0.153 -7.492 1.00 91.62 352 VAL A C 1
ATOM 2986 O O . VAL A 1 352 ? 10.528 0.425 -6.884 1.00 91.62 352 VAL A O 1
ATOM 2989 N N . TYR A 1 353 ? 9.373 -0.984 -8.183 1.00 93.50 353 TYR A N 1
ATOM 2990 C CA . TYR A 1 353 ? 10.399 -2.036 -8.127 1.00 93.50 353 TYR A CA 1
ATOM 2991 C C . TYR A 1 353 ? 11.559 -1.756 -9.087 1.00 93.50 353 TYR A C 1
ATOM 2993 O O . TYR A 1 353 ? 11.356 -1.334 -10.229 1.00 93.50 353 TYR A O 1
ATOM 3001 N N . SER A 1 354 ? 12.783 -2.081 -8.663 1.00 93.06 354 SER A N 1
ATOM 3002 C CA . SER A 1 354 ? 13.939 -2.158 -9.568 1.00 93.06 354 SER A CA 1
ATOM 3003 C C . SER A 1 354 ? 13.837 -3.367 -10.511 1.00 93.06 354 SER A C 1
ATOM 3005 O O . SER A 1 354 ? 13.038 -4.285 -10.279 1.00 93.06 354 SER A O 1
ATOM 3007 N N . ALA A 1 355 ? 14.659 -3.416 -11.569 1.00 96.25 355 ALA A N 1
ATOM 3008 C CA . ALA A 1 355 ? 14.717 -4.611 -12.412 1.00 96.25 355 ALA A CA 1
ATOM 3009 C C . ALA A 1 355 ? 15.169 -5.852 -11.618 1.00 96.25 355 ALA A C 1
ATOM 3011 O O . ALA A 1 355 ? 14.664 -6.954 -11.840 1.00 96.25 355 ALA A O 1
ATOM 3012 N N . ASP A 1 356 ? 16.074 -5.686 -10.650 1.00 96.31 356 ASP A N 1
ATOM 3013 C CA . ASP A 1 356 ? 16.564 -6.792 -9.825 1.00 96.31 356 ASP A CA 1
ATOM 3014 C C . ASP A 1 356 ? 15.508 -7.291 -8.822 1.00 96.31 356 ASP A C 1
ATOM 3016 O O . ASP A 1 356 ? 15.371 -8.505 -8.639 1.00 96.31 356 ASP A O 1
ATOM 3020 N N . ASP A 1 357 ? 14.691 -6.403 -8.246 1.00 95.81 357 ASP A N 1
ATOM 3021 C CA . ASP A 1 357 ? 13.556 -6.801 -7.401 1.00 95.81 357 ASP A CA 1
ATOM 3022 C C . ASP A 1 357 ? 12.514 -7.592 -8.208 1.00 95.81 357 ASP A C 1
ATOM 3024 O O . ASP A 1 357 ? 12.063 -8.662 -7.786 1.00 95.81 357 ASP A O 1
ATOM 3028 N N . LEU A 1 358 ? 12.167 -7.123 -9.413 1.00 96.81 358 LEU A N 1
ATOM 3029 C CA . LEU A 1 358 ? 11.230 -7.838 -10.283 1.00 96.81 358 LEU A CA 1
ATOM 3030 C C . LEU A 1 358 ? 11.802 -9.183 -10.759 1.00 96.81 358 LEU A C 1
ATOM 3032 O O . LEU A 1 358 ? 11.073 -10.177 -10.824 1.00 96.81 358 LEU A O 1
ATOM 3036 N N . LYS A 1 359 ? 13.113 -9.263 -11.017 1.00 97.38 359 LYS A N 1
ATOM 3037 C CA . LYS A 1 359 ? 13.802 -10.522 -11.339 1.00 97.38 359 LYS A CA 1
ATOM 3038 C C . LYS A 1 359 ? 13.604 -11.567 -10.240 1.00 97.38 359 LYS A C 1
ATOM 3040 O O . LYS A 1 359 ? 13.411 -12.746 -10.546 1.00 97.38 359 LYS A O 1
ATOM 3045 N N . ILE A 1 360 ? 13.637 -11.164 -8.966 1.00 96.25 360 ILE A N 1
ATOM 3046 C CA . ILE A 1 360 ? 13.381 -12.064 -7.831 1.00 96.25 360 ILE A CA 1
ATOM 3047 C C . ILE A 1 360 ? 11.955 -12.630 -7.911 1.00 96.25 360 ILE A C 1
ATOM 3049 O O . ILE A 1 360 ? 11.783 -13.844 -7.772 1.00 96.25 360 ILE A O 1
ATOM 3053 N N . VAL A 1 361 ? 10.957 -11.783 -8.187 1.00 96.31 361 VAL A N 1
ATOM 3054 C CA . VAL A 1 361 ? 9.545 -12.185 -8.332 1.00 96.31 361 VAL A CA 1
ATOM 3055 C C . VAL A 1 361 ? 9.363 -13.159 -9.501 1.00 96.31 361 VAL A C 1
ATOM 3057 O O . VAL A 1 361 ? 8.846 -14.259 -9.295 1.00 96.31 361 VAL A O 1
ATOM 3060 N N . VAL A 1 362 ? 9.854 -12.815 -10.698 1.00 95.62 362 VAL A N 1
ATOM 3061 C CA . VAL A 1 362 ? 9.741 -13.650 -11.911 1.00 95.62 362 VAL A CA 1
ATOM 3062 C C . VAL A 1 362 ? 10.417 -15.010 -11.716 1.00 95.62 362 VAL A C 1
ATOM 3064 O O . VAL A 1 362 ? 9.826 -16.053 -12.001 1.00 95.62 362 VAL A O 1
ATOM 3067 N N . ASN A 1 363 ? 11.622 -15.038 -11.141 1.00 93.12 363 ASN A N 1
ATOM 3068 C CA . ASN A 1 363 ? 12.311 -16.293 -10.824 1.00 93.12 363 ASN A CA 1
ATOM 3069 C C . ASN A 1 363 ? 11.572 -17.125 -9.763 1.00 93.12 363 ASN A C 1
ATOM 3071 O O . ASN A 1 363 ? 11.695 -18.354 -9.732 1.00 93.12 363 ASN A O 1
ATOM 3075 N N . GLY A 1 364 ? 10.815 -16.471 -8.879 1.00 90.19 364 GLY A N 1
ATOM 3076 C CA . GLY A 1 364 ? 10.002 -17.106 -7.847 1.00 90.19 364 GLY A CA 1
ATOM 3077 C C . GLY A 1 364 ? 8.801 -17.886 -8.389 1.00 90.19 364 GLY A C 1
ATOM 3078 O O . GLY A 1 364 ? 8.385 -18.850 -7.745 1.00 90.19 364 GLY A O 1
ATOM 3079 N N . LEU A 1 365 ? 8.291 -17.549 -9.583 1.00 87.94 365 LEU A N 1
ATOM 3080 C CA . LEU A 1 365 ? 7.130 -18.218 -10.199 1.00 87.94 365 LEU A CA 1
ATOM 3081 C C . LEU A 1 365 ? 7.368 -19.716 -10.443 1.00 87.94 365 LEU A C 1
ATOM 3083 O O . LEU A 1 365 ? 6.455 -20.532 -10.295 1.00 87.94 365 LEU A O 1
ATOM 3087 N N . ASN A 1 366 ? 8.615 -20.070 -10.769 1.00 71.88 366 ASN A N 1
ATOM 3088 C CA . ASN A 1 366 ? 9.018 -21.410 -11.198 1.00 71.88 366 ASN A CA 1
ATOM 3089 C C . ASN A 1 366 ? 9.734 -22.228 -10.107 1.00 71.88 366 ASN A C 1
ATOM 3091 O O . ASN A 1 366 ? 9.962 -23.431 -10.276 1.00 71.88 366 ASN A O 1
ATOM 3095 N N . LYS A 1 367 ? 10.076 -21.623 -8.959 1.00 72.25 367 LYS A N 1
ATOM 3096 C CA . LYS A 1 367 ? 10.749 -22.333 -7.859 1.00 72.25 367 LYS A CA 1
ATOM 3097 C C . LYS A 1 367 ? 9.770 -23.232 -7.087 1.00 72.25 367 LYS A C 1
ATOM 3099 O O . LYS A 1 367 ? 8.736 -22.779 -6.612 1.00 72.25 367 LYS A O 1
ATOM 3104 N N . LYS A 1 368 ? 10.134 -24.524 -6.990 1.00 55.69 368 LYS A N 1
ATOM 3105 C CA . LYS A 1 368 ? 9.527 -25.655 -6.242 1.00 55.69 368 LYS A CA 1
ATOM 3106 C C . LYS A 1 368 ? 8.276 -25.328 -5.402 1.00 55.69 368 LYS A C 1
ATOM 3108 O O . LYS A 1 368 ? 8.346 -25.216 -4.184 1.00 55.69 368 LYS A O 1
ATOM 3113 N N . LYS A 1 369 ? 7.122 -25.291 -6.071 1.00 61.88 369 LYS A N 1
ATOM 3114 C CA . LYS A 1 369 ? 5.772 -25.236 -5.466 1.00 61.88 369 LYS A CA 1
ATOM 3115 C C . LYS A 1 369 ? 4.833 -26.312 -6.024 1.00 61.88 369 LYS A C 1
ATOM 3117 O O . LYS A 1 369 ? 3.614 -26.206 -5.938 1.00 61.88 369 LYS A O 1
ATOM 3122 N N . LYS A 1 370 ? 5.398 -27.338 -6.674 1.00 57.38 370 LYS A N 1
ATOM 3123 C CA . LYS A 1 370 ? 4.624 -28.429 -7.280 1.00 57.38 370 LYS A CA 1
ATOM 3124 C C . LYS A 1 370 ? 3.971 -29.262 -6.173 1.00 57.38 370 LYS A C 1
ATOM 3126 O O . LYS A 1 370 ? 4.683 -29.829 -5.355 1.00 57.38 370 LYS A O 1
ATOM 3131 N N . GLY A 1 371 ? 2.641 -29.337 -6.189 1.00 68.19 371 GLY A N 1
ATOM 3132 C CA . GLY A 1 371 ? 1.845 -30.182 -5.292 1.00 68.19 371 GLY A CA 1
ATOM 3133 C C . GLY A 1 371 ? 1.269 -29.492 -4.051 1.00 68.19 371 GLY A C 1
ATOM 3134 O O . GLY A 1 371 ? 0.531 -30.140 -3.323 1.00 68.19 371 GLY A O 1
ATOM 3135 N N . ASP A 1 372 ? 1.559 -28.207 -3.816 1.00 85.25 372 ASP A N 1
ATOM 3136 C CA . ASP A 1 372 ? 0.963 -27.447 -2.708 1.00 85.25 372 ASP A CA 1
ATOM 3137 C C . ASP A 1 372 ? -0.201 -26.574 -3.215 1.00 85.25 372 ASP A C 1
ATOM 3139 O O . ASP A 1 372 ? 0.000 -25.601 -3.954 1.00 85.25 372 ASP A O 1
ATOM 3143 N N . ASP A 1 373 ? -1.426 -26.930 -2.817 1.00 90.00 373 ASP A N 1
ATOM 3144 C CA . ASP A 1 373 ? -2.660 -26.240 -3.207 1.00 90.00 373 ASP A CA 1
ATOM 3145 C C . ASP A 1 373 ? -2.699 -24.776 -2.755 1.00 90.00 373 ASP A C 1
ATOM 3147 O O . ASP A 1 373 ? -3.271 -23.930 -3.454 1.00 90.00 373 ASP A O 1
ATOM 3151 N N . PHE A 1 374 ? -2.048 -24.443 -1.635 1.00 93.75 374 PHE A N 1
ATOM 3152 C CA . PHE A 1 374 ? -1.940 -23.065 -1.166 1.00 93.75 374 PHE A CA 1
ATOM 3153 C C . PHE A 1 374 ? -1.206 -22.211 -2.199 1.00 93.75 374 PHE A C 1
ATOM 3155 O O . PHE A 1 374 ? -1.738 -21.216 -2.694 1.00 93.75 374 PHE A O 1
ATOM 3162 N N . TYR A 1 375 ? 0.001 -22.632 -2.583 1.00 92.75 375 TYR A N 1
ATOM 3163 C CA . TYR A 1 375 ? 0.802 -21.895 -3.554 1.00 92.75 375 TYR A CA 1
ATOM 3164 C C . TYR A 1 375 ? 0.178 -21.921 -4.944 1.00 92.75 375 TYR A C 1
ATOM 3166 O O . TYR A 1 375 ? 0.248 -20.918 -5.647 1.00 92.75 375 TYR A O 1
ATOM 3174 N N . LYS A 1 376 ? -0.466 -23.025 -5.345 1.00 91.44 376 LYS A N 1
ATOM 3175 C CA . LYS A 1 376 ? -1.238 -23.076 -6.595 1.00 91.44 376 LYS A CA 1
ATOM 3176 C C . LYS A 1 376 ? -2.316 -21.991 -6.628 1.00 91.44 376 LYS A C 1
ATOM 3178 O O . LYS A 1 376 ? -2.484 -21.353 -7.663 1.00 91.44 376 LYS A O 1
ATOM 3183 N N . THR A 1 377 ? -2.999 -21.772 -5.505 1.00 93.31 377 THR A N 1
ATOM 3184 C CA . THR A 1 377 ? -4.048 -20.756 -5.375 1.00 93.31 377 THR A CA 1
ATOM 3185 C C . THR A 1 377 ? -3.455 -19.348 -5.362 1.00 93.31 377 THR A C 1
ATOM 3187 O O . THR A 1 377 ? -3.785 -18.549 -6.235 1.00 93.31 377 THR A O 1
ATOM 3190 N N . MET A 1 378 ? -2.535 -19.054 -4.436 1.00 94.06 378 MET A N 1
ATOM 3191 C CA . MET A 1 378 ? -1.992 -17.699 -4.257 1.00 94.06 378 MET A CA 1
ATOM 3192 C C . MET A 1 378 ? -1.176 -17.216 -5.464 1.00 94.06 378 MET A C 1
ATOM 3194 O O . MET A 1 378 ? -1.223 -16.047 -5.806 1.00 94.06 378 MET A O 1
ATOM 3198 N N . TYR A 1 379 ? -0.465 -18.101 -6.170 1.00 94.06 379 TYR A N 1
ATOM 3199 C CA . TYR A 1 379 ? 0.303 -17.715 -7.365 1.00 94.06 379 TYR A CA 1
ATOM 3200 C C . TYR A 1 379 ? -0.526 -17.716 -8.655 1.00 94.06 379 TYR A C 1
ATOM 3202 O O . TYR A 1 379 ? 0.022 -17.458 -9.725 1.00 94.06 379 TYR A O 1
ATOM 3210 N N . SER A 1 380 ? -1.818 -18.047 -8.596 1.00 92.62 380 SER A N 1
ATOM 3211 C CA . SER A 1 380 ? -2.634 -18.229 -9.801 1.00 92.62 380 SER A CA 1
ATOM 3212 C C . SER A 1 380 ? -2.673 -16.982 -10.686 1.00 92.62 380 SER A C 1
ATOM 3214 O O . SER A 1 380 ? -2.532 -17.120 -11.899 1.00 92.62 380 SER A O 1
ATOM 3216 N N . GLN A 1 381 ? -2.785 -15.784 -10.101 1.00 92.38 381 GLN A N 1
ATOM 3217 C CA . GLN A 1 381 ? -2.801 -14.538 -10.869 1.00 92.38 381 GLN A CA 1
ATOM 3218 C C . GLN A 1 381 ? -1.438 -14.245 -11.509 1.00 92.38 381 GLN A C 1
ATOM 3220 O O . GLN A 1 381 ? -1.367 -14.089 -12.722 1.00 92.38 381 GLN A O 1
ATOM 3225 N N . LEU A 1 382 ? -0.340 -14.291 -10.744 1.00 93.69 382 LEU A N 1
ATOM 3226 C CA . LEU A 1 382 ? 0.996 -14.055 -11.312 1.00 93.69 382 LEU A CA 1
ATOM 3227 C C . LEU A 1 382 ? 1.370 -15.057 -12.409 1.00 93.69 382 LEU A C 1
ATOM 3229 O O . LEU A 1 382 ? 2.085 -14.706 -13.339 1.00 93.69 382 LEU A O 1
ATOM 3233 N N . LYS A 1 383 ? 0.895 -16.305 -12.314 1.00 92.44 383 LYS A N 1
ATOM 3234 C CA . LYS A 1 383 ? 1.098 -17.313 -13.363 1.00 92.44 383 LYS A CA 1
ATOM 3235 C C . LYS A 1 383 ? 0.323 -16.997 -14.638 1.00 92.44 383 LYS A C 1
ATOM 3237 O O . LYS A 1 383 ? 0.842 -17.247 -15.718 1.00 92.44 383 LYS A O 1
ATOM 3242 N N . LYS A 1 384 ? -0.895 -16.454 -14.530 1.00 91.19 384 LYS A N 1
ATOM 3243 C CA . LYS A 1 384 ? -1.639 -15.965 -15.703 1.00 91.19 384 LYS A CA 1
ATOM 3244 C C . LYS A 1 384 ? -0.897 -14.813 -16.378 1.00 91.19 384 LYS A C 1
ATOM 3246 O O . LYS A 1 384 ? -0.848 -14.762 -17.599 1.00 91.19 384 LYS A O 1
ATOM 3251 N N . ASP A 1 385 ? -0.270 -13.948 -15.586 1.00 91.25 385 ASP A N 1
ATOM 3252 C CA . ASP A 1 385 ? 0.478 -12.788 -16.073 1.00 91.25 385 ASP A CA 1
ATOM 3253 C C . ASP A 1 385 ? 1.984 -13.073 -16.280 1.00 91.25 385 ASP A C 1
ATOM 3255 O O . ASP A 1 385 ? 2.771 -12.136 -16.378 1.00 91.25 385 ASP A O 1
ATOM 3259 N N . GLU A 1 386 ? 2.430 -14.338 -16.350 1.00 93.50 386 GLU A N 1
ATOM 3260 C CA . GLU A 1 386 ? 3.866 -14.679 -16.378 1.00 93.50 386 GLU A CA 1
ATOM 3261 C C . GLU A 1 386 ? 4.611 -13.999 -17.538 1.00 93.50 386 GLU A C 1
ATOM 3263 O O . GLU A 1 386 ? 5.685 -13.428 -17.337 1.00 93.50 386 GLU A O 1
ATOM 3268 N N . ASN A 1 387 ? 4.048 -14.043 -18.748 1.00 93.38 387 ASN A N 1
ATOM 3269 C CA . ASN A 1 387 ? 4.654 -13.397 -19.914 1.00 93.38 387 ASN A CA 1
ATOM 3270 C C . ASN A 1 387 ? 4.647 -11.868 -19.784 1.00 93.38 387 ASN A C 1
ATOM 3272 O O . ASN A 1 387 ? 5.642 -11.232 -20.117 1.00 93.38 387 ASN A O 1
ATOM 3276 N N . TYR A 1 388 ? 3.586 -11.298 -19.209 1.00 91.38 388 TYR A N 1
ATOM 3277 C CA . TYR A 1 388 ? 3.466 -9.859 -18.971 1.00 91.38 388 TYR A CA 1
ATOM 3278 C C . TYR A 1 388 ? 4.498 -9.360 -17.944 1.00 91.38 388 TYR A C 1
ATOM 3280 O O . TYR A 1 388 ? 5.130 -8.323 -18.121 1.00 91.38 388 TYR A O 1
ATOM 3288 N N . LEU A 1 389 ? 4.767 -10.147 -16.898 1.00 95.06 389 LEU A N 1
ATOM 3289 C CA . LEU A 1 389 ? 5.815 -9.852 -15.916 1.00 95.06 389 LEU A CA 1
ATOM 3290 C C . LEU A 1 389 ? 7.227 -9.959 -16.504 1.00 95.06 389 LEU A C 1
ATOM 3292 O O . LEU A 1 389 ? 8.104 -9.175 -16.141 1.00 95.06 389 LEU A O 1
ATOM 3296 N N . LYS A 1 390 ? 7.468 -10.918 -17.406 1.00 96.62 390 LYS A N 1
ATOM 3297 C CA . LYS A 1 390 ? 8.744 -11.028 -18.133 1.00 96.62 390 LYS A CA 1
ATOM 3298 C C . LYS A 1 390 ? 8.948 -9.858 -19.097 1.00 96.62 390 LYS A C 1
ATOM 3300 O O . LYS A 1 390 ? 10.071 -9.376 -19.220 1.00 96.62 390 LYS A O 1
ATOM 3305 N N . ASP A 1 391 ? 7.881 -9.392 -19.742 1.00 95.25 391 ASP A N 1
ATOM 3306 C CA . ASP A 1 391 ? 7.903 -8.201 -20.593 1.00 95.25 391 ASP A CA 1
ATOM 3307 C C . ASP A 1 391 ? 8.240 -6.958 -19.759 1.00 95.25 391 ASP A C 1
ATOM 3309 O O . ASP A 1 391 ? 9.175 -6.220 -20.080 1.00 95.25 391 ASP A O 1
ATOM 3313 N N . LEU A 1 392 ? 7.584 -6.787 -18.608 1.00 95.31 392 LEU A N 1
ATOM 3314 C CA . LEU A 1 392 ? 7.918 -5.722 -17.667 1.00 95.31 392 LEU A CA 1
ATOM 3315 C C . LEU A 1 392 ? 9.383 -5.797 -17.211 1.00 95.31 392 LEU A C 1
ATOM 3317 O O . LEU A 1 392 ? 10.070 -4.778 -17.168 1.00 95.31 392 LEU A O 1
ATOM 3321 N N . LEU A 1 393 ? 9.890 -6.997 -16.919 1.00 97.94 393 LEU A N 1
ATOM 3322 C CA . LEU A 1 393 ? 11.288 -7.202 -16.543 1.00 97.94 393 LEU A CA 1
ATOM 3323 C C . LEU A 1 393 ? 12.257 -6.780 -17.652 1.00 97.94 393 LEU A C 1
ATOM 3325 O O . LEU A 1 393 ? 13.200 -6.037 -17.382 1.00 97.94 393 LEU A O 1
ATOM 3329 N N . GLY A 1 394 ? 12.016 -7.204 -18.894 1.00 97.94 394 GLY A N 1
ATOM 3330 C CA . GLY A 1 394 ? 12.830 -6.781 -20.032 1.00 97.94 394 GLY A CA 1
ATOM 3331 C C . GLY A 1 394 ? 12.753 -5.269 -20.259 1.00 97.94 394 GLY A C 1
ATOM 3332 O O . GLY A 1 394 ? 13.778 -4.621 -20.450 1.00 97.94 394 GLY A O 1
ATOM 3333 N N . THR A 1 395 ? 11.562 -4.684 -20.121 1.00 96.31 395 THR A N 1
ATOM 3334 C CA . THR A 1 395 ? 11.329 -3.233 -20.208 1.00 96.31 395 THR A CA 1
ATOM 3335 C C . THR A 1 395 ? 12.136 -2.471 -19.153 1.00 96.31 395 THR A C 1
ATOM 3337 O O . THR A 1 395 ? 12.824 -1.505 -19.475 1.00 96.31 395 THR A O 1
ATOM 3340 N N . LYS A 1 396 ? 12.134 -2.927 -17.894 1.00 96.00 396 LYS A N 1
ATOM 3341 C CA . LYS A 1 396 ? 12.954 -2.336 -16.824 1.00 96.00 396 LYS A CA 1
ATOM 3342 C C . LYS A 1 396 ? 14.452 -2.449 -17.109 1.00 96.00 396 LYS A C 1
ATOM 3344 O O . LYS A 1 396 ? 15.181 -1.491 -16.871 1.00 96.00 396 LYS A O 1
ATOM 3349 N N . TYR A 1 397 ? 14.913 -3.559 -17.685 1.00 98.25 397 TYR A N 1
ATOM 3350 C CA . TYR A 1 397 ? 16.302 -3.661 -18.137 1.00 98.25 397 TYR A CA 1
ATOM 3351 C C . TYR A 1 397 ? 16.637 -2.668 -19.256 1.00 98.25 397 TYR A C 1
ATOM 3353 O O . TYR A 1 397 ? 17.740 -2.128 -19.251 1.00 98.25 397 TYR A O 1
ATOM 3361 N N . ILE A 1 398 ? 15.710 -2.361 -20.172 1.00 97.56 398 ILE A N 1
ATOM 3362 C CA . ILE A 1 398 ? 15.902 -1.280 -21.156 1.00 97.56 398 ILE A CA 1
ATOM 3363 C C . ILE A 1 398 ? 16.025 0.086 -20.465 1.00 97.56 398 ILE A C 1
ATOM 3365 O O . ILE A 1 398 ? 16.925 0.852 -20.817 1.00 97.56 398 ILE A O 1
ATOM 3369 N N . ARG A 1 399 ? 15.196 0.376 -19.449 1.00 94.44 399 ARG A N 1
ATOM 3370 C CA . ARG A 1 399 ? 15.299 1.614 -18.646 1.00 94.44 399 ARG A CA 1
ATOM 3371 C C . ARG A 1 399 ? 16.691 1.776 -18.042 1.00 94.44 399 ARG A C 1
ATOM 3373 O O . ARG A 1 399 ? 17.323 2.812 -18.205 1.00 94.44 399 ARG A O 1
ATOM 3380 N N . GLU A 1 400 ? 17.207 0.704 -17.451 1.00 94.62 400 GLU A N 1
ATOM 3381 C CA . GLU A 1 400 ? 18.548 0.634 -16.857 1.00 94.62 400 GLU A CA 1
ATOM 3382 C C . GLU A 1 400 ? 19.685 0.464 -17.892 1.00 94.62 400 GLU A C 1
ATOM 3384 O O . GLU A 1 400 ? 20.847 0.313 -17.517 1.00 94.62 400 GLU A O 1
ATOM 3389 N N . ASN A 1 401 ? 19.378 0.468 -19.196 1.00 95.06 401 ASN A N 1
ATOM 3390 C CA . ASN A 1 401 ? 20.318 0.241 -20.301 1.00 95.06 401 ASN A CA 1
ATOM 3391 C C . ASN A 1 401 ? 21.103 -1.097 -20.220 1.00 95.06 401 ASN A C 1
ATOM 3393 O O . ASN A 1 401 ? 22.233 -1.220 -20.698 1.00 95.06 401 ASN A O 1
ATOM 3397 N N . ARG A 1 402 ? 20.497 -2.137 -19.636 1.00 97.81 402 ARG A N 1
ATOM 3398 C CA . ARG A 1 402 ? 21.030 -3.506 -19.498 1.00 97.81 402 ARG A CA 1
ATOM 3399 C C . ARG A 1 402 ? 20.534 -4.401 -20.637 1.00 97.81 402 ARG A C 1
ATOM 3401 O O . ARG A 1 402 ? 19.763 -5.336 -20.432 1.00 97.81 402 ARG A O 1
ATOM 3408 N N . LEU A 1 403 ? 20.968 -4.110 -21.863 1.00 98.19 403 LEU A N 1
ATOM 3409 C CA . LEU A 1 403 ? 20.386 -4.702 -23.079 1.00 98.19 403 LEU A CA 1
ATOM 3410 C C . LEU A 1 403 ? 20.476 -6.236 -23.151 1.00 98.19 403 LEU A C 1
ATOM 3412 O O . LEU A 1 403 ? 19.513 -6.878 -23.557 1.00 98.19 403 LEU A O 1
ATOM 3416 N N . GLU A 1 404 ? 21.600 -6.837 -22.750 1.00 98.31 404 GLU A N 1
ATOM 3417 C CA . GLU A 1 404 ? 21.755 -8.303 -22.775 1.00 98.31 404 GLU A CA 1
ATOM 3418 C C . GLU A 1 404 ? 20.827 -8.985 -21.745 1.00 98.31 404 GLU A C 1
ATOM 3420 O O . GLU A 1 404 ? 20.252 -10.037 -22.022 1.00 98.31 404 GLU A O 1
ATOM 3425 N N . ASP A 1 405 ? 20.597 -8.361 -20.583 1.00 98.62 405 ASP A N 1
ATOM 3426 C CA . ASP A 1 405 ? 19.608 -8.841 -19.608 1.00 98.62 405 ASP A CA 1
ATOM 3427 C C . ASP A 1 405 ? 18.174 -8.695 -20.148 1.00 98.62 405 ASP A C 1
ATOM 3429 O O . ASP A 1 405 ? 17.364 -9.614 -19.999 1.00 98.62 405 ASP A O 1
ATOM 3433 N N . ALA A 1 406 ? 17.873 -7.581 -20.829 1.00 98.50 406 ALA A N 1
ATOM 3434 C CA . ALA A 1 406 ? 16.588 -7.367 -21.498 1.00 98.50 406 ALA A CA 1
ATOM 3435 C C . ALA A 1 406 ? 16.324 -8.444 -22.558 1.00 98.50 406 ALA A C 1
ATOM 3437 O O . ALA A 1 406 ? 15.265 -9.070 -22.556 1.00 98.50 406 ALA A O 1
ATOM 3438 N N . LEU A 1 407 ? 17.316 -8.719 -23.413 1.00 98.44 407 LEU A N 1
ATOM 3439 C CA . LEU A 1 407 ? 17.247 -9.766 -24.427 1.00 98.44 407 LEU A CA 1
ATOM 3440 C C . LEU A 1 407 ? 16.976 -11.136 -23.795 1.00 98.44 407 LEU A C 1
ATOM 3442 O O . LEU A 1 407 ? 16.104 -11.873 -24.255 1.00 98.44 407 LEU A O 1
ATOM 3446 N N . ASN A 1 408 ? 17.689 -11.470 -22.718 1.00 98.00 408 ASN A N 1
ATOM 3447 C CA . ASN A 1 408 ? 17.477 -12.718 -21.992 1.00 98.00 408 ASN A CA 1
ATOM 3448 C C . ASN A 1 408 ? 16.056 -12.818 -21.422 1.00 98.00 408 ASN A C 1
ATOM 3450 O O . ASN A 1 408 ? 15.440 -13.874 -21.538 1.00 98.00 408 ASN A O 1
ATOM 3454 N N . ALA A 1 409 ? 15.514 -11.741 -20.847 1.00 97.50 409 ALA A N 1
ATOM 3455 C CA . ALA A 1 409 ? 14.148 -11.720 -20.325 1.00 97.50 409 ALA A CA 1
ATOM 3456 C C . ALA A 1 409 ? 13.101 -11.893 -21.439 1.00 97.50 409 ALA A C 1
ATOM 3458 O O . ALA A 1 409 ? 12.210 -12.736 -21.318 1.00 97.50 409 ALA A O 1
ATOM 3459 N N . PHE A 1 410 ? 13.239 -11.160 -22.547 1.00 97.25 410 PHE A N 1
ATOM 3460 C CA . PHE A 1 410 ? 12.318 -11.240 -23.681 1.00 97.25 410 PHE A CA 1
ATOM 3461 C C . PHE A 1 410 ? 12.354 -12.602 -24.389 1.00 97.25 410 PHE A C 1
ATOM 3463 O O . PHE A 1 410 ? 11.312 -13.091 -24.818 1.00 97.25 410 PHE A O 1
ATOM 3470 N N . ASN A 1 411 ? 13.511 -13.269 -24.451 1.00 96.56 411 ASN A N 1
ATOM 3471 C CA . ASN A 1 411 ? 13.630 -14.622 -25.012 1.00 96.56 411 ASN A CA 1
ATOM 3472 C C . ASN A 1 411 ? 12.891 -15.700 -24.191 1.00 96.56 411 ASN A C 1
ATOM 3474 O O . ASN A 1 411 ? 12.629 -16.785 -24.706 1.00 96.56 411 ASN A O 1
ATOM 3478 N N . LEU A 1 412 ? 12.550 -15.435 -22.923 1.00 94.56 412 LEU A N 1
ATOM 3479 C CA . LEU A 1 412 ? 11.770 -16.358 -22.080 1.00 94.56 412 LEU A CA 1
ATOM 3480 C C . LEU A 1 412 ? 10.255 -16.273 -22.327 1.00 94.56 412 LEU A C 1
ATOM 3482 O O . LEU A 1 412 ? 9.490 -17.002 -21.680 1.00 94.56 412 LEU A O 1
ATOM 3486 N N . ILE A 1 413 ? 9.822 -15.361 -23.197 1.00 94.31 413 ILE A N 1
ATOM 3487 C CA . ILE A 1 413 ? 8.426 -15.110 -23.545 1.00 94.31 413 ILE A CA 1
ATOM 3488 C C . ILE A 1 413 ? 8.084 -15.903 -24.807 1.00 94.31 413 ILE A C 1
ATOM 3490 O O . ILE A 1 413 ? 8.819 -15.881 -25.793 1.00 94.31 413 ILE A O 1
ATOM 3494 N N . ALA A 1 414 ? 6.961 -16.621 -24.777 1.00 90.31 414 ALA A N 1
ATOM 3495 C CA . ALA A 1 414 ? 6.519 -17.416 -25.919 1.00 90.31 414 ALA A CA 1
ATOM 3496 C C . ALA A 1 414 ? 6.203 -16.524 -27.130 1.00 90.31 414 ALA A C 1
ATOM 3498 O O . ALA A 1 414 ? 5.590 -15.474 -26.972 1.00 90.31 414 ALA A O 1
ATOM 3499 N N . PHE A 1 415 ? 6.541 -16.983 -28.341 1.00 87.56 415 PHE A N 1
ATOM 3500 C CA . PHE A 1 415 ? 6.312 -16.233 -29.585 1.00 87.56 415 PHE A CA 1
ATOM 3501 C C . PHE A 1 415 ? 4.870 -15.720 -29.727 1.00 87.56 415 PHE A C 1
ATOM 3503 O O . PHE A 1 415 ? 4.655 -14.551 -30.026 1.00 87.56 415 PHE A O 1
ATOM 3510 N N . ARG A 1 416 ? 3.900 -16.572 -29.377 1.00 87.94 416 ARG A N 1
ATOM 3511 C CA . ARG A 1 416 ? 2.467 -16.261 -29.384 1.00 87.94 416 ARG A CA 1
ATOM 3512 C C . ARG A 1 416 ? 2.100 -15.002 -28.586 1.00 87.94 416 ARG A C 1
ATOM 3514 O O . ARG A 1 416 ? 1.225 -14.267 -29.008 1.00 87.94 416 ARG A O 1
ATOM 3521 N N . TYR A 1 417 ? 2.778 -14.719 -27.469 1.00 88.88 417 TYR A N 1
ATOM 3522 C CA . TYR A 1 417 ? 2.523 -13.492 -26.702 1.00 88.88 417 TYR A CA 1
ATOM 3523 C C . TYR A 1 417 ? 2.827 -12.241 -27.533 1.00 88.88 417 TYR A C 1
ATOM 3525 O O . TYR A 1 417 ? 2.064 -11.281 -27.490 1.00 88.88 417 TYR A O 1
ATOM 3533 N N . TRP A 1 418 ? 3.921 -12.260 -28.300 1.00 86.69 418 TRP A N 1
ATOM 3534 C CA . TRP A 1 418 ? 4.278 -11.154 -29.182 1.00 86.69 418 TRP A CA 1
ATOM 3535 C C . TRP A 1 418 ? 3.259 -10.998 -30.311 1.00 86.69 418 TRP A C 1
ATOM 3537 O O . TRP A 1 418 ? 2.878 -9.877 -30.621 1.00 86.69 418 TRP A O 1
ATOM 3547 N N . GLU A 1 419 ? 2.771 -12.102 -30.879 1.00 82.12 419 GLU A N 1
ATOM 3548 C CA . GLU A 1 419 ? 1.709 -12.055 -31.889 1.00 82.12 419 GLU A CA 1
ATOM 3549 C C . GLU A 1 419 ? 0.399 -11.499 -31.329 1.00 82.12 419 GLU A C 1
ATOM 3551 O O . GLU A 1 419 ? -0.227 -10.689 -31.993 1.00 82.12 419 GLU A O 1
ATOM 3556 N N . GLU A 1 420 ? -0.005 -11.887 -30.121 1.00 79.12 420 GLU A N 1
ATOM 3557 C CA . GLU A 1 420 ? -1.288 -11.482 -29.527 1.00 79.12 420 GLU A CA 1
ATOM 3558 C C . GLU A 1 420 ? -1.281 -10.052 -28.969 1.00 79.12 420 GLU A C 1
ATOM 3560 O O . GLU A 1 420 ? -2.316 -9.408 -28.981 1.00 79.12 420 GLU A O 1
ATOM 3565 N N . ASN A 1 421 ? -0.143 -9.539 -28.479 1.00 77.69 421 ASN A N 1
ATOM 3566 C CA . ASN A 1 421 ? -0.096 -8.249 -27.760 1.00 77.69 421 ASN A CA 1
ATOM 3567 C C . ASN A 1 421 ? 0.551 -7.107 -28.557 1.00 77.69 421 ASN A C 1
ATOM 3569 O O . ASN A 1 421 ? 0.473 -5.951 -28.146 1.00 77.69 421 ASN A O 1
ATOM 3573 N N . TYR A 1 422 ? 1.225 -7.418 -29.666 1.00 74.06 422 TYR A N 1
ATOM 3574 C CA . TYR A 1 422 ? 1.881 -6.433 -30.534 1.00 74.06 422 TYR A CA 1
ATOM 3575 C C . TYR A 1 422 ? 1.311 -6.444 -31.955 1.00 74.06 422 TYR A C 1
ATOM 3577 O O . TYR A 1 422 ? 1.945 -5.945 -32.886 1.00 74.06 422 TYR A O 1
ATOM 3585 N N . ASN A 1 423 ? 0.111 -7.004 -32.138 1.00 65.81 423 ASN A N 1
ATOM 3586 C CA . ASN A 1 423 ? -0.604 -6.891 -33.401 1.00 65.81 423 ASN A CA 1
ATOM 3587 C C . ASN A 1 423 ? -1.489 -5.624 -33.440 1.00 65.81 423 ASN A C 1
ATOM 3589 O O . ASN A 1 423 ? -1.874 -5.088 -32.400 1.00 65.81 423 ASN A O 1
ATOM 3593 N N . PRO A 1 424 ? -1.838 -5.120 -34.637 1.00 57.38 424 PRO A N 1
ATOM 3594 C CA . PRO A 1 424 ? -2.644 -3.907 -34.758 1.00 57.38 424 PRO A CA 1
ATOM 3595 C C . PRO A 1 424 ? -4.095 -4.004 -34.249 1.00 57.38 424 PRO A C 1
ATOM 3597 O O . PRO A 1 424 ? -4.726 -2.953 -34.171 1.00 57.38 424 PRO A O 1
ATOM 3600 N N . TRP A 1 425 ? -4.627 -5.194 -33.936 1.00 51.03 425 TRP A N 1
ATOM 3601 C CA . TRP A 1 425 ? -6.069 -5.469 -33.788 1.00 51.03 425 TRP A CA 1
ATOM 3602 C C . TRP A 1 425 ? -6.505 -5.975 -32.397 1.00 51.03 425 TRP A C 1
ATOM 3604 O O . TRP A 1 425 ? -7.649 -5.749 -32.018 1.00 51.03 425 TRP A O 1
ATOM 3614 N N . GLU A 1 426 ? -5.628 -6.628 -31.633 1.00 49.91 426 GLU A N 1
ATOM 3615 C CA . GLU A 1 426 ? -5.876 -7.188 -30.297 1.00 49.91 426 GLU A CA 1
ATOM 3616 C C . GLU A 1 426 ? -4.959 -6.464 -29.297 1.00 49.91 426 GLU A C 1
ATOM 3618 O O . GLU A 1 426 ? -3.779 -6.778 -29.157 1.00 49.91 426 GLU A O 1
ATOM 3623 N N . ARG A 1 427 ? -5.481 -5.412 -28.652 1.00 56.22 427 ARG A N 1
ATOM 3624 C CA . ARG A 1 427 ? -4.709 -4.505 -27.780 1.00 56.22 427 ARG A CA 1
ATOM 3625 C C . ARG A 1 427 ? -5.257 -4.456 -26.358 1.00 56.22 427 ARG A C 1
ATOM 3627 O O . ARG A 1 427 ? -5.270 -3.394 -25.754 1.00 56.22 427 ARG A O 1
ATOM 3634 N N . ASP A 1 428 ? -5.672 -5.597 -25.806 1.00 51.12 428 ASP A N 1
ATOM 3635 C CA . ASP A 1 428 ? -6.440 -5.712 -24.548 1.00 51.12 428 ASP A CA 1
ATOM 3636 C C . ASP A 1 428 ? -5.903 -4.909 -23.335 1.00 51.12 428 ASP A C 1
ATOM 3638 O O . ASP A 1 428 ? -6.627 -4.753 -22.351 1.00 51.12 428 ASP A O 1
ATOM 3642 N N . ARG A 1 429 ? -4.646 -4.429 -23.347 1.00 55.31 429 ARG A N 1
ATOM 3643 C CA . ARG A 1 429 ? -4.024 -3.661 -22.247 1.00 55.31 429 ARG A CA 1
ATOM 3644 C C . ARG A 1 429 ? -3.217 -2.414 -22.651 1.00 55.31 429 ARG A C 1
ATOM 3646 O O . ARG A 1 429 ? -2.580 -1.827 -21.781 1.00 55.31 429 ARG A O 1
ATOM 3653 N N . PHE A 1 430 ? -3.221 -2.008 -23.921 1.00 52.78 430 PHE A N 1
ATOM 3654 C CA . PHE A 1 430 ? -2.593 -0.758 -24.380 1.00 52.78 430 PHE A CA 1
ATOM 3655 C C . PHE A 1 430 ? -3.674 0.180 -24.943 1.00 52.78 430 PHE A C 1
ATOM 3657 O O . PHE A 1 430 ? -4.703 -0.295 -25.403 1.00 52.78 430 PHE A O 1
ATOM 3664 N N . ASP A 1 431 ? -3.459 1.498 -24.893 1.00 50.16 431 ASP A N 1
ATOM 3665 C CA . ASP A 1 431 ? -4.424 2.510 -25.365 1.00 50.16 431 ASP A CA 1
ATOM 3666 C C . ASP A 1 431 ? -4.900 2.236 -26.813 1.00 50.16 431 ASP A C 1
ATOM 3668 O O . ASP A 1 431 ? -4.088 2.007 -27.721 1.00 50.16 431 ASP A O 1
ATOM 3672 N N . ASP A 1 432 ? -6.222 2.291 -27.025 1.00 48.78 432 ASP A N 1
ATOM 3673 C CA . ASP A 1 432 ? -6.920 2.051 -28.299 1.00 48.78 432 ASP A CA 1
ATOM 3674 C C . ASP A 1 432 ? -6.374 2.899 -29.467 1.00 48.78 432 ASP A C 1
ATOM 3676 O O . ASP A 1 432 ? -6.484 2.521 -30.639 1.00 48.78 432 ASP A O 1
ATOM 3680 N N . SER A 1 433 ? -5.742 4.038 -29.177 1.00 51.56 433 SER A N 1
ATOM 3681 C CA . SER A 1 433 ? -5.292 5.011 -30.175 1.00 51.56 433 SER A CA 1
ATOM 3682 C C . SER A 1 433 ? -3.886 4.779 -30.758 1.00 51.56 433 SER A C 1
ATOM 3684 O O . SER A 1 433 ? -3.485 5.531 -31.651 1.00 51.56 433 SER A O 1
ATOM 3686 N N . TYR A 1 434 ? -3.131 3.753 -30.326 1.00 59.34 434 TYR A N 1
ATOM 3687 C CA . TYR A 1 434 ? -1.683 3.686 -30.607 1.00 59.34 434 TYR A CA 1
ATOM 3688 C C . TYR A 1 434 ? -1.155 2.427 -31.333 1.00 59.34 434 TYR A C 1
ATOM 3690 O O . TYR A 1 434 ? -1.455 1.303 -30.938 1.00 59.34 434 TYR A O 1
ATOM 3698 N N . THR A 1 435 ? -0.285 2.596 -32.347 1.00 64.69 435 THR A N 1
ATOM 3699 C CA . THR A 1 435 ? 0.379 1.499 -33.089 1.00 64.69 435 THR A CA 1
ATOM 3700 C C . THR A 1 435 ? 1.886 1.402 -32.794 1.00 64.69 435 THR A C 1
ATOM 3702 O O . THR A 1 435 ? 2.633 2.360 -32.979 1.00 64.69 435 THR A O 1
ATOM 37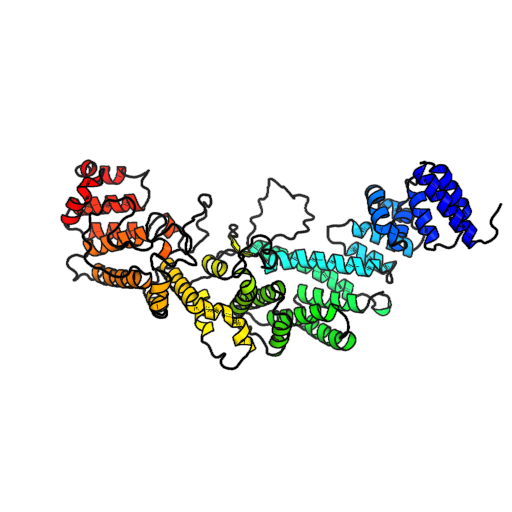05 N N . PHE A 1 436 ? 2.359 0.222 -32.369 1.00 77.62 436 PHE A N 1
ATOM 3706 C CA . PHE A 1 436 ? 3.791 -0.111 -32.253 1.00 77.62 436 PHE A CA 1
ATOM 3707 C C . PHE A 1 436 ? 4.264 -0.900 -33.484 1.00 77.62 436 PHE A C 1
ATOM 3709 O O . PHE A 1 436 ? 4.607 -2.076 -33.403 1.00 77.62 436 PHE A O 1
ATOM 3716 N N . ASP A 1 437 ? 4.201 -0.264 -34.653 1.00 77.44 437 ASP A N 1
ATOM 3717 C CA . ASP A 1 437 ? 4.337 -0.918 -35.964 1.00 77.44 437 ASP A CA 1
ATOM 3718 C C . ASP A 1 437 ? 5.415 -0.306 -36.874 1.00 77.44 437 ASP A C 1
ATOM 3720 O O . ASP A 1 437 ? 5.692 -0.836 -37.951 1.00 77.44 437 ASP A O 1
ATOM 3724 N N . LYS A 1 438 ? 6.056 0.783 -36.439 1.00 87.56 438 LYS A N 1
ATOM 3725 C CA . LYS A 1 438 ? 7.117 1.477 -37.183 1.00 87.56 438 LYS A CA 1
ATOM 3726 C C . LYS A 1 438 ? 8.505 1.052 -36.723 1.00 87.56 438 LYS A C 1
ATOM 3728 O O . LYS A 1 438 ? 8.724 0.760 -35.549 1.00 87.56 438 LYS A O 1
ATOM 3733 N N . ASN A 1 439 ? 9.473 1.041 -37.637 1.00 91.62 439 ASN A N 1
ATOM 3734 C CA . ASN A 1 439 ? 10.828 0.605 -37.325 1.00 91.62 439 ASN A CA 1
ATOM 3735 C C . ASN A 1 439 ? 11.609 1.754 -36.654 1.00 91.62 439 ASN A C 1
ATOM 3737 O O . ASN A 1 439 ? 11.912 2.751 -37.315 1.00 91.62 439 ASN A O 1
ATOM 3741 N N . PRO A 1 440 ? 12.004 1.637 -35.371 1.00 93.88 440 PRO A N 1
ATOM 3742 C CA . PRO A 1 440 ? 12.610 2.748 -34.635 1.00 93.88 440 PRO A CA 1
ATOM 3743 C C . PRO A 1 440 ? 14.003 3.143 -35.134 1.00 93.88 440 PRO A C 1
ATOM 3745 O O . PRO A 1 440 ? 14.504 4.199 -34.758 1.00 93.88 440 PRO A O 1
ATOM 3748 N N . PHE A 1 441 ? 14.649 2.319 -35.959 1.00 95.62 441 PHE A N 1
ATOM 3749 C CA . PHE A 1 441 ? 15.970 2.619 -36.510 1.00 95.62 441 PHE A CA 1
ATOM 3750 C C . PHE A 1 441 ? 15.903 3.540 -37.738 1.00 95.62 441 PHE A C 1
ATOM 3752 O O . PHE A 1 441 ? 16.880 4.235 -38.029 1.00 95.62 441 PHE A O 1
ATOM 3759 N N . TYR A 1 442 ? 14.767 3.560 -38.444 1.00 93.62 442 TYR A N 1
ATOM 3760 C CA . TYR A 1 442 ? 14.624 4.244 -39.735 1.00 93.62 442 TYR A CA 1
ATOM 3761 C C . TYR A 1 442 ? 13.515 5.297 -39.752 1.00 93.62 442 TYR A C 1
ATOM 3763 O O . TYR A 1 442 ? 13.667 6.318 -40.413 1.00 93.62 442 TYR A O 1
ATOM 3771 N N . ASP A 1 443 ? 12.425 5.069 -39.021 1.00 91.44 443 ASP A N 1
ATOM 3772 C CA . ASP A 1 443 ? 11.281 5.976 -38.987 1.00 91.44 443 ASP A CA 1
ATOM 3773 C C . ASP A 1 443 ? 11.409 6.923 -37.797 1.00 91.44 443 ASP A C 1
ATOM 3775 O O . ASP A 1 443 ? 11.623 6.466 -36.675 1.00 91.44 443 ASP A O 1
ATOM 3779 N N . ILE A 1 444 ? 11.245 8.230 -37.999 1.00 89.19 444 ILE A N 1
ATOM 3780 C CA . ILE A 1 444 ? 11.293 9.235 -36.926 1.00 89.19 444 ILE A CA 1
ATOM 3781 C C . ILE A 1 444 ? 9.957 9.975 -36.897 1.00 89.19 444 ILE A C 1
ATOM 3783 O O . ILE A 1 444 ? 9.385 10.314 -37.931 1.00 89.19 444 ILE A O 1
ATOM 3787 N N . LYS A 1 445 ? 9.414 10.191 -35.697 1.00 83.75 445 LYS A N 1
ATOM 3788 C CA . LYS A 1 445 ? 8.127 10.873 -35.530 1.00 83.75 445 LYS A CA 1
ATOM 3789 C C . LYS A 1 445 ? 8.217 12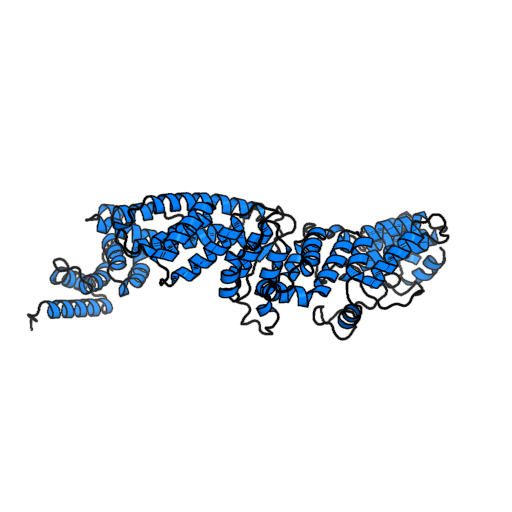.310 -36.069 1.00 83.75 445 LYS A C 1
ATOM 3791 O O . LYS A 1 445 ? 9.136 13.035 -35.707 1.00 83.75 445 LYS A O 1
ATOM 3796 N N . TYR A 1 446 ? 7.243 12.707 -36.892 1.00 81.62 446 TYR A N 1
ATOM 3797 C CA . TYR A 1 446 ? 7.148 14.034 -37.528 1.00 81.62 446 TYR A CA 1
ATOM 3798 C C . TYR A 1 446 ? 8.287 14.403 -38.494 1.00 81.62 446 TYR A C 1
ATOM 3800 O O . TYR A 1 446 ? 8.451 15.578 -38.807 1.00 81.62 446 TYR A O 1
ATOM 3808 N N . VAL A 1 447 ? 9.051 13.422 -38.981 1.00 84.06 447 VAL A N 1
ATOM 3809 C CA . VAL A 1 447 ? 10.091 13.628 -39.997 1.00 84.06 447 VAL A CA 1
ATOM 3810 C C . VAL A 1 447 ? 9.772 12.748 -41.200 1.00 84.06 447 VAL A C 1
ATOM 3812 O O . VAL A 1 447 ? 9.451 11.569 -41.033 1.00 84.06 447 VAL A O 1
ATOM 3815 N N . ASP A 1 448 ? 9.849 13.318 -42.403 1.00 85.50 448 ASP A N 1
ATOM 3816 C CA . ASP A 1 448 ? 9.635 12.561 -43.636 1.00 85.50 448 ASP A CA 1
ATOM 3817 C C . ASP A 1 448 ? 10.693 11.454 -43.785 1.00 85.50 448 ASP A C 1
ATOM 3819 O O . ASP A 1 448 ? 11.854 11.664 -43.423 1.00 85.50 448 ASP A O 1
ATOM 3823 N N . PRO A 1 449 ? 10.337 10.260 -44.295 1.00 87.56 449 PRO A N 1
ATOM 3824 C CA . PRO A 1 449 ? 11.297 9.172 -44.448 1.00 87.56 449 PRO A CA 1
ATOM 3825 C C . PRO A 1 449 ? 12.454 9.561 -45.378 1.00 87.56 449 PRO A C 1
ATOM 3827 O O . PRO A 1 449 ? 12.246 9.797 -46.562 1.00 87.56 449 PRO A O 1
ATOM 3830 N N . PHE A 1 450 ? 13.677 9.566 -44.848 1.00 91.38 450 PHE A N 1
ATOM 3831 C CA . PHE A 1 450 ? 14.906 9.858 -45.604 1.00 91.38 450 PHE A CA 1
ATOM 3832 C C . PHE A 1 450 ? 15.966 8.749 -45.478 1.00 91.38 450 PHE A C 1
ATOM 3834 O O . PHE A 1 450 ? 17.080 8.866 -45.988 1.00 91.38 450 PHE A O 1
ATOM 3841 N N . ILE A 1 451 ? 15.636 7.669 -44.761 1.00 91.44 451 ILE A N 1
ATOM 3842 C CA . ILE A 1 451 ? 16.516 6.524 -44.524 1.00 91.44 451 ILE A CA 1
ATOM 3843 C C . ILE A 1 451 ? 15.878 5.282 -45.150 1.00 91.44 451 ILE A C 1
ATOM 3845 O O . ILE A 1 451 ? 14.795 4.872 -44.723 1.00 91.44 451 ILE A O 1
ATOM 3849 N N . PRO A 1 452 ? 16.541 4.625 -46.116 1.00 87.69 452 PRO A N 1
ATOM 3850 C CA . PRO A 1 452 ? 16.024 3.397 -46.700 1.00 87.69 452 PRO A CA 1
ATOM 3851 C C . PRO A 1 452 ? 15.890 2.279 -45.662 1.00 87.69 452 PRO A C 1
ATOM 3853 O O . PRO A 1 452 ? 16.835 1.954 -44.937 1.00 87.69 452 PRO A O 1
ATOM 3856 N N . HIS A 1 453 ? 14.727 1.627 -45.633 1.00 87.31 453 HIS A N 1
ATOM 3857 C CA . HIS A 1 453 ? 14.512 0.432 -44.818 1.00 87.31 453 HIS A CA 1
ATOM 3858 C C . HIS A 1 453 ? 15.307 -0.739 -45.402 1.00 87.31 453 HIS A C 1
ATOM 3860 O O . HIS A 1 453 ? 14.957 -1.280 -46.451 1.00 87.31 453 HIS A O 1
ATOM 3866 N N . THR A 1 454 ? 16.377 -1.147 -44.722 1.00 81.50 454 THR A N 1
ATOM 3867 C CA . THR A 1 454 ? 17.244 -2.249 -45.185 1.00 81.50 454 THR A CA 1
ATOM 3868 C C . THR A 1 454 ? 16.847 -3.612 -44.618 1.00 81.50 454 THR A C 1
ATOM 3870 O O . THR A 1 454 ? 17.190 -4.641 -45.196 1.00 81.50 454 THR A O 1
ATOM 3873 N N . GLU A 1 455 ? 16.085 -3.637 -43.521 1.00 81.94 455 GLU A N 1
ATOM 3874 C CA . GLU A 1 455 ? 15.647 -4.856 -42.839 1.00 81.94 455 GLU A CA 1
ATOM 3875 C C . GLU A 1 455 ? 14.137 -4.786 -42.551 1.00 81.94 455 GLU A C 1
ATOM 3877 O O . GLU A 1 455 ? 13.619 -3.749 -42.134 1.00 81.94 455 GLU A O 1
ATOM 3882 N N . ARG A 1 456 ? 13.422 -5.898 -42.780 1.00 80.94 456 ARG A N 1
ATOM 3883 C CA . ARG A 1 456 ? 11.989 -6.047 -42.477 1.00 80.94 456 ARG A CA 1
ATOM 3884 C C . ARG A 1 456 ? 11.802 -7.149 -41.443 1.00 80.94 456 ARG A C 1
ATOM 3886 O O . ARG A 1 456 ? 12.188 -8.290 -41.687 1.00 80.94 456 ARG A O 1
ATOM 3893 N N . TYR A 1 457 ? 11.207 -6.808 -40.309 1.00 85.25 457 TYR A N 1
ATOM 3894 C CA . TYR A 1 457 ? 10.896 -7.735 -39.225 1.00 85.25 457 TYR A CA 1
ATOM 3895 C C . TYR A 1 457 ? 9.655 -7.257 -38.464 1.00 85.25 457 TYR A C 1
ATOM 3897 O O . TYR A 1 457 ? 9.306 -6.079 -38.530 1.00 85.25 457 TYR A O 1
ATOM 3905 N N . LEU A 1 458 ? 8.991 -8.164 -37.739 1.00 83.75 458 LEU A N 1
ATOM 3906 C CA . LEU A 1 458 ? 7.884 -7.798 -36.853 1.00 83.75 458 LEU A CA 1
ATOM 3907 C C . LEU A 1 458 ? 8.414 -6.925 -35.711 1.00 83.75 458 LEU A C 1
ATOM 3909 O O . LEU A 1 458 ? 9.292 -7.360 -34.958 1.00 83.75 458 LEU A O 1
ATOM 3913 N N . VAL A 1 459 ? 7.892 -5.708 -35.586 1.00 87.44 459 VAL A N 1
ATOM 3914 C CA . VAL A 1 459 ? 8.305 -4.746 -34.561 1.00 87.44 459 VAL A CA 1
ATOM 3915 C C . VAL A 1 459 ? 7.791 -5.215 -33.201 1.00 87.44 459 VAL A C 1
ATOM 3917 O O . VAL A 1 459 ? 6.599 -5.243 -32.931 1.00 87.44 459 VAL A O 1
ATOM 3920 N N . THR A 1 460 ? 8.715 -5.645 -32.347 1.00 91.12 460 THR A N 1
ATOM 3921 C CA . THR A 1 460 ? 8.451 -6.112 -30.982 1.00 91.12 460 THR A CA 1
ATOM 3922 C C . THR A 1 460 ? 9.584 -5.625 -30.094 1.00 91.12 460 THR A C 1
ATOM 3924 O O . THR A 1 460 ? 10.680 -5.333 -30.585 1.00 91.12 460 THR A O 1
ATOM 3927 N N . LYS A 1 461 ? 9.373 -5.602 -28.776 1.00 93.56 461 LYS A N 1
ATOM 3928 C CA . LYS A 1 461 ? 10.467 -5.298 -27.844 1.00 93.56 461 LYS A CA 1
ATOM 3929 C C . LYS A 1 461 ? 11.653 -6.245 -28.034 1.00 93.56 461 LYS A C 1
ATOM 3931 O O . LYS A 1 461 ? 12.792 -5.792 -28.098 1.00 93.56 461 LYS A O 1
ATOM 3936 N N . LEU A 1 462 ? 11.385 -7.539 -28.232 1.00 95.62 462 LEU A N 1
ATOM 3937 C CA . LEU A 1 462 ? 12.411 -8.547 -28.500 1.00 95.62 462 LEU A CA 1
ATOM 3938 C C . LEU A 1 462 ? 13.234 -8.229 -29.757 1.00 95.62 462 LEU A C 1
ATOM 3940 O O . LEU A 1 462 ? 14.464 -8.169 -29.690 1.00 95.62 462 LEU A O 1
ATOM 3944 N N . SER A 1 463 ? 12.569 -8.032 -30.898 1.00 94.25 463 SER A N 1
ATOM 3945 C CA . SER A 1 463 ? 13.251 -7.810 -32.176 1.00 94.25 463 SER A CA 1
ATOM 3946 C C . SER A 1 463 ? 14.037 -6.501 -32.164 1.00 94.25 463 SER A C 1
ATOM 3948 O O . SER A 1 463 ? 15.193 -6.494 -32.584 1.00 94.25 463 SER A O 1
ATOM 3950 N N . ILE A 1 464 ? 13.492 -5.421 -31.600 1.00 95.75 464 ILE A N 1
ATOM 3951 C CA . ILE A 1 464 ? 14.215 -4.149 -31.470 1.00 95.75 464 ILE A CA 1
ATOM 3952 C C . ILE A 1 464 ? 15.465 -4.318 -30.601 1.00 95.75 464 ILE A C 1
ATOM 3954 O O . ILE A 1 464 ? 16.545 -3.884 -31.002 1.00 95.75 464 ILE A O 1
ATOM 3958 N N . THR A 1 465 ? 15.369 -4.987 -29.446 1.00 97.94 465 THR A N 1
ATOM 3959 C CA . THR A 1 465 ? 16.529 -5.222 -28.571 1.00 97.94 465 THR A CA 1
ATOM 3960 C C . THR A 1 465 ? 17.614 -6.054 -29.263 1.00 97.94 465 THR A C 1
ATOM 3962 O O . THR A 1 465 ? 18.795 -5.714 -29.167 1.00 97.94 465 THR A O 1
ATOM 3965 N N . GLN A 1 466 ? 17.243 -7.100 -30.012 1.00 97.56 466 GLN A N 1
ATOM 3966 C CA . GLN A 1 466 ? 18.191 -7.904 -30.799 1.00 97.56 466 GLN A CA 1
ATOM 3967 C C . GLN A 1 466 ? 18.954 -7.052 -31.822 1.00 97.56 466 GLN A C 1
ATOM 3969 O O . GLN A 1 466 ? 20.184 -7.135 -31.910 1.00 97.56 466 GLN A O 1
ATOM 3974 N N . HIS A 1 467 ? 18.237 -6.212 -32.573 1.00 97.50 467 HIS A N 1
ATOM 3975 C CA . HIS A 1 467 ? 18.833 -5.337 -33.580 1.00 97.50 467 HIS A CA 1
ATOM 3976 C C . HIS A 1 467 ? 19.699 -4.248 -32.944 1.00 97.50 467 HIS A C 1
ATOM 3978 O O . HIS A 1 467 ? 20.805 -4.003 -33.419 1.00 97.50 467 HIS A O 1
ATOM 3984 N N . LEU A 1 468 ? 19.268 -3.667 -31.823 1.00 98.12 468 LEU A N 1
ATOM 3985 C CA . LEU A 1 468 ? 20.039 -2.660 -31.098 1.00 98.12 468 LEU A CA 1
ATOM 3986 C C . LEU A 1 468 ? 21.391 -3.221 -30.635 1.00 98.12 468 LEU A C 1
ATOM 3988 O O . LEU A 1 468 ? 22.429 -2.614 -30.890 1.00 98.12 468 LEU A O 1
ATOM 3992 N N . ILE A 1 469 ? 21.402 -4.417 -30.036 1.00 98.44 469 ILE A N 1
ATOM 3993 C CA . ILE A 1 469 ? 22.637 -5.104 -29.623 1.00 98.44 469 ILE A CA 1
ATOM 3994 C C . ILE A 1 469 ? 23.524 -5.422 -30.834 1.00 98.44 469 ILE A C 1
ATOM 3996 O O . ILE A 1 469 ? 24.738 -5.208 -30.788 1.00 98.44 469 ILE A O 1
ATOM 4000 N N . LYS A 1 470 ? 22.935 -5.930 -31.926 1.00 97.38 470 LYS A N 1
ATOM 4001 C CA . LYS A 1 470 ? 23.648 -6.217 -33.181 1.00 97.38 470 LYS A CA 1
ATOM 4002 C C . LYS A 1 470 ? 24.326 -4.958 -33.725 1.00 97.38 470 LYS A C 1
ATOM 4004 O O . LYS A 1 470 ? 25.516 -4.999 -34.033 1.00 97.38 470 LYS A O 1
ATOM 4009 N N . TYR A 1 471 ? 23.599 -3.849 -33.836 1.00 97.50 471 TYR A N 1
ATOM 4010 C CA . TYR A 1 471 ? 24.136 -2.608 -34.385 1.00 97.50 471 TYR A CA 1
ATOM 4011 C C . TYR A 1 471 ? 25.168 -1.970 -33.458 1.00 97.50 471 TYR A C 1
ATOM 4013 O O . TYR A 1 471 ? 26.181 -1.500 -33.962 1.00 97.50 471 TYR A O 1
ATOM 4021 N N . LEU A 1 472 ? 24.996 -2.026 -32.132 1.00 97.94 472 LEU A N 1
ATOM 4022 C CA . LEU A 1 472 ? 26.024 -1.585 -31.180 1.00 97.94 472 LEU A CA 1
ATOM 4023 C C . LEU A 1 472 ? 27.335 -2.354 -31.377 1.00 97.94 472 LEU A C 1
ATOM 4025 O O . LEU A 1 472 ? 28.391 -1.745 -31.526 1.00 97.94 472 LEU A O 1
ATOM 4029 N N . LYS A 1 473 ? 27.270 -3.688 -31.498 1.00 97.69 473 LYS A N 1
ATOM 4030 C CA . LYS A 1 473 ? 28.448 -4.530 -31.783 1.00 97.69 473 LYS A CA 1
ATOM 4031 C C . LYS A 1 473 ? 29.130 -4.152 -33.104 1.00 97.69 473 LYS A C 1
ATOM 4033 O O . LYS A 1 473 ? 30.355 -4.214 -33.197 1.00 97.69 473 LYS A O 1
ATOM 4038 N N . LEU A 1 474 ? 28.362 -3.763 -34.123 1.00 97.19 474 LEU A N 1
ATOM 4039 C CA . LEU A 1 474 ? 28.903 -3.299 -35.404 1.00 97.19 474 LEU A CA 1
ATOM 4040 C C . LEU A 1 474 ? 29.519 -1.900 -35.292 1.00 97.19 474 LEU A C 1
ATOM 4042 O O . LEU A 1 474 ? 30.618 -1.692 -35.806 1.00 97.19 474 LEU A O 1
ATOM 4046 N N . ALA A 1 475 ? 28.854 -0.971 -34.607 1.00 97.19 475 ALA A N 1
ATOM 4047 C CA . ALA A 1 475 ? 29.308 0.402 -34.424 1.00 97.19 475 ALA A CA 1
ATOM 4048 C C . ALA A 1 475 ? 30.588 0.481 -33.580 1.00 97.19 475 ALA A C 1
ATOM 4050 O O . ALA A 1 475 ? 31.506 1.222 -33.923 1.00 97.19 475 ALA A O 1
ATOM 4051 N N . ASP A 1 476 ? 30.699 -0.326 -32.525 1.00 95.31 476 ASP A N 1
ATOM 4052 C CA . ASP A 1 476 ? 31.843 -0.302 -31.607 1.00 95.31 476 ASP A CA 1
ATOM 4053 C C . ASP A 1 476 ? 33.051 -1.102 -32.114 1.00 95.31 476 ASP A C 1
ATOM 4055 O O . ASP A 1 476 ? 34.157 -0.948 -31.599 1.00 95.31 476 ASP A O 1
ATOM 4059 N N . ASN A 1 477 ? 32.884 -1.928 -33.150 1.00 96.31 477 ASN A N 1
ATOM 4060 C CA . ASN A 1 477 ? 33.988 -2.661 -33.760 1.00 96.31 477 ASN A CA 1
ATOM 4061 C C . ASN A 1 477 ? 34.811 -1.745 -34.692 1.00 96.31 477 ASN A C 1
ATOM 4063 O O . ASN A 1 477 ? 34.313 -1.361 -35.754 1.00 96.31 477 ASN A O 1
ATOM 4067 N N . PRO A 1 478 ? 36.101 -1.472 -34.397 1.00 92.75 478 PRO A N 1
ATOM 4068 C CA . PRO A 1 478 ? 36.936 -0.596 -35.226 1.00 92.75 478 PRO A CA 1
ATOM 4069 C C . PRO A 1 478 ? 37.160 -1.106 -36.657 1.00 92.75 478 PRO A C 1
ATOM 4071 O O . PRO A 1 478 ? 37.573 -0.342 -37.523 1.00 92.75 478 PRO A O 1
ATOM 4074 N N . LYS A 1 479 ? 36.910 -2.398 -36.918 1.00 93.81 479 LYS A N 1
ATOM 4075 C CA . LYS A 1 479 ? 37.041 -3.008 -38.252 1.00 93.81 479 LYS A CA 1
ATOM 4076 C C . LYS A 1 479 ? 35.816 -2.785 -39.144 1.00 93.81 479 LYS A C 1
ATOM 4078 O O . LYS A 1 479 ? 35.885 -3.064 -40.341 1.00 93.81 479 LYS A O 1
ATOM 4083 N N . THR A 1 480 ? 34.698 -2.325 -38.590 1.00 94.12 480 THR A N 1
ATOM 4084 C CA . THR A 1 480 ? 33.492 -2.015 -39.363 1.00 94.12 480 THR A CA 1
ATOM 4085 C C . THR A 1 480 ? 33.731 -0.759 -40.205 1.00 94.12 480 THR A C 1
ATOM 4087 O O . THR A 1 480 ? 34.251 0.234 -39.708 1.00 94.12 480 THR A O 1
ATOM 4090 N N . LYS A 1 481 ? 33.364 -0.784 -41.494 1.00 88.62 481 LYS A N 1
ATOM 4091 C CA . LYS A 1 481 ? 33.655 0.325 -42.427 1.00 88.62 481 LYS A CA 1
ATOM 4092 C C . LYS A 1 481 ? 32.727 1.539 -42.278 1.00 88.62 481 LYS A C 1
ATOM 4094 O O . LYS A 1 481 ? 33.162 2.648 -42.565 1.00 88.62 481 LYS A O 1
ATOM 4099 N N . ASN A 1 482 ? 31.477 1.318 -41.880 1.00 91.25 482 ASN A N 1
ATOM 4100 C CA . ASN A 1 482 ? 30.375 2.289 -41.838 1.00 91.25 482 ASN A CA 1
ATOM 4101 C C . ASN A 1 482 ? 29.843 2.464 -40.403 1.00 91.25 482 ASN A C 1
ATOM 4103 O O . ASN A 1 482 ? 28.662 2.263 -40.123 1.00 91.25 482 ASN A O 1
ATOM 4107 N N . ARG A 1 483 ? 30.751 2.728 -39.458 1.00 96.06 483 ARG A N 1
ATOM 4108 C CA . ARG A 1 483 ? 30.429 2.847 -38.023 1.00 96.06 483 ARG A CA 1
ATOM 4109 C C . ARG A 1 483 ? 29.511 4.032 -37.734 1.00 96.06 483 ARG A C 1
ATOM 4111 O O . ARG A 1 483 ? 28.604 3.918 -36.922 1.00 96.06 483 ARG A O 1
ATOM 4118 N N . ASP A 1 484 ? 29.745 5.129 -38.433 1.00 96.12 484 ASP A N 1
ATOM 4119 C CA . ASP A 1 484 ? 28.952 6.351 -38.455 1.00 96.12 484 ASP A CA 1
ATOM 4120 C C . ASP A 1 484 ? 27.468 6.089 -38.776 1.00 96.12 484 ASP A C 1
ATOM 4122 O O . ASP A 1 484 ? 26.598 6.517 -38.021 1.00 96.12 484 ASP A O 1
ATOM 4126 N N . TYR A 1 485 ? 27.176 5.280 -39.803 1.00 95.81 485 TYR A N 1
ATOM 4127 C CA . TYR A 1 485 ? 25.814 4.828 -40.118 1.00 95.81 485 TYR A CA 1
ATOM 4128 C C . TYR A 1 485 ? 25.176 4.062 -38.953 1.00 95.81 485 TYR A C 1
ATOM 4130 O O . TYR A 1 485 ? 24.036 4.341 -38.583 1.00 95.81 485 TYR A O 1
ATOM 4138 N N . TYR A 1 486 ? 25.901 3.106 -38.359 1.00 97.31 486 TYR A N 1
ATOM 4139 C CA . TYR A 1 486 ? 25.357 2.323 -37.249 1.00 97.31 486 TYR A CA 1
ATOM 4140 C C . TYR A 1 486 ? 25.100 3.191 -36.017 1.00 97.31 486 TYR A C 1
ATOM 4142 O O . TYR A 1 486 ? 24.034 3.074 -35.420 1.00 97.31 486 TYR A O 1
ATOM 4150 N N . TYR A 1 487 ? 26.016 4.099 -35.666 1.00 98.31 487 TYR A N 1
ATOM 4151 C CA . TYR A 1 487 ? 25.787 5.055 -34.582 1.00 98.31 487 TYR A CA 1
ATOM 4152 C C . TYR A 1 487 ? 24.562 5.940 -34.843 1.00 98.31 487 TYR A C 1
ATOM 4154 O O . TYR A 1 487 ? 23.780 6.162 -33.921 1.00 98.31 487 TYR A O 1
ATOM 4162 N N . PHE A 1 488 ? 24.335 6.368 -36.088 1.00 97.69 488 PHE A N 1
ATOM 4163 C CA . PHE A 1 488 ? 23.178 7.185 -36.451 1.00 97.69 488 PHE A CA 1
ATOM 4164 C C . PHE A 1 488 ? 21.846 6.442 -36.267 1.00 97.69 488 PHE A C 1
ATOM 4166 O O . PHE A 1 488 ? 20.954 6.933 -35.582 1.00 97.69 488 PHE A O 1
ATOM 4173 N N . ILE A 1 489 ? 21.711 5.221 -36.797 1.00 96.81 489 ILE A N 1
ATOM 4174 C CA . ILE A 1 489 ? 20.458 4.458 -36.643 1.00 96.81 489 ILE A CA 1
ATOM 4175 C C . ILE A 1 489 ? 20.231 3.984 -35.196 1.00 96.81 489 ILE A C 1
ATOM 4177 O O . ILE A 1 489 ? 19.090 3.843 -34.760 1.00 96.81 489 ILE A O 1
ATOM 4181 N N . ILE A 1 490 ? 21.301 3.772 -34.419 1.00 98.06 490 ILE A N 1
ATOM 4182 C CA . ILE A 1 490 ? 21.212 3.524 -32.970 1.00 98.06 490 ILE A CA 1
ATOM 4183 C C .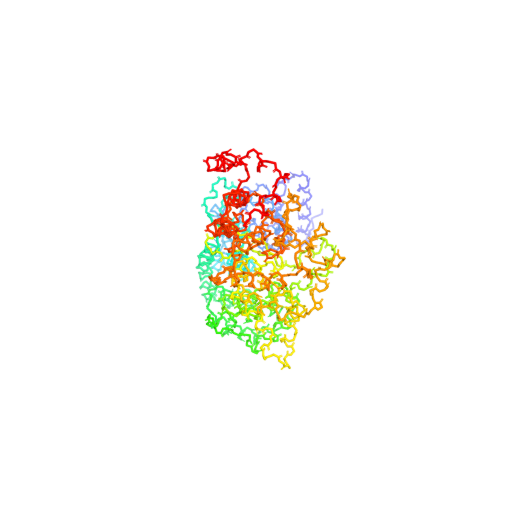 ILE A 1 490 ? 20.660 4.761 -32.256 1.00 98.06 490 ILE A C 1
ATOM 4185 O O . ILE A 1 490 ? 19.796 4.626 -31.389 1.00 98.06 490 ILE A O 1
ATOM 4189 N N . ALA A 1 491 ? 21.124 5.958 -32.626 1.00 98.00 491 ALA A N 1
ATOM 4190 C CA . ALA A 1 491 ? 20.626 7.213 -32.076 1.00 98.00 491 ALA A CA 1
ATOM 4191 C C . ALA A 1 491 ? 19.136 7.423 -32.387 1.00 98.00 491 ALA A C 1
ATOM 4193 O O . ALA A 1 491 ? 18.374 7.738 -31.471 1.00 98.00 491 ALA A O 1
ATOM 4194 N N . ASN A 1 492 ? 18.706 7.150 -33.627 1.00 96.56 492 ASN A N 1
ATOM 4195 C CA . ASN A 1 492 ? 17.288 7.144 -34.011 1.00 96.56 492 ASN A CA 1
ATOM 4196 C C . ASN A 1 492 ? 16.475 6.202 -33.121 1.00 96.56 492 ASN A C 1
ATOM 4198 O O . ASN A 1 492 ? 15.413 6.570 -32.624 1.00 96.56 492 ASN A O 1
ATOM 4202 N N . CYS A 1 493 ? 16.993 4.994 -32.885 1.00 96.94 493 CYS A N 1
ATOM 4203 C CA . CYS A 1 493 ? 16.313 4.002 -32.069 1.00 96.94 493 CYS A CA 1
ATOM 4204 C C . CYS A 1 493 ? 16.113 4.499 -30.638 1.00 96.94 493 CYS A C 1
ATOM 4206 O O . CYS A 1 493 ? 14.982 4.512 -30.158 1.00 96.94 493 CYS A O 1
ATOM 4208 N N . TYR A 1 494 ? 17.166 5.003 -29.985 1.00 97.44 494 TYR A N 1
ATOM 4209 C CA . TYR A 1 494 ? 17.043 5.580 -28.645 1.00 97.44 494 TYR A CA 1
ATOM 4210 C C . TYR A 1 494 ? 16.112 6.792 -28.599 1.00 97.44 494 TYR A C 1
ATOM 4212 O O . TYR A 1 494 ? 15.312 6.877 -27.673 1.00 97.44 494 TYR A O 1
ATOM 4220 N N . LEU A 1 495 ? 16.157 7.678 -29.601 1.00 95.06 495 LEU A N 1
ATOM 4221 C CA . LEU A 1 495 ? 15.227 8.804 -29.721 1.00 95.06 495 LEU A CA 1
ATOM 4222 C C . LEU A 1 495 ? 13.780 8.311 -29.807 1.00 95.06 495 LEU A C 1
ATOM 4224 O O . LEU A 1 495 ? 12.898 8.834 -29.136 1.00 95.06 495 LEU A O 1
ATOM 4228 N N . ASN A 1 496 ? 13.531 7.270 -30.596 1.00 93.38 496 ASN A N 1
ATOM 4229 C CA . ASN A 1 496 ? 12.193 6.722 -30.733 1.00 93.38 496 ASN A CA 1
ATOM 4230 C C . ASN A 1 496 ? 11.690 6.035 -29.456 1.00 93.38 496 ASN A C 1
ATOM 4232 O O . ASN A 1 496 ? 10.481 5.932 -29.277 1.00 93.38 496 ASN A O 1
ATOM 4236 N N . MET A 1 497 ? 12.577 5.608 -28.553 1.00 93.12 497 MET A N 1
ATOM 4237 C CA . MET A 1 497 ? 12.199 5.059 -27.245 1.00 93.12 497 MET A CA 1
ATOM 4238 C C . MET A 1 497 ? 11.809 6.123 -26.208 1.00 93.12 497 MET A C 1
ATOM 4240 O O . MET A 1 497 ? 11.408 5.750 -25.107 1.00 93.12 497 MET A O 1
ATOM 4244 N N . THR A 1 498 ? 11.937 7.417 -26.509 1.00 90.88 498 THR A N 1
ATOM 4245 C CA . THR A 1 498 ? 11.613 8.509 -25.575 1.00 90.88 498 THR A CA 1
ATOM 4246 C C . THR A 1 498 ? 10.186 9.021 -25.756 1.00 90.88 498 THR A C 1
ATOM 4248 O O . THR A 1 498 ? 9.495 8.625 -26.697 1.00 90.88 498 THR A O 1
ATOM 4251 N N . GLN A 1 499 ? 9.745 9.955 -24.904 1.00 84.88 499 GLN A N 1
ATOM 4252 C CA . GLN A 1 499 ? 8.433 10.614 -25.044 1.00 84.88 499 GLN A CA 1
ATOM 4253 C C . GLN A 1 499 ? 8.234 11.314 -26.405 1.00 84.88 499 GLN A C 1
ATOM 4255 O O . GLN A 1 499 ? 7.109 11.533 -26.857 1.00 84.88 499 GLN A O 1
ATOM 4260 N N . LYS A 1 500 ? 9.334 11.657 -27.088 1.00 84.94 500 LYS A N 1
ATOM 4261 C CA . LYS A 1 500 ? 9.333 12.319 -28.402 1.00 84.94 500 LYS A CA 1
ATOM 4262 C C . LYS A 1 500 ? 9.123 11.328 -29.550 1.00 84.94 500 LYS A C 1
ATOM 4264 O O . LYS A 1 500 ? 8.778 11.724 -30.661 1.00 84.94 500 LYS A O 1
ATOM 4269 N N . GLY A 1 501 ? 9.336 10.045 -29.282 1.00 88.25 501 GLY A N 1
ATOM 4270 C CA . GLY A 1 501 ? 9.376 8.972 -30.255 1.00 88.25 501 GLY A CA 1
ATOM 4271 C C . GLY A 1 501 ? 8.052 8.260 -30.504 1.00 88.25 501 GLY A C 1
ATOM 4272 O O . GLY A 1 501 ? 7.037 8.500 -29.846 1.00 88.25 501 GLY A O 1
ATOM 4273 N N . HIS A 1 502 ? 8.067 7.343 -31.474 1.00 87.88 502 HIS A N 1
ATOM 4274 C CA . HIS A 1 502 ? 6.944 6.432 -31.742 1.00 87.88 502 HIS A CA 1
ATOM 4275 C C . HIS A 1 502 ? 7.114 5.030 -31.117 1.00 87.88 502 HIS A C 1
ATOM 4277 O O . HIS A 1 502 ? 6.313 4.129 -31.323 1.00 87.88 502 HIS A O 1
ATOM 4283 N N . SER A 1 503 ? 8.183 4.818 -30.354 1.00 90.06 503 SER A N 1
ATOM 4284 C CA . SER A 1 503 ? 8.538 3.533 -29.747 1.00 90.06 503 SER A CA 1
ATOM 4285 C C . SER A 1 503 ? 8.738 3.637 -28.228 1.00 90.06 503 SER A C 1
ATOM 4287 O O . SER A 1 503 ? 9.445 2.821 -27.635 1.00 90.06 503 SER A O 1
ATOM 4289 N N . TRP A 1 504 ? 8.078 4.604 -27.575 1.00 87.88 504 TRP A N 1
ATOM 4290 C CA . TRP A 1 504 ? 8.122 4.840 -26.121 1.00 87.88 504 TRP A CA 1
ATOM 4291 C C . TRP A 1 504 ? 7.792 3.597 -25.269 1.00 87.88 504 TRP A C 1
ATOM 4293 O O . TRP A 1 504 ? 8.273 3.458 -24.145 1.00 87.88 504 TRP A O 1
ATOM 4303 N N . MET A 1 505 ? 7.052 2.634 -25.827 1.00 87.19 505 MET A N 1
ATOM 4304 C CA . MET A 1 505 ? 6.677 1.357 -25.217 1.00 87.19 505 MET A CA 1
ATOM 4305 C C . MET A 1 505 ? 7.885 0.499 -24.870 1.00 87.19 505 MET A C 1
ATOM 4307 O O . MET A 1 505 ? 7.817 -0.310 -23.952 1.00 87.19 505 MET A O 1
ATOM 4311 N N . MET A 1 506 ? 9.020 0.700 -25.547 1.00 92.00 506 MET A N 1
ATOM 4312 C CA . MET A 1 506 ? 10.293 0.088 -25.158 1.00 92.00 506 MET A CA 1
ATOM 4313 C C . MET A 1 506 ? 10.697 0.441 -23.721 1.00 92.00 506 MET A C 1
ATOM 4315 O O . MET A 1 506 ? 11.461 -0.302 -23.107 1.00 92.00 506 MET A O 1
ATOM 4319 N N . ARG A 1 507 ? 10.188 1.562 -23.190 1.00 91.56 507 ARG A N 1
ATOM 4320 C CA . ARG A 1 507 ? 10.494 2.093 -21.861 1.00 91.56 507 ARG A CA 1
ATOM 4321 C C . ARG A 1 507 ? 9.272 2.276 -20.961 1.00 91.56 507 ARG A C 1
ATOM 4323 O O . ARG A 1 507 ? 9.476 2.375 -19.758 1.00 91.56 507 ARG A O 1
ATOM 4330 N N . ARG A 1 508 ? 8.025 2.317 -21.432 1.00 87.06 508 ARG A N 1
ATOM 4331 C CA . ARG A 1 508 ? 6.828 2.529 -20.579 1.00 87.06 508 ARG A CA 1
ATOM 4332 C C . ARG A 1 508 ? 5.669 1.611 -20.988 1.00 87.06 508 ARG A C 1
ATOM 4334 O O . ARG A 1 508 ? 5.660 1.106 -22.103 1.00 87.06 508 ARG A O 1
ATOM 4341 N N . PHE A 1 509 ? 4.704 1.387 -20.095 1.00 82.50 509 PHE A N 1
ATOM 4342 C CA . PHE A 1 509 ? 3.434 0.714 -20.428 1.00 82.50 509 PHE A CA 1
ATOM 4343 C C . PHE A 1 509 ? 2.284 1.704 -20.673 1.00 82.50 509 PHE A C 1
ATOM 4345 O O . PHE A 1 509 ? 1.273 1.329 -21.257 1.00 82.50 509 PHE A O 1
ATOM 4352 N N . THR A 1 510 ? 2.472 2.979 -20.324 1.00 69.56 510 THR A N 1
ATOM 4353 C CA . THR A 1 510 ? 1.559 4.090 -20.623 1.00 69.56 510 THR A CA 1
ATOM 4354 C C . THR A 1 510 ? 2.335 5.251 -21.260 1.00 69.56 510 THR A C 1
ATOM 4356 O O . THR A 1 510 ? 3.513 5.457 -20.960 1.00 69.56 510 THR A O 1
ATOM 4359 N N . SER A 1 511 ? 1.699 5.989 -22.176 1.00 55.28 511 SER A N 1
ATOM 4360 C CA . SER A 1 511 ? 2.320 7.114 -22.899 1.00 55.28 511 SER A CA 1
ATOM 4361 C C . SER A 1 511 ? 2.258 8.441 -22.150 1.00 55.28 511 SER A C 1
ATOM 4363 O O . SER A 1 511 ? 2.910 9.399 -22.562 1.00 55.28 511 SER A O 1
ATOM 4365 N N . VAL A 1 512 ? 1.440 8.526 -21.099 1.00 52.00 512 VAL A N 1
ATOM 4366 C CA . VAL A 1 512 ? 1.234 9.753 -20.327 1.00 52.00 512 VAL A CA 1
ATOM 4367 C C . VAL A 1 512 ? 2.422 9.974 -19.400 1.00 52.00 512 VAL A C 1
ATOM 4369 O O . VAL A 1 512 ? 2.588 9.291 -18.394 1.00 52.00 512 VAL A O 1
ATOM 4372 N N . THR A 1 513 ? 3.243 10.960 -19.737 1.00 50.62 513 THR A N 1
ATOM 4373 C CA . THR A 1 513 ? 3.986 11.736 -18.747 1.00 50.62 513 THR A CA 1
ATOM 4374 C C . THR A 1 513 ? 2.990 12.703 -18.124 1.00 50.62 513 THR A C 1
ATOM 4376 O O . THR A 1 513 ? 2.318 13.426 -18.863 1.00 50.62 513 THR A O 1
ATOM 4379 N N . ASN A 1 514 ? 2.847 12.726 -16.798 1.00 47.47 514 ASN A N 1
ATOM 4380 C CA . ASN A 1 514 ? 2.114 13.815 -16.156 1.00 47.47 514 ASN A CA 1
ATOM 4381 C C . ASN A 1 514 ? 2.814 15.120 -16.555 1.00 47.47 514 ASN A C 1
ATOM 4383 O O . ASN A 1 514 ? 3.937 15.369 -16.124 1.00 47.47 514 ASN A O 1
ATOM 4387 N N . TYR A 1 515 ? 2.170 15.920 -17.409 1.00 39.47 515 TYR A N 1
ATOM 4388 C CA . TYR A 1 515 ? 2.721 17.179 -17.923 1.00 39.47 515 TYR A CA 1
ATOM 4389 C C . TYR A 1 515 ? 3.060 18.175 -16.796 1.00 39.47 515 TYR A C 1
ATOM 4391 O O . TYR A 1 515 ? 3.856 19.082 -17.015 1.00 39.47 515 TYR A O 1
ATOM 4399 N N . ASP A 1 516 ? 2.512 17.954 -15.596 1.00 41.16 516 ASP A N 1
ATOM 4400 C CA . ASP A 1 516 ? 2.701 18.778 -14.400 1.00 41.16 516 ASP A CA 1
ATOM 4401 C C . ASP A 1 516 ? 3.786 18.261 -13.428 1.00 41.16 516 ASP A C 1
ATOM 4403 O O . ASP A 1 516 ? 4.010 18.875 -12.386 1.00 41.16 516 ASP A O 1
ATOM 4407 N N . GLN A 1 517 ? 4.466 17.140 -13.709 1.00 48.84 517 GLN A N 1
ATOM 4408 C CA . GLN A 1 517 ? 5.503 16.610 -12.812 1.00 48.84 517 GLN A CA 1
ATOM 4409 C C . GLN A 1 517 ? 6.906 17.055 -13.252 1.00 48.84 517 GLN A C 1
ATOM 4411 O O . GLN A 1 517 ? 7.572 16.391 -14.039 1.00 48.84 517 GLN A O 1
ATOM 4416 N N . GLU A 1 518 ? 7.401 18.148 -12.666 1.00 46.22 518 GLU A N 1
ATOM 4417 C CA . GLU A 1 518 ? 8.801 18.610 -12.766 1.00 46.22 518 GLU A CA 1
ATOM 4418 C C . GLU A 1 518 ? 9.827 17.673 -12.074 1.00 46.22 518 GLU A C 1
ATOM 4420 O O . GLU A 1 518 ? 10.978 18.053 -11.852 1.00 46.22 518 GLU A O 1
ATOM 4425 N N . TYR A 1 519 ? 9.450 16.446 -11.701 1.00 52.19 519 TYR A N 1
ATOM 4426 C CA . TYR A 1 519 ? 10.244 15.602 -10.807 1.00 52.19 519 TYR A CA 1
ATOM 4427 C C . TYR A 1 519 ? 10.976 14.471 -11.550 1.00 52.19 519 TYR A C 1
ATOM 4429 O O . TYR A 1 519 ? 10.356 13.535 -12.047 1.00 52.19 519 TYR A O 1
ATOM 4437 N N . ASP A 1 520 ? 12.315 14.470 -11.497 1.00 59.94 520 ASP A N 1
ATOM 4438 C CA . ASP A 1 520 ? 13.217 13.367 -11.919 1.00 59.94 520 ASP A CA 1
ATOM 4439 C C . ASP A 1 520 ? 13.129 12.126 -10.986 1.00 59.94 520 ASP A C 1
ATOM 4441 O O . ASP A 1 520 ? 14.037 11.301 -10.886 1.00 59.94 520 ASP A O 1
ATOM 4445 N N . GLU A 1 521 ? 12.036 12.008 -10.227 1.00 63.66 521 GLU A N 1
ATOM 4446 C CA . GLU A 1 521 ? 11.853 11.054 -9.126 1.00 63.66 521 GLU A CA 1
ATOM 4447 C C . GLU A 1 521 ? 10.847 9.936 -9.451 1.00 63.66 521 GLU A C 1
ATOM 4449 O O . GLU A 1 521 ? 10.539 9.113 -8.586 1.00 63.66 521 GLU A O 1
ATOM 4454 N N . SER A 1 522 ? 10.351 9.890 -10.692 1.00 73.62 522 SER A N 1
ATOM 4455 C CA . SER A 1 522 ? 9.405 8.881 -11.180 1.00 73.62 522 SER A CA 1
ATOM 4456 C C . SER A 1 522 ? 10.126 7.570 -11.543 1.00 73.62 522 SER A C 1
ATOM 4458 O O . SER A 1 522 ? 10.514 6.785 -10.668 1.00 73.62 522 SER A O 1
ATOM 4460 N N . TYR A 1 523 ? 10.369 7.310 -12.830 1.00 82.88 523 TYR A N 1
ATOM 4461 C CA . TYR A 1 523 ? 11.091 6.115 -13.272 1.00 82.88 523 TYR A CA 1
ATOM 4462 C C . TYR A 1 523 ? 12.612 6.281 -13.147 1.00 82.88 523 TYR A C 1
ATOM 4464 O O . TYR A 1 523 ? 13.149 7.382 -13.165 1.00 82.88 523 TYR A O 1
ATOM 4472 N N . ILE A 1 524 ? 13.347 5.166 -13.054 1.00 87.00 524 ILE A N 1
ATOM 4473 C CA . ILE A 1 524 ? 14.820 5.190 -12.931 1.00 87.00 524 ILE A CA 1
ATOM 4474 C C . ILE A 1 524 ? 15.526 5.869 -14.117 1.00 87.00 524 ILE A C 1
ATOM 4476 O O . ILE A 1 524 ? 16.651 6.336 -13.975 1.00 87.00 524 ILE A O 1
ATOM 4480 N N . ASP A 1 525 ? 14.872 5.905 -15.276 1.00 89.75 525 ASP A N 1
ATOM 4481 C CA . ASP A 1 525 ? 15.368 6.505 -16.508 1.00 89.75 525 ASP A CA 1
ATOM 4482 C C . ASP A 1 525 ? 14.575 7.755 -16.906 1.00 89.75 525 ASP A C 1
ATOM 4484 O O . ASP A 1 525 ? 14.554 8.084 -18.086 1.00 89.75 525 ASP A O 1
ATOM 4488 N N . GLU A 1 526 ? 13.904 8.437 -15.970 1.00 86.94 526 GLU A N 1
ATOM 4489 C CA . GLU A 1 526 ? 13.064 9.602 -16.287 1.00 86.94 526 GLU A CA 1
ATOM 4490 C C . GLU A 1 526 ? 13.856 10.698 -17.010 1.00 86.94 526 GLU A C 1
ATOM 4492 O O . GLU A 1 526 ? 13.483 11.103 -18.111 1.00 86.94 526 GLU A O 1
ATOM 4497 N N . SER A 1 527 ? 15.031 11.064 -16.491 1.00 87.50 527 SER A N 1
ATOM 4498 C CA . SER A 1 527 ? 15.959 11.968 -17.178 1.00 87.50 527 SER A CA 1
ATOM 4499 C C . SER A 1 527 ? 16.316 11.527 -18.608 1.00 87.50 527 SER A C 1
ATOM 4501 O O . SER A 1 527 ? 16.344 12.356 -19.519 1.00 87.50 527 SER A O 1
ATOM 4503 N N . GLU A 1 528 ? 16.556 10.232 -18.847 1.00 91.50 528 GLU A N 1
ATOM 4504 C CA . GLU A 1 528 ? 16.830 9.703 -20.194 1.00 91.50 528 GLU A CA 1
ATOM 4505 C C . GLU A 1 528 ? 15.585 9.773 -21.087 1.00 91.50 528 GLU A C 1
ATOM 4507 O O . GLU A 1 528 ? 15.668 10.200 -22.238 1.00 91.50 528 GLU A O 1
ATOM 4512 N N . TYR A 1 529 ? 14.428 9.381 -20.557 1.00 89.56 529 TYR A N 1
ATOM 4513 C CA . TYR A 1 529 ? 13.157 9.335 -21.270 1.00 89.56 529 TYR A CA 1
ATOM 4514 C C . TYR A 1 529 ? 12.650 10.729 -21.658 1.00 89.56 529 TYR A C 1
ATOM 4516 O O . TYR A 1 529 ? 12.045 10.887 -22.717 1.00 89.56 529 TYR A O 1
ATOM 4524 N N . VAL A 1 530 ? 12.939 11.750 -20.849 1.00 86.19 530 VAL A N 1
ATOM 4525 C CA . VAL A 1 530 ? 12.569 13.142 -21.130 1.00 86.19 530 VAL A CA 1
ATOM 4526 C C . VAL A 1 530 ? 13.588 13.813 -22.053 1.00 86.19 530 VAL A C 1
ATOM 4528 O O . VAL A 1 530 ? 13.206 14.426 -23.057 1.00 86.19 530 VAL A O 1
ATOM 4531 N N . ASN A 1 531 ? 14.885 13.665 -21.756 1.00 87.12 531 ASN A N 1
ATOM 4532 C CA . ASN A 1 531 ? 15.953 14.447 -22.389 1.00 87.12 531 ASN A CA 1
ATOM 4533 C C . ASN A 1 531 ? 16.666 13.734 -23.550 1.00 87.12 531 ASN A C 1
ATOM 4535 O O . ASN A 1 531 ? 17.471 14.356 -24.242 1.00 87.12 531 ASN A O 1
ATOM 4539 N N . SER A 1 532 ? 16.382 12.451 -23.804 1.00 92.12 532 SER A N 1
ATOM 4540 C CA . SER A 1 532 ? 16.978 11.662 -24.898 1.00 92.12 532 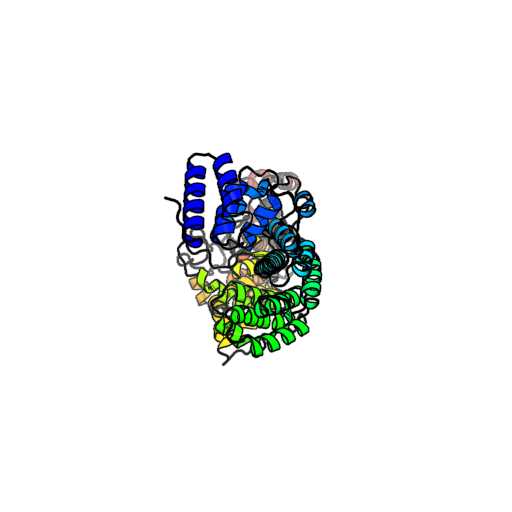SER A CA 1
ATOM 4541 C C . SER A 1 532 ? 18.519 11.646 -24.878 1.00 92.12 532 SER A C 1
ATOM 4543 O O . SER A 1 532 ? 19.169 11.835 -25.911 1.00 92.12 532 SER A O 1
ATOM 4545 N N . LEU A 1 533 ? 19.133 11.458 -23.703 1.00 93.62 533 LEU A N 1
ATOM 4546 C CA . LEU A 1 533 ? 20.584 11.604 -23.510 1.00 93.62 533 LEU A CA 1
ATOM 4547 C C . LEU A 1 533 ? 21.383 10.567 -24.316 1.00 93.62 533 LEU A C 1
ATOM 4549 O O . LEU A 1 533 ? 22.434 10.899 -24.876 1.00 93.62 533 LEU A O 1
ATOM 4553 N N . LEU A 1 534 ? 20.893 9.327 -24.428 1.00 96.81 534 LEU A N 1
ATOM 4554 C CA . LEU A 1 534 ? 21.532 8.295 -25.250 1.00 96.81 534 LEU A CA 1
ATOM 4555 C C . LEU A 1 534 ? 21.459 8.634 -26.738 1.00 96.81 534 LEU A C 1
ATOM 4557 O O . LEU A 1 534 ? 22.461 8.478 -27.434 1.00 96.81 534 LEU A O 1
ATOM 4561 N N . ALA A 1 535 ? 20.327 9.151 -27.223 1.00 96.81 535 ALA A N 1
ATOM 4562 C CA . ALA A 1 535 ? 20.215 9.595 -28.612 1.00 96.81 535 ALA A CA 1
ATOM 4563 C C . ALA A 1 535 ? 21.261 10.675 -28.923 1.00 96.81 535 ALA A C 1
ATOM 4565 O O . ALA A 1 535 ? 22.047 10.523 -29.858 1.00 96.81 535 ALA A O 1
ATOM 4566 N N . GLN A 1 536 ? 21.362 11.702 -28.070 1.00 95.38 536 GLN A N 1
ATOM 4567 C CA . GLN A 1 536 ? 22.372 12.755 -28.208 1.00 95.38 536 GLN A CA 1
ATOM 4568 C C . GLN A 1 536 ? 23.799 12.187 -28.235 1.00 95.38 536 GLN A C 1
ATOM 4570 O O . GLN A 1 536 ? 24.605 12.552 -29.091 1.00 95.38 536 GLN A O 1
ATOM 4575 N N . LYS A 1 537 ? 24.121 11.265 -27.318 1.00 97.38 537 LYS A N 1
ATOM 4576 C CA . LYS A 1 537 ? 25.428 10.592 -27.272 1.00 97.38 537 LYS A CA 1
ATOM 4577 C C . LYS A 1 537 ? 25.745 9.890 -28.595 1.00 97.38 537 LYS A C 1
ATOM 4579 O O . LYS A 1 537 ? 26.855 10.029 -29.104 1.00 97.38 537 LYS A O 1
ATOM 4584 N N . TYR A 1 538 ? 24.802 9.125 -29.138 1.00 98.38 538 TYR A N 1
ATOM 4585 C CA . TYR A 1 538 ? 25.045 8.335 -30.342 1.00 98.38 538 TYR A CA 1
ATOM 4586 C C . TYR A 1 538 ? 25.064 9.180 -31.623 1.00 98.38 538 TYR A C 1
ATOM 4588 O O . TYR A 1 538 ? 25.860 8.876 -32.509 1.00 98.38 538 TYR A O 1
ATOM 4596 N N . TYR A 1 539 ? 24.322 10.290 -31.699 1.00 97.56 539 TYR A N 1
ATOM 4597 C CA . TYR A 1 539 ? 24.487 11.253 -32.796 1.00 97.56 539 TYR A CA 1
ATOM 4598 C C . TYR A 1 539 ? 25.873 11.911 -32.789 1.00 97.56 539 TYR A C 1
ATOM 4600 O O . TYR A 1 539 ? 26.484 12.052 -33.849 1.00 97.56 539 TYR A O 1
ATOM 4608 N N . ARG A 1 540 ? 26.431 12.242 -31.613 1.00 96.69 540 ARG A N 1
ATOM 4609 C CA . ARG A 1 540 ? 27.822 12.731 -31.520 1.00 96.69 540 ARG A CA 1
ATOM 4610 C C . ARG A 1 540 ? 28.823 11.689 -32.005 1.00 96.69 540 ARG A C 1
ATOM 4612 O O . ARG A 1 540 ? 29.686 12.012 -32.812 1.00 96.69 540 ARG A O 1
ATOM 4619 N N . LEU A 1 541 ? 28.672 10.433 -31.578 1.00 97.88 541 LEU A N 1
ATOM 4620 C CA . LEU A 1 541 ? 29.527 9.337 -32.046 1.00 97.88 541 LEU A CA 1
ATOM 4621 C C . LEU A 1 541 ? 29.413 9.126 -33.563 1.00 97.88 541 LEU A C 1
ATOM 4623 O O . LEU A 1 541 ? 30.419 8.849 -34.217 1.00 97.88 541 LEU A O 1
ATOM 4627 N N . ALA A 1 542 ? 28.222 9.294 -34.143 1.00 97.88 542 ALA A N 1
ATOM 4628 C CA . ALA A 1 542 ? 28.040 9.259 -35.591 1.00 97.88 542 ALA A CA 1
ATOM 4629 C C . ALA A 1 542 ? 28.828 10.385 -36.283 1.00 97.88 542 ALA A C 1
ATOM 4631 O O . ALA A 1 542 ? 29.579 10.112 -37.218 1.00 97.88 542 ALA A O 1
ATOM 4632 N N . ALA A 1 543 ? 28.751 11.618 -35.769 1.00 96.56 543 ALA A N 1
ATOM 4633 C CA . ALA A 1 543 ? 29.510 12.756 -36.290 1.00 96.56 543 ALA A CA 1
ATOM 4634 C C . ALA A 1 543 ? 31.035 12.561 -36.170 1.00 96.56 543 ALA A C 1
ATOM 4636 O O . ALA A 1 543 ? 31.774 12.828 -37.116 1.00 96.56 543 ALA A O 1
ATOM 4637 N N . GLU A 1 544 ? 31.516 12.053 -35.033 1.00 95.88 544 GLU A N 1
ATOM 4638 C CA . GLU A 1 544 ? 32.942 11.790 -34.787 1.00 95.88 544 GLU A CA 1
ATOM 4639 C C . GLU A 1 544 ? 33.529 10.736 -35.737 1.00 95.88 544 GLU A C 1
ATOM 4641 O O . GLU A 1 544 ? 34.715 10.785 -36.058 1.00 95.88 544 GLU A O 1
ATOM 4646 N N . ASN A 1 545 ? 32.708 9.787 -36.198 1.00 95.75 545 ASN A N 1
ATOM 4647 C CA . ASN A 1 545 ? 33.128 8.715 -37.105 1.00 95.75 545 ASN A CA 1
ATOM 4648 C C . ASN A 1 545 ? 32.791 8.998 -38.582 1.00 95.75 545 ASN A C 1
ATOM 4650 O O . ASN A 1 545 ? 33.165 8.203 -39.447 1.00 95.75 545 ASN A O 1
ATOM 4654 N N . SER A 1 546 ? 32.106 10.108 -38.869 1.00 94.81 546 SER A N 1
ATOM 4655 C CA . SER A 1 546 ? 31.733 10.541 -40.218 1.00 94.81 546 SER A CA 1
ATOM 4656 C C . SER A 1 546 ? 32.938 11.046 -41.014 1.00 94.81 546 SER A C 1
ATOM 4658 O O . SER A 1 546 ? 33.842 11.697 -40.479 1.00 94.81 546 SER A O 1
ATOM 4660 N N . LYS A 1 547 ? 32.918 10.811 -42.330 1.00 91.44 547 LYS A N 1
ATOM 4661 C CA . LYS A 1 547 ? 33.958 11.272 -43.262 1.00 91.44 547 LYS A CA 1
ATOM 4662 C C . LYS A 1 547 ? 33.645 12.611 -43.917 1.00 91.44 547 LYS A C 1
ATOM 4664 O O . LYS A 1 547 ? 34.551 13.211 -44.492 1.00 91.44 547 LYS A O 1
ATOM 4669 N N . THR A 1 548 ? 32.400 13.080 -43.849 1.00 94.75 548 THR A N 1
ATOM 4670 C CA . THR A 1 548 ? 31.964 14.284 -44.563 1.00 94.75 548 THR A CA 1
ATOM 4671 C C . THR A 1 548 ? 31.317 15.298 -43.634 1.00 94.75 548 THR A C 1
ATOM 4673 O O . THR A 1 548 ? 30.579 14.957 -42.708 1.00 94.75 548 THR A O 1
ATOM 4676 N N . GLU A 1 549 ? 31.573 16.579 -43.903 1.00 93.94 549 GLU A N 1
ATOM 4677 C CA . GLU A 1 549 ? 30.972 17.672 -43.132 1.00 93.94 549 GLU A CA 1
ATOM 4678 C C . GLU A 1 549 ? 29.451 17.737 -43.318 1.00 93.94 549 GLU A C 1
ATOM 4680 O O . GLU A 1 549 ? 28.742 18.041 -42.364 1.00 93.94 549 GLU A O 1
ATOM 4685 N N . LYS A 1 550 ? 28.930 17.339 -44.491 1.00 94.12 550 LYS A N 1
ATOM 4686 C CA . LYS A 1 550 ? 27.482 17.198 -44.713 1.00 94.12 550 LYS A CA 1
ATOM 4687 C C . LYS A 1 550 ? 26.856 16.213 -43.724 1.00 94.12 550 LYS A C 1
ATOM 4689 O O . LYS A 1 550 ? 25.929 16.575 -43.005 1.00 94.12 550 LYS A O 1
ATOM 4694 N N . PHE A 1 551 ? 27.385 14.993 -43.609 1.00 95.56 551 PHE A N 1
ATOM 4695 C CA . PHE A 1 551 ? 26.801 14.018 -42.687 1.00 95.56 551 PHE A CA 1
ATOM 4696 C C . PHE A 1 551 ? 27.000 14.415 -41.212 1.00 95.56 551 PHE A C 1
ATOM 4698 O O . PHE A 1 551 ? 26.111 14.194 -40.388 1.00 95.56 551 PHE A O 1
ATOM 4705 N N . LYS A 1 552 ? 28.107 15.093 -40.866 1.00 96.06 552 LYS A N 1
ATOM 4706 C CA . LYS A 1 552 ? 28.300 15.667 -39.519 1.00 96.06 552 LYS A CA 1
ATOM 4707 C C . LYS A 1 552 ? 27.266 16.743 -39.183 1.00 96.06 552 LYS A C 1
ATOM 4709 O O . LYS A 1 552 ? 26.761 16.755 -38.061 1.00 96.06 552 LYS A O 1
ATOM 4714 N N . ALA A 1 553 ? 26.920 17.603 -40.140 1.00 93.88 553 ALA A N 1
ATOM 4715 C CA . ALA A 1 553 ? 25.893 18.624 -39.963 1.00 93.88 553 ALA A CA 1
ATOM 4716 C C . ALA A 1 553 ? 24.506 18.006 -39.724 1.00 93.88 553 ALA A C 1
ATOM 4718 O O . ALA A 1 553 ? 23.791 18.449 -38.825 1.00 93.88 553 ALA A O 1
ATOM 4719 N N . LEU A 1 554 ? 24.164 16.925 -40.436 1.00 94.31 554 LEU A N 1
ATOM 4720 C CA . LEU A 1 554 ? 22.945 16.153 -40.171 1.00 94.31 554 LEU A CA 1
ATOM 4721 C C . LEU A 1 554 ? 22.960 15.513 -38.777 1.00 94.31 554 LEU A C 1
ATOM 4723 O O . LEU A 1 554 ? 21.978 15.612 -38.046 1.00 94.31 554 LEU A O 1
ATOM 4727 N N . CYS A 1 555 ? 24.072 14.893 -38.374 1.00 95.25 555 CYS A N 1
ATOM 4728 C CA . CYS A 1 555 ? 24.207 14.333 -37.027 1.00 95.25 555 CYS A CA 1
ATOM 4729 C C . CYS A 1 555 ? 23.995 15.407 -35.948 1.00 95.25 555 CYS A C 1
ATOM 4731 O O . CYS A 1 555 ? 23.302 15.159 -34.964 1.00 95.25 555 CYS A O 1
ATOM 4733 N N . LEU A 1 556 ? 24.538 16.613 -36.149 1.00 92.62 556 LEU A N 1
ATOM 4734 C CA . LEU A 1 556 ? 24.342 17.737 -35.237 1.00 92.62 556 LEU A CA 1
ATOM 4735 C C . LEU A 1 556 ? 22.883 18.212 -35.201 1.00 92.62 556 LEU A C 1
ATOM 4737 O O . LEU A 1 556 ? 22.366 18.467 -34.113 1.00 92.62 556 LEU A O 1
ATOM 4741 N N . LEU A 1 557 ? 22.214 18.317 -36.356 1.00 91.00 557 LEU A N 1
ATOM 4742 C CA . LEU A 1 557 ? 20.787 18.647 -36.422 1.00 91.00 557 LEU A CA 1
ATOM 4743 C C . LEU A 1 557 ? 19.970 17.649 -35.594 1.00 91.00 557 LEU A C 1
ATOM 4745 O O . LEU A 1 557 ? 19.172 18.056 -34.754 1.00 91.00 557 LEU A O 1
ATOM 4749 N N . MET A 1 558 ? 20.202 16.352 -35.795 1.00 91.81 558 MET A N 1
ATOM 4750 C CA . MET A 1 558 ? 19.463 15.303 -35.098 1.00 91.81 558 MET A CA 1
ATOM 4751 C C . MET A 1 558 ? 19.784 15.247 -33.596 1.00 91.81 558 MET A C 1
ATOM 4753 O O . MET A 1 558 ? 18.889 15.015 -32.781 1.00 91.81 558 MET A O 1
ATOM 4757 N N . GLU A 1 559 ? 21.031 15.535 -33.203 1.00 92.31 559 GLU A N 1
ATOM 4758 C CA . GLU A 1 559 ? 21.410 15.715 -31.798 1.00 92.31 559 GLU A CA 1
ATOM 4759 C C . GLU A 1 559 ? 20.610 16.859 -31.160 1.00 92.31 559 GLU A C 1
ATOM 4761 O O . GLU A 1 559 ? 20.006 16.681 -30.101 1.00 92.31 559 GLU A O 1
ATOM 4766 N N . VAL A 1 560 ? 20.561 18.020 -31.818 1.00 87.81 560 VAL A N 1
ATOM 4767 C CA . VAL A 1 560 ? 19.807 19.193 -31.355 1.00 87.81 560 VAL A CA 1
ATOM 4768 C C . VAL A 1 560 ? 18.313 18.881 -31.264 1.00 87.81 560 VAL A C 1
ATOM 4770 O O . VAL A 1 560 ? 17.705 19.139 -30.224 1.00 87.81 560 VAL A O 1
ATOM 4773 N N . PHE A 1 561 ? 17.746 18.265 -32.305 1.00 86.56 561 PHE A N 1
ATOM 4774 C CA . PHE A 1 561 ? 16.347 17.839 -32.354 1.00 86.56 561 PHE A CA 1
ATOM 4775 C C . PHE A 1 561 ? 15.989 16.909 -31.186 1.00 86.56 561 PHE A C 1
ATOM 4777 O O . PHE A 1 561 ? 14.945 17.064 -30.550 1.00 86.56 561 PHE A O 1
ATOM 4784 N N . SER A 1 562 ? 16.883 15.974 -30.841 1.00 87.50 562 SER A N 1
ATOM 4785 C CA . SER A 1 562 ? 16.666 15.051 -29.724 1.00 87.50 562 SER A CA 1
ATOM 4786 C C . SER A 1 562 ? 16.662 15.730 -28.346 1.00 87.50 562 SER A C 1
ATOM 4788 O O . SER A 1 562 ? 15.984 15.245 -27.441 1.00 87.50 562 SER A O 1
ATOM 4790 N N . ALA A 1 563 ? 17.342 16.869 -28.175 1.00 80.75 563 ALA A N 1
ATOM 4791 C CA . ALA A 1 563 ? 17.456 17.572 -26.896 1.00 80.75 563 ALA A CA 1
ATOM 4792 C C . ALA A 1 563 ? 16.274 18.524 -26.623 1.00 80.75 563 ALA A C 1
ATOM 4794 O O . ALA A 1 563 ? 15.516 18.298 -25.682 1.00 80.75 563 ALA A O 1
ATOM 4795 N N . ASP A 1 564 ? 16.087 19.551 -27.455 1.00 70.19 564 ASP A N 1
ATOM 4796 C CA . ASP A 1 564 ? 15.050 20.589 -27.318 1.00 70.19 564 ASP A CA 1
ATOM 4797 C C . ASP A 1 564 ? 14.904 21.349 -28.659 1.00 70.19 564 ASP A C 1
ATOM 4799 O O . ASP A 1 564 ? 15.840 22.062 -29.047 1.00 70.19 564 ASP A O 1
ATOM 4803 N N . PRO A 1 565 ? 13.774 21.205 -29.382 1.00 58.62 565 PRO A N 1
ATOM 4804 C CA . PRO A 1 565 ? 13.572 21.849 -30.680 1.00 58.62 565 PRO A CA 1
ATOM 4805 C C . PRO A 1 565 ? 13.511 23.381 -30.607 1.00 58.62 565 PRO A C 1
ATOM 4807 O O . PRO A 1 565 ? 13.942 24.046 -31.548 1.00 58.62 565 PRO A O 1
ATOM 4810 N N . GLU A 1 566 ? 12.998 23.954 -29.510 1.00 55.47 566 GLU A N 1
ATOM 4811 C CA . GLU A 1 566 ? 12.698 25.392 -29.431 1.00 55.47 566 GLU A CA 1
ATOM 4812 C C . GLU A 1 566 ? 13.938 26.247 -29.145 1.00 55.47 566 GLU A C 1
ATOM 4814 O O . GLU A 1 566 ? 13.962 27.430 -29.485 1.00 55.47 566 GLU A O 1
ATOM 4819 N N . ARG A 1 567 ? 14.994 25.674 -28.548 1.00 53.81 567 ARG A N 1
ATOM 4820 C CA . ARG A 1 567 ? 16.128 26.467 -28.044 1.00 53.81 567 ARG A CA 1
ATOM 4821 C C . ARG A 1 567 ? 17.431 26.435 -28.841 1.00 53.81 567 ARG A C 1
ATOM 4823 O O . ARG A 1 567 ? 18.282 27.254 -28.503 1.00 53.81 567 ARG A O 1
ATOM 4830 N N . LYS A 1 568 ? 17.689 25.557 -29.830 1.00 61.72 568 LYS A N 1
ATOM 4831 C CA . LYS A 1 568 ? 19.087 25.406 -30.336 1.00 61.72 568 LYS A CA 1
ATOM 4832 C C . LYS A 1 568 ? 19.336 25.093 -31.819 1.00 61.72 568 LYS A C 1
ATOM 4834 O O . LYS A 1 568 ? 20.367 24.499 -32.139 1.00 61.72 568 LYS A O 1
ATOM 4839 N N . LEU A 1 569 ? 18.549 25.633 -32.747 1.00 70.50 569 LEU A N 1
ATOM 4840 C CA . LEU A 1 569 ? 19.018 25.787 -34.140 1.00 70.50 569 LEU A CA 1
ATOM 4841 C C . LEU A 1 569 ? 20.284 26.676 -34.249 1.00 70.50 569 LEU A C 1
ATOM 4843 O O . LEU A 1 569 ? 21.074 26.524 -35.180 1.00 70.50 569 LEU A O 1
ATOM 4847 N N . ASP A 1 570 ? 20.554 27.521 -33.246 1.00 79.75 570 ASP A N 1
ATOM 4848 C CA . ASP A 1 570 ? 21.758 28.360 -33.164 1.00 79.75 570 ASP A CA 1
ATOM 4849 C C . ASP A 1 570 ? 23.071 27.569 -33.153 1.00 79.75 570 ASP A C 1
ATOM 4851 O O . ASP A 1 570 ? 24.062 28.011 -33.732 1.00 79.75 570 ASP A O 1
ATOM 4855 N N . ARG A 1 571 ? 23.110 26.385 -32.522 1.00 83.81 571 ARG A N 1
ATOM 4856 C CA . ARG A 1 571 ? 24.331 25.561 -32.513 1.00 83.81 571 ARG A CA 1
ATOM 4857 C C . ARG A 1 571 ? 24.642 25.056 -33.921 1.00 83.81 571 ARG A C 1
ATOM 4859 O O . ARG A 1 571 ? 25.789 25.145 -34.344 1.00 83.81 571 ARG A O 1
ATOM 4866 N N . LEU A 1 572 ? 23.624 24.600 -34.655 1.00 85.69 572 LEU A N 1
ATOM 4867 C CA . LEU A 1 572 ? 23.775 24.209 -36.057 1.00 85.69 572 LEU A CA 1
ATOM 4868 C C . LEU A 1 572 ? 24.220 25.403 -36.909 1.00 85.69 572 LEU A C 1
ATOM 4870 O O . LEU A 1 572 ? 25.191 25.290 -37.647 1.00 85.69 572 LEU A O 1
ATOM 4874 N N . LYS A 1 573 ? 23.572 26.561 -36.739 1.00 87.06 573 LYS A N 1
ATOM 4875 C CA . LYS A 1 573 ? 23.901 27.801 -37.454 1.00 87.06 573 LYS A CA 1
ATOM 4876 C C . LYS A 1 573 ? 25.338 28.272 -37.217 1.00 87.06 573 LYS A C 1
ATOM 4878 O O . LYS A 1 573 ? 25.977 28.754 -38.143 1.00 87.06 573 LYS A O 1
ATOM 4883 N N . ASN A 1 574 ? 25.843 28.141 -35.992 1.00 87.69 574 ASN A N 1
ATOM 4884 C CA . ASN A 1 574 ? 27.191 28.580 -35.631 1.00 87.69 574 ASN A CA 1
ATOM 4885 C C . ASN A 1 574 ? 28.278 27.594 -36.080 1.00 87.69 574 ASN A C 1
ATOM 4887 O O . ASN A 1 574 ? 29.382 28.022 -36.399 1.00 87.69 574 ASN A O 1
ATOM 4891 N N . THR A 1 575 ? 27.998 26.287 -36.070 1.00 89.44 575 THR A N 1
ATOM 4892 C CA . THR A 1 575 ? 28.979 25.257 -36.454 1.00 89.44 575 THR A CA 1
ATOM 4893 C C . THR A 1 575 ? 29.003 25.003 -37.962 1.00 89.44 575 THR A C 1
ATOM 4895 O O . THR A 1 575 ? 30.078 24.790 -38.508 1.00 89.44 575 THR A O 1
ATOM 4898 N N . TYR A 1 576 ? 27.844 25.060 -38.622 1.00 90.94 576 TYR A N 1
ATOM 4899 C CA . TYR A 1 576 ? 27.663 24.783 -40.050 1.00 90.94 576 TYR A CA 1
ATOM 4900 C C . TYR A 1 576 ? 26.774 25.847 -40.722 1.00 90.94 576 TYR A C 1
ATOM 4902 O O . TYR A 1 576 ? 25.670 25.534 -41.188 1.00 90.94 576 TYR A O 1
ATOM 4910 N N . PRO A 1 577 ? 27.206 27.123 -40.760 1.00 89.81 577 PRO A N 1
ATOM 4911 C CA . PRO A 1 577 ? 26.413 28.212 -41.334 1.00 89.81 577 PRO A CA 1
ATOM 4912 C C . PRO A 1 577 ? 26.036 27.973 -42.803 1.00 89.81 577 PRO A C 1
ATOM 4914 O O . PRO A 1 577 ? 24.962 28.394 -43.230 1.00 89.81 577 PRO A O 1
ATOM 4917 N N . GLU A 1 578 ? 26.883 27.275 -43.561 1.00 91.19 578 GLU A N 1
ATOM 4918 C CA . GLU A 1 578 ? 26.673 26.943 -44.970 1.00 91.19 578 GLU A CA 1
ATOM 4919 C C . GLU A 1 578 ? 25.565 25.905 -45.206 1.00 91.19 578 GLU A C 1
ATOM 4921 O O . GLU A 1 578 ? 24.917 25.944 -46.248 1.00 91.19 578 GLU A O 1
ATOM 4926 N N . TYR A 1 579 ? 25.308 25.016 -44.241 1.00 89.88 579 TYR A N 1
ATOM 4927 C CA . TYR A 1 579 ? 24.301 23.950 -44.352 1.00 89.88 579 TYR A CA 1
ATOM 4928 C C . TYR A 1 579 ? 22.995 24.282 -43.624 1.00 89.88 579 TYR A C 1
ATOM 4930 O O . TYR A 1 579 ? 21.985 23.606 -43.808 1.00 89.88 579 TYR A O 1
ATOM 4938 N N . TYR A 1 580 ? 22.997 25.333 -42.799 1.00 86.12 580 TYR A N 1
ATOM 4939 C CA . TYR A 1 580 ? 21.877 25.702 -41.937 1.00 86.12 580 TYR A CA 1
ATOM 4940 C C . TYR A 1 580 ? 20.555 25.874 -42.693 1.00 86.12 580 TYR A C 1
ATOM 4942 O O . TYR A 1 580 ? 19.542 25.328 -42.273 1.00 86.12 580 TYR A O 1
ATOM 4950 N N . GLN A 1 581 ? 20.557 26.621 -43.804 1.00 84.19 581 GLN A N 1
ATOM 4951 C CA . GLN A 1 581 ? 19.335 26.884 -44.574 1.00 84.19 581 GLN A CA 1
ATOM 4952 C C . GLN A 1 581 ? 18.752 25.588 -45.153 1.00 84.19 581 GLN A C 1
ATOM 4954 O O . GLN A 1 581 ? 17.558 25.343 -45.017 1.00 84.19 581 GLN A O 1
ATOM 4959 N N . GLU A 1 582 ? 19.598 24.727 -45.723 1.00 85.12 582 GLU A N 1
ATOM 4960 C CA . GLU A 1 582 ? 19.171 23.464 -46.339 1.00 85.12 582 GLU A CA 1
ATOM 4961 C C . GLU A 1 582 ? 18.661 22.442 -45.315 1.00 85.12 582 GLU A C 1
ATOM 4963 O O . GLU A 1 582 ? 17.719 21.715 -45.613 1.00 85.12 582 GLU A O 1
ATOM 4968 N N . LEU A 1 583 ? 19.263 22.400 -44.120 1.00 84.81 583 LEU A N 1
ATOM 4969 C CA . LEU A 1 583 ? 18.883 21.509 -43.016 1.00 84.81 583 LEU A CA 1
ATOM 4970 C C . LEU A 1 583 ? 17.742 22.057 -42.146 1.00 84.81 583 LEU A C 1
ATOM 4972 O O . LEU A 1 583 ? 17.183 21.323 -41.333 1.00 84.81 583 LEU A O 1
ATOM 4976 N N . SER A 1 584 ? 17.409 23.344 -42.285 1.00 75.94 584 SER A N 1
ATOM 4977 C CA . SER A 1 584 ? 16.279 23.955 -41.577 1.00 75.94 584 SER A CA 1
ATOM 4978 C C . SER A 1 584 ? 14.920 23.537 -42.149 1.00 75.94 584 SER A C 1
ATOM 4980 O O . SER A 1 584 ? 13.919 23.618 -41.439 1.00 75.94 584 SER A O 1
ATOM 4982 N N . SER A 1 585 ? 14.883 23.038 -43.392 1.00 73.06 585 SER A N 1
ATOM 4983 C CA . SER A 1 585 ? 13.743 22.311 -43.952 1.00 73.06 585 SER A CA 1
ATOM 4984 C C . SER A 1 585 ? 14.005 20.799 -43.908 1.00 73.06 585 SER A C 1
ATOM 4986 O O . SER A 1 585 ? 15.132 20.340 -44.080 1.00 73.06 585 SER A O 1
ATOM 4988 N N . CYS A 1 586 ? 12.961 19.990 -43.691 1.00 70.62 586 CYS A N 1
ATOM 4989 C CA . CYS A 1 586 ? 13.088 18.522 -43.714 1.00 70.62 586 CYS A CA 1
ATOM 4990 C C . CYS A 1 586 ? 13.333 17.957 -45.131 1.00 70.62 586 CYS A C 1
ATOM 4992 O O . CYS A 1 586 ? 13.556 16.762 -45.286 1.00 70.62 586 CYS A O 1
ATOM 4994 N N . GLU A 1 587 ? 13.321 18.805 -46.164 1.00 77.56 587 GLU A N 1
ATOM 4995 C CA . GLU A 1 587 ? 13.337 18.409 -47.578 1.00 77.56 587 GLU A CA 1
ATOM 4996 C C . GLU A 1 587 ? 14.689 17.850 -48.047 1.00 77.56 587 GLU A C 1
ATOM 4998 O O . GLU A 1 587 ? 14.737 17.083 -49.004 1.00 77.56 587 GLU A O 1
ATOM 5003 N N . ASN A 1 588 ? 15.797 18.205 -47.385 1.00 85.62 588 ASN A N 1
ATOM 5004 C CA . ASN A 1 588 ? 17.145 17.836 -47.835 1.00 85.62 588 ASN A CA 1
ATOM 5005 C C . ASN A 1 588 ? 17.808 16.728 -47.006 1.00 85.62 588 ASN A C 1
ATOM 5007 O O . ASN A 1 588 ? 18.965 16.394 -47.265 1.00 85.62 588 ASN A O 1
ATOM 5011 N N . LEU A 1 589 ? 17.119 16.146 -46.018 1.00 89.94 589 LEU A N 1
ATOM 5012 C CA . LEU A 1 589 ? 17.735 15.194 -45.082 1.00 89.94 589 LEU A CA 1
ATOM 5013 C C . LEU A 1 589 ? 18.331 13.964 -45.787 1.00 89.94 589 LEU A C 1
ATOM 5015 O O . LEU A 1 589 ? 19.400 13.496 -45.391 1.00 89.94 589 LEU A O 1
ATOM 5019 N N . GLU A 1 590 ? 17.703 13.489 -46.866 1.00 91.88 590 GLU A N 1
ATOM 5020 C CA . GLU A 1 590 ? 18.177 12.343 -47.658 1.00 91.88 590 GLU A CA 1
ATOM 5021 C C . GLU A 1 590 ? 19.552 12.618 -48.283 1.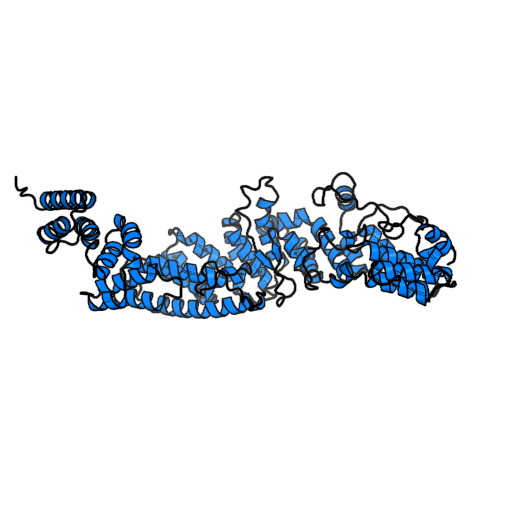00 91.88 590 GLU A C 1
ATOM 5023 O O . GLU A 1 590 ? 20.499 11.865 -48.054 1.00 91.88 590 GLU A O 1
ATOM 5028 N N . ASN A 1 591 ? 19.717 13.767 -48.949 1.00 91.94 591 ASN A N 1
ATOM 5029 C CA . ASN A 1 591 ? 20.986 14.177 -49.563 1.00 91.94 591 ASN A CA 1
ATOM 5030 C C . ASN A 1 591 ? 22.139 14.247 -48.547 1.00 91.94 591 ASN A C 1
ATOM 5032 O O . ASN A 1 591 ? 23.294 13.958 -48.867 1.00 91.94 591 ASN A O 1
ATOM 5036 N N . TYR A 1 592 ? 21.840 14.658 -47.314 1.00 93.62 592 TYR A N 1
ATOM 5037 C CA . TYR A 1 592 ? 22.827 14.742 -46.240 1.00 93.62 592 TYR A CA 1
ATOM 5038 C C . TYR A 1 592 ? 23.143 13.373 -45.637 1.00 93.62 592 TYR A C 1
ATOM 5040 O O . TYR A 1 592 ? 24.285 13.117 -45.254 1.00 93.62 592 TYR A O 1
ATOM 5048 N N . PHE A 1 593 ? 22.154 12.483 -45.579 1.00 93.44 593 PHE A N 1
ATOM 5049 C CA . PHE A 1 593 ? 22.322 11.112 -45.120 1.00 93.44 593 PHE A CA 1
ATOM 5050 C C . PHE A 1 593 ? 23.138 10.265 -46.107 1.00 93.44 593 PHE A C 1
ATOM 5052 O O . PHE A 1 593 ? 23.972 9.454 -45.695 1.00 93.44 593 PHE A O 1
ATOM 5059 N N . GLU A 1 594 ? 22.936 10.454 -47.411 1.00 92.31 594 GLU A N 1
ATOM 5060 C CA . GLU A 1 594 ? 23.683 9.768 -48.473 1.00 92.31 594 GLU A CA 1
ATOM 5061 C C . GLU A 1 594 ? 25.147 10.215 -48.579 1.00 92.31 594 GLU A C 1
ATOM 5063 O O . GLU A 1 594 ? 25.980 9.463 -49.081 1.00 92.31 594 GLU A O 1
ATOM 5068 N N . ALA A 1 595 ? 25.490 11.393 -48.050 1.00 90.62 595 ALA A N 1
ATOM 5069 C CA . ALA A 1 595 ? 26.838 11.955 -48.109 1.00 90.62 595 ALA A CA 1
ATOM 5070 C C . ALA A 1 595 ? 27.863 11.300 -47.158 1.00 90.62 595 ALA A C 1
ATOM 5072 O O . ALA A 1 595 ? 28.994 11.774 -47.100 1.00 90.62 595 ALA A O 1
ATOM 5073 N N . ARG A 1 596 ? 27.484 10.284 -46.379 1.00 87.69 596 ARG A N 1
ATOM 5074 C CA . ARG A 1 596 ? 28.305 9.639 -45.333 1.00 87.69 596 ARG A CA 1
ATOM 5075 C C . ARG A 1 596 ? 29.595 8.953 -45.816 1.00 87.69 596 ARG A C 1
ATOM 5077 O O . ARG A 1 596 ? 29.566 8.273 -46.868 1.00 87.69 596 ARG A O 1
#

Secondary structure (DSSP, 8-state):
-----HHHHHHHHHHHHHHHHHTT-HHHHHHHHHHHTTTS--SHHHHHHHHHHGGG-TTTHHHHHHHHHH-GGGHHHHHHHHGGG--HHHHHHT--SHHHHHHHHHHHHHH--S--HHHHHHHHHHHTT-HHHHHHHHHHHHHHHHHHHIIIII-PPPS---SS-TT-S---S---HHHHHHHHHHHHHHHHHHHHHHHHS-TTSSS-HHHHHHHHHHHHHHTT-HHHHHHHHHHHHHHHTTSTTHHHHHHHHHHHHHHTSPTTT----TTTHHHHHHTTT-HHHHHHHHHHHHHTT-HHHHHHHHHHHHTTTTT---GGGGGGSPPEEE-SSTT-S--EEESSHHHHHHHH--HHHHHHHHHHTSSS-TT-HHHHHHTHHHHHTHHHHHHHHHHHHHHTT-HHHHHHHHHTS-HHHHHHHSSSS--TTS-TT----S-TTT--TTS---S---------HHHHHHHHHHHHHHHH-TT-S-HHHHHHHHHHHHHHTSTTSS-GGGT-SS----TT---TTSSTTHHHHHH-HHHHHHHHHHHHH-S-HHHHHHHHHHHHHHH-TTT-HHHHHHH-TTTHHHHHSGGGHHHHHHT-